Protein 3OQP (pdb70)

Organism: Paraburkholderia xenovorans (strain LB400) (NCBI:txid266265)

Foldseek 3Di:
DQAQEAEEAEAQFQCCPVRDQDFDPPPPVQLLVLLLVLVLCVVLVHAYEYEFEADDAPDRALHPPDRRRHHDVSPVVDDGDYYAYYHALASPPPICVVVVCVVSVHQEYEYAYEFQSSVNNLVVCVVVRHAYAYALRNYWAAWDADPVGTDHRVRRSVVRLLVCLAPGHQYHHSVVVSVCSVVSHDHDGHHNVVSVCVVVVVVD/DFALEAEEAEAQFCCCPVRVFDFDPPPVVQLLVLVLVLVLCVVLVHFYEYEFEADDAPDRALHPPDRRRDHDCSPVVDDGDYYAYDHALASPPPTCVVVVCVVVVGQEYEYAEEFQSVVNNLVVQVVVRHAYAYALRNYWAAWDQDPVGTDGRVRRSVVRLLVCLAPGHQYHHSVVVSVCSVVSHDHDGHHNVVSVVVVVCVVVD

CATH classification: 3.40.50.850

Solvent-accessible surface area: 15593 Å² total

Secondary structure (DSSP, 8-state):
----EEEEEE--BGGGTTSSS---BS-HHHHHHHHHH--HHHHHT--EEEEEE-B-TT-SSSBTTSGGGSBPHHHHTS--SEEEEESSS-SSTTSSHHHHHHTTT--EEEEEE-----HHHHHHHHHTT-EEEEEEEEE-B--EEETTEEE-HHHHHHHHHHHIIIII-EEE-HHHHHHHHHHT-PPP---HHHHHHHHHHHH-/----EEEEEE--BGGGTTSSS---BS-HHHHHHHHHH--HHHHHT--EEEEEE-B-TT-SSSBTTSTTTSBPHHHHTS--SEEEEESSSSTTTTSSHHHHHHHTT--EEEEEE-----HHHHHHHHHHT-EEEEEEEEE-B--EEETTEEE-HHHHHHHHHHHIIIII-EEE-HHHHHHHHHHT-------HHHHHHHHHGGG--

InterPro domains:
  IPR000868 Isochorismatase-like domain [PF00857] (7-150)
  IPR036380 Isochorismatase-like superfamily [G3DSA:3.40.50.850] (1-210)
  IPR036380 Isochorismatase-like superfamily [SSF52499] (4-186)
  IPR050272 Isochorismatase-like hydrolase [PTHR43540] (4-186)

Nearest PDB structures (foldseek):
  3oqp-assembly1_B  TM=9.976E-01  e=3.509E-41  Paraburkholderia xenovorans LB400
  3lqy-assembly1_A  TM=9.034E-01  e=1.338E-14  Oleispira antarctica
  3mcw-assembly1_B  TM=8.698E-01  e=2.792E-13  Chromobacterium violaceum ATCC 12472
  3hb7-assembly4_H  TM=8.466E-01  e=3.985E-12  Alkaliphilus metalliredigens QYMF
  3hb7-assembly1_E  TM=8.147E-01  e=5.339E-11  Alkaliphilus metalliredigens QYMF

Sequence (409 aa):
TTPRRALIVIDVQNEYVTGDDLPIEYPDVQSSSLANIARADAARAAGVPVVIVQNFAPAGSPLFARRGSNGAEELHPVVVVSEERARDHYVEEKSSLPSAFTGTDLAGWLAARQIDTLTVTGYTHNDASSTINHAVHSSGLAVEFLHDATGSVPYEENSAGFASAEEIHRVFSVVLQSRFAAVASTDEEWIAAVQGGTPLARGNIYYASNQKKARARRATTPRRALIVIDVQNEYVTGDLPIEYYPDVQSSSSLANIARRADAARAAGVPVVIIVQNFAPAGSPLFARGSNGAELHPVVVVSERARDHYVVEEKSLPSAFTGTDLAGWLAARQIDTLTVTGYTHNDASSTINHAVHSSGLAVEFLHDATGSVPYENSAGFFASAEEIHRVFSVVLQSRFAAVASTDEWIAAVQGGTPLARGNIYASNQQKARRARRAT

B-factor: mean 15.44, std 7.1, range [7.75, 54.43]

Structure (mmCIF, N/CA/C/O backbone):
data_3OQP
#
_entry.id   3OQP
#
_cell.length_a   37.369
_cell.length_b   103.135
_cell.length_c   45.062
_cell.angle_alpha   90.000
_cell.angle_beta   98.940
_cell.angle_gamma   90.000
#
_symmetry.space_group_name_H-M   'P 1 21 1'
#
loop_
_entity.id
_entity.type
_entity.pdbx_description
1 polymer 'Putative isochorismatase'
2 non-polymer 'TETRAETHYLENE GLYCOL'
3 non-polymer 'CHLORIDE ION'
4 water water
#
loop_
_atom_site.group_PDB
_atom_site.id
_atom_site.type_symbol
_atom_site.label_atom_id
_atom_site.label_alt_id
_atom_site.label_comp_id
_atom_site.label_asym_id
_atom_site.label_entity_id
_atom_site.label_seq_id
_atom_site.pdbx_PDB_ins_code
_atom_site.Cartn_x
_atom_site.Cartn_y
_atom_site.Cartn_z
_atom_site.occupancy
_atom_site.B_iso_or_equiv
_atom_site.auth_seq_id
_atom_site.auth_comp_id
_atom_site.auth_asym_id
_atom_site.auth_atom_id
_atom_site.pdbx_PDB_model_num
ATOM 9 N N . THR A 1 3 ? 14.778 6.991 12.166 1.00 25.76 2 THR A N 1
ATOM 10 C CA . THR A 1 3 ? 15.242 6.373 13.419 1.00 22.30 2 THR A CA 1
ATOM 11 C C . THR A 1 3 ? 14.052 6.055 14.320 1.00 18.48 2 THR A C 1
ATOM 12 O O . THR A 1 3 ? 13.160 6.867 14.488 1.00 20.74 2 THR A O 1
ATOM 16 N N . THR A 1 4 ? 14.054 4.880 14.929 1.00 14.11 3 THR A N 1
ATOM 17 C CA . THR A 1 4 ? 12.994 4.506 15.873 1.00 13.45 3 THR A CA 1
ATOM 18 C C . THR A 1 4 ? 12.964 5.470 17.072 1.00 12.20 3 THR A C 1
ATOM 19 O O . THR A 1 4 ? 14.034 5.700 17.681 1.00 14.08 3 THR A O 1
ATOM 23 N N . PRO A 1 5 ? 11.800 6.027 17.447 1.00 12.84 4 PRO A N 1
ATOM 24 C CA . PRO A 1 5 ? 11.820 6.828 18.708 1.00 12.62 4 PRO A CA 1
ATOM 25 C C . PRO A 1 5 ? 12.362 6.045 19.871 1.00 11.20 4 PRO A C 1
ATOM 26 O O . PRO A 1 5 ? 12.075 4.858 20.039 1.00 12.72 4 PRO A O 1
ATOM 30 N N . ARG A 1 6 ? 13.175 6.708 20.695 1.00 10.08 5 ARG A N 1
ATOM 31 C CA . ARG A 1 6 ? 13.709 6.157 21.952 1.00 9.92 5 ARG A CA 1
ATOM 32 C C . ARG A 1 6 ? 13.044 6.924 23.093 1.00 11.24 5 ARG A C 1
ATOM 33 O O . ARG A 1 6 ? 13.410 8.053 23.394 1.00 9.96 5 ARG A O 1
ATOM 41 N N . ARG A 1 7 ? 11.957 6.347 23.583 1.00 10.75 6 ARG A N 1
ATOM 42 C CA . ARG A 1 7 ? 11.006 6.986 24.459 1.00 10.39 6 ARG A CA 1
ATOM 43 C C . ARG A 1 7 ? 11.352 6.678 25.923 1.00 10.33 6 ARG A C 1
ATOM 44 O O . ARG A 1 7 ? 11.801 5.578 26.248 1.00 11.58 6 ARG A O 1
ATOM 52 N N . ALA A 1 8 ? 11.057 7.641 26.781 1.00 9.42 7 ALA A N 1
ATOM 53 C CA . ALA A 1 8 ? 10.937 7.421 28.218 1.00 9.53 7 ALA A CA 1
ATOM 54 C C . ALA A 1 8 ? 9.490 7.853 28.549 1.00 10.85 7 ALA A C 1
ATOM 55 O O . ALA A 1 8 ? 9.062 8.907 28.132 1.00 11.62 7 ALA A O 1
ATOM 57 N N . LEU A 1 9 ? 8.823 7.082 29.379 1.00 9.18 8 LEU A N 1
ATOM 58 C CA . LEU A 1 9 ? 7.529 7.471 29.908 1.00 9.45 8 LEU A CA 1
ATOM 59 C C . LEU A 1 9 ? 7.735 8.145 31.283 1.00 10.03 8 LEU A C 1
ATOM 60 O O . LEU A 1 9 ? 8.269 7.529 32.207 1.00 11.12 8 LEU A O 1
ATOM 65 N N . ILE A 1 10 ? 7.287 9.399 31.407 1.00 8.74 9 ILE A N 1
ATOM 66 C CA . ILE A 1 10 ? 7.370 10.082 32.721 1.00 8.90 9 ILE A CA 1
ATOM 67 C C . ILE A 1 10 ? 5.960 10.215 33.275 1.00 8.66 9 ILE A C 1
ATOM 68 O O . ILE A 1 10 ? 5.019 10.540 32.509 1.00 10.23 9 ILE A O 1
ATOM 73 N N . VAL A 1 11 ? 5.787 9.808 34.508 1.00 8.86 10 VAL A N 1
ATOM 74 C CA . VAL A 1 11 ? 4.521 9.733 35.193 1.00 9.59 10 VAL A CA 1
ATOM 75 C C . VAL A 1 11 ? 4.535 10.791 36.251 1.00 8.45 10 VAL A C 1
ATOM 76 O O . VAL A 1 11 ? 5.207 10.625 37.310 1.00 9.22 10 VAL A O 1
ATOM 80 N N . ILE A 1 12 ? 3.928 11.952 36.030 1.00 8.84 11 ILE A N 1
ATOM 81 C CA . ILE A 1 12 ? 4.125 13.157 36.828 1.00 9.78 11 ILE A CA 1
ATOM 82 C C . ILE A 1 12 ? 3.071 13.277 37.903 1.00 8.59 11 ILE A C 1
ATOM 83 O O . ILE A 1 12 ? 1.855 13.388 37.640 1.00 9.54 11 ILE A O 1
ATOM 88 N N . ASP A 1 13 ? 3.537 13.258 39.144 1.00 10.05 12 ASP A N 1
ATOM 89 C CA . ASP A 1 13 ? 2.742 13.631 40.321 1.00 9.21 12 ASP A CA 1
ATOM 90 C C . ASP A 1 13 ? 1.410 12.896 40.423 1.00 8.93 12 ASP A C 1
ATOM 91 O O . ASP A 1 13 ? 0.377 13.498 40.764 1.00 10.45 12 ASP A O 1
ATOM 96 N N . VAL A 1 14 ? 1.437 11.576 40.246 1.00 9.62 13 VAL A N 1
ATOM 97 C CA . VAL A 1 14 ? 0.265 10.761 40.396 1.00 9.62 13 VAL A CA 1
ATOM 98 C C . VAL A 1 14 ? 0.110 10.370 41.844 1.00 9.73 13 VAL A C 1
ATOM 99 O O . VAL A 1 14 ? 0.451 9.260 42.267 1.00 12.60 13 VAL A O 1
ATOM 103 N N . GLN A 1 15 ? -0.411 11.356 42.568 1.00 9.94 14 GLN A N 1
ATOM 104 C CA . GLN A 1 15 ? -0.491 11.376 44.013 1.00 10.18 14 GLN A CA 1
ATOM 105 C C . GLN A 1 15 ? -1.898 11.508 44.513 1.00 10.40 14 GLN A C 1
ATOM 106 O O . GLN A 1 15 ? -2.820 11.960 43.791 1.00 11.80 14 GLN A O 1
ATOM 112 N N . ASN A 1 16 ? -2.140 11.035 45.746 1.00 10.59 15 ASN A N 1
ATOM 113 C CA . ASN A 1 16 ? -3.480 10.950 46.273 1.00 11.26 15 ASN A CA 1
ATOM 114 C C . ASN A 1 16 ? -4.204 12.265 46.365 1.00 10.57 15 ASN A C 1
ATOM 115 O O . ASN A 1 16 ? -5.448 12.266 46.239 1.00 11.66 15 ASN A O 1
ATOM 120 N N . GLU A 1 17 ? -3.508 13.391 46.459 1.00 11.18 16 GLU A N 1
ATOM 121 C CA . GLU A 1 17 ? -4.094 14.701 46.559 1.00 11.74 16 GLU A CA 1
ATOM 122 C C . GLU A 1 17 ? -5.055 14.952 45.413 1.00 11.25 16 GLU A C 1
ATOM 123 O O . GLU A 1 17 ? -6.069 15.645 45.569 1.00 12.08 16 GLU A O 1
ATOM 129 N N . TYR A 1 18 ? -4.688 14.446 44.218 1.00 11.51 17 TYR A N 1
ATOM 130 C CA . TYR A 1 18 ? -5.450 14.600 43.012 1.00 11.07 17 TYR A CA 1
ATOM 131 C C . TYR A 1 18 ? -6.689 13.692 42.898 1.00 12.30 17 TYR A C 1
ATOM 132 O O . TYR A 1 18 ? -7.557 13.891 42.015 1.00 12.31 17 TYR A O 1
ATOM 141 N N . VAL A 1 19 ? -6.791 12.695 43.741 1.00 12.14 18 VAL A N 1
ATOM 142 C CA . VAL A 1 19 ? -7.790 11.664 43.652 1.00 12.48 18 VAL A CA 1
ATOM 143 C C . VAL A 1 19 ? -8.712 11.698 44.847 1.00 13.52 18 VAL A C 1
ATOM 144 O O . VAL A 1 19 ? -9.885 12.045 44.743 1.00 15.62 18 VAL A O 1
ATOM 148 N N . THR A 1 20 ? -8.170 11.383 46.009 1.00 14.27 19 THR A N 1
ATOM 149 C CA . THR A 1 20 ? -8.922 11.362 47.269 1.00 15.18 19 THR A CA 1
ATOM 150 C C . THR A 1 20 ? -8.738 12.611 48.092 1.00 15.15 19 THR A C 1
ATOM 151 O O . THR A 1 20 ? -9.453 12.802 49.084 1.00 17.13 19 THR A O 1
ATOM 155 N N . GLY A 1 21 ? -7.797 13.489 47.702 1.00 14.19 20 GLY A N 1
ATOM 156 C CA . GLY A 1 21 ? -7.469 14.659 48.468 1.00 14.63 20 GLY A CA 1
ATOM 157 C C . GLY A 1 21 ? -8.132 15.939 48.038 1.00 14.05 20 GLY A C 1
ATOM 158 O O . GLY A 1 21 ? -9.261 15.926 47.493 1.00 15.26 20 GLY A O 1
ATOM 159 N N A ASP A 1 22 ? -7.482 17.079 48.304 0.50 14.71 21 ASP A N 1
ATOM 160 N N B ASP A 1 22 ? -7.430 17.055 48.254 0.50 14.17 21 ASP A N 1
ATOM 161 C CA A ASP A 1 22 ? -8.136 18.369 48.132 0.50 15.15 21 ASP A CA 1
ATOM 162 C CA B ASP A 1 22 ? -8.017 18.377 48.220 0.50 14.05 21 ASP A CA 1
ATOM 163 C C A ASP A 1 22 ? -7.778 19.153 46.892 0.50 14.62 21 ASP A C 1
ATOM 164 C C B ASP A 1 22 ? -7.716 19.158 46.933 0.50 14.06 21 ASP A C 1
ATOM 165 O O A ASP A 1 22 ? -8.080 20.339 46.815 0.50 15.64 21 ASP A O 1
ATOM 166 O O B ASP A 1 22 ? -7.968 20.356 46.882 0.50 15.39 21 ASP A O 1
ATOM 175 N N . LEU A 1 23 ? -7.232 18.467 45.890 1.00 13.52 22 LEU A N 1
ATOM 176 C CA . LEU A 1 23 ? -7.078 19.081 44.563 1.00 12.71 22 LEU A CA 1
ATOM 177 C C . LEU A 1 23 ? -7.624 18.123 43.524 1.00 12.74 22 LEU A C 1
ATOM 178 O O . LEU A 1 23 ? -6.892 17.607 42.710 1.00 12.29 22 LEU A O 1
ATOM 183 N N . PRO A 1 24 ? -8.951 17.911 43.524 1.00 12.20 23 PRO A N 1
ATOM 184 C CA . PRO A 1 24 ? -9.423 16.786 42.761 1.00 12.99 23 PRO A CA 1
ATOM 185 C C . PRO A 1 24 ? -9.464 17.037 41.269 1.00 12.07 23 PRO A C 1
ATOM 186 O O . PRO A 1 24 ? -10.099 17.984 40.799 1.00 12.62 23 PRO A O 1
ATOM 190 N N . ILE A 1 25 ? -8.796 16.174 40.526 1.00 12.11 24 ILE A N 1
ATOM 191 C CA . ILE A 1 25 ? -8.867 16.236 39.062 1.00 10.20 24 ILE A CA 1
ATOM 192 C C . ILE A 1 25 ? -10.323 16.088 38.577 1.00 10.56 24 ILE A C 1
ATOM 193 O O . ILE A 1 25 ? -11.022 15.157 39.033 1.00 11.89 24 ILE A O 1
ATOM 198 N N . GLU A 1 26 ? -10.739 16.946 37.649 1.00 10.31 25 GLU A N 1
ATOM 199 C CA . GLU A 1 26 ? -12.119 16.924 37.117 1.00 9.67 25 GLU A CA 1
ATOM 200 C C . GLU A 1 26 ? -12.215 16.610 35.637 1.00 9.61 25 GLU A C 1
ATOM 201 O O . GLU A 1 26 ? -13.284 16.242 35.213 1.00 12.05 25 GLU A O 1
ATOM 207 N N . TYR A 1 27 ? -11.185 16.751 34.811 1.00 10.13 26 TYR A N 1
ATOM 208 C CA . TYR A 1 27 ? -11.331 16.405 33.398 1.00 10.71 26 TYR A CA 1
ATOM 209 C C . TYR A 1 27 ? -9.971 16.102 32.817 1.00 9.81 26 TYR A C 1
ATOM 210 O O . TYR A 1 27 ? -9.027 16.854 33.070 1.00 10.65 26 TYR A O 1
ATOM 219 N N . PRO A 1 28 ? -9.837 14.986 32.097 1.00 8.97 27 PRO A N 1
ATOM 220 C CA . PRO A 1 28 ? -10.786 13.890 31.979 1.00 10.12 27 PRO A CA 1
ATOM 221 C C . PRO A 1 28 ? -11.120 13.326 33.360 1.00 10.45 27 PRO A C 1
ATOM 222 O O . PRO A 1 28 ? -10.486 13.599 34.390 1.00 10.88 27 PRO A O 1
ATOM 226 N N . ASP A 1 29 ? -12.130 12.470 33.390 1.00 10.52 28 ASP A N 1
ATOM 227 C CA . ASP A 1 29 ? -12.467 11.753 34.619 1.00 10.58 28 ASP A CA 1
ATOM 228 C C . ASP A 1 29 ? -11.220 11.100 35.220 1.00 10.55 28 ASP A C 1
ATOM 229 O O . ASP A 1 29 ? -10.487 10.398 34.537 1.00 10.67 28 ASP A O 1
ATOM 234 N N . VAL A 1 30 ? -11.039 11.238 36.517 1.00 10.39 29 VAL A N 1
ATOM 235 C CA . VAL A 1 30 ? -9.812 10.811 37.090 1.00 9.92 29 VAL A CA 1
ATOM 236 C C . VAL A 1 30 ? -9.657 9.307 37.132 1.00 10.19 29 VAL A C 1
ATOM 237 O O . VAL A 1 30 ? -8.549 8.779 37.063 1.00 10.08 29 VAL A O 1
ATOM 241 N N . GLN A 1 31 ? -10.746 8.574 37.295 1.00 11.03 30 GLN A N 1
ATOM 242 C CA . GLN A 1 31 ? -10.620 7.133 37.246 1.00 11.47 30 GLN A CA 1
ATOM 243 C C . GLN A 1 31 ? -10.211 6.643 35.887 1.00 11.08 30 GLN A C 1
ATOM 244 O O . GLN A 1 31 ? -9.446 5.692 35.757 1.00 11.90 30 GLN A O 1
ATOM 250 N N A SER A 1 32 ? -10.664 7.325 34.852 0.50 11.23 31 SER A N 1
ATOM 251 N N B SER A 1 32 ? -10.697 7.321 34.884 0.50 10.39 31 SER A N 1
ATOM 252 C CA A SER A 1 32 ? -10.294 6.941 33.473 0.50 10.96 31 SER A CA 1
ATOM 253 C CA B SER A 1 32 ? -10.350 6.967 33.521 0.50 9.50 31 SER A CA 1
ATOM 254 C C A SER A 1 32 ? -8.823 7.253 33.171 0.50 10.82 31 SER A C 1
ATOM 255 C C B SER A 1 32 ? -8.833 7.182 33.332 0.50 9.61 31 SER A C 1
ATOM 256 O O A SER A 1 32 ? -8.146 6.557 32.411 0.50 10.50 31 SER A O 1
ATOM 257 O O 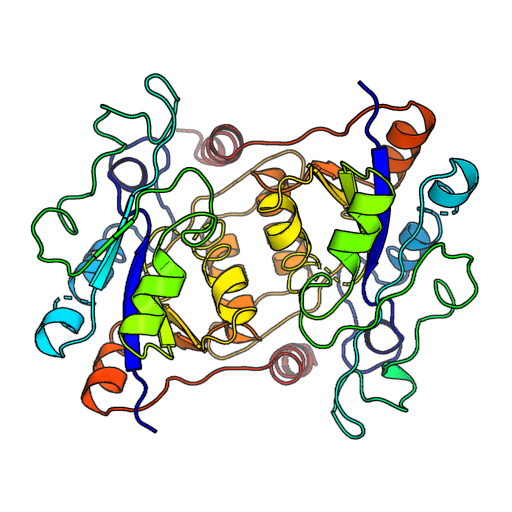B SER A 1 32 ? -8.129 6.297 32.847 0.50 9.89 31 SER A O 1
ATOM 262 N N . SER A 1 33 ? -8.353 8.380 33.660 1.00 9.39 32 SER A N 1
ATOM 263 C CA . SER A 1 33 ? -6.916 8.685 33.468 1.00 10.09 32 SER A CA 1
ATOM 264 C C . SER A 1 33 ? -6.002 7.829 34.320 1.00 10.07 32 SER A C 1
ATOM 265 O O . SER A 1 33 ? -4.954 7.414 33.836 1.00 10.28 32 SER A O 1
ATOM 268 N N . LEU A 1 34 ? -6.408 7.525 35.553 1.00 9.97 33 LEU A N 1
ATOM 269 C CA . LEU A 1 34 ? -5.594 6.610 36.363 1.00 10.76 33 LEU A CA 1
ATOM 270 C C . LEU A 1 34 ? -5.444 5.272 35.664 1.00 10.78 33 LEU A C 1
ATOM 271 O O . LEU A 1 34 ? -4.331 4.716 35.634 1.00 10.24 33 LEU A O 1
ATOM 276 N N . ALA A 1 35 ? -6.536 4.762 35.092 1.00 10.81 34 ALA A N 1
ATOM 277 C CA . ALA A 1 35 ? -6.477 3.486 34.396 1.00 11.04 34 ALA A CA 1
ATOM 278 C C . ALA A 1 35 ? -5.540 3.542 33.184 1.00 10.70 34 ALA A C 1
ATOM 279 O O . ALA A 1 35 ? -4.819 2.588 32.911 1.00 11.27 34 ALA A O 1
ATOM 281 N N . ASN A 1 36 ? -5.538 4.671 32.483 1.00 10.06 35 ASN A N 1
ATOM 282 C CA . ASN A 1 36 ? -4.685 4.787 31.316 1.00 10.19 35 ASN A CA 1
ATOM 283 C C . ASN A 1 36 ? -3.230 4.960 31.641 1.00 10.62 35 ASN A C 1
ATOM 284 O O . ASN A 1 36 ? -2.356 4.466 30.965 1.00 10.10 35 ASN A O 1
ATOM 289 N N . ILE A 1 37 ? -2.969 5.641 32.750 1.00 9.63 36 ILE A N 1
ATOM 290 C CA . ILE A 1 37 ? -1.594 5.764 33.332 1.00 9.46 36 ILE A CA 1
ATOM 291 C C . ILE A 1 37 ? -1.087 4.348 33.575 1.00 10.48 36 ILE A C 1
ATOM 292 O O . ILE A 1 37 ? 0.060 4.012 33.220 1.00 11.24 36 ILE A O 1
ATOM 297 N N . ALA A 1 38 ? -1.897 3.526 34.240 1.00 10.68 37 ALA A N 1
ATOM 298 C CA . ALA A 1 38 ? -1.478 2.158 34.574 1.00 11.34 37 ALA A CA 1
ATOM 299 C C . ALA A 1 38 ? -1.200 1.361 33.288 1.00 11.57 37 ALA A C 1
ATOM 300 O O . ALA A 1 38 ? -0.269 0.601 33.223 1.00 12.76 37 ALA A O 1
ATOM 302 N N . ARG A 1 39 ? -2.074 1.477 32.283 1.00 11.30 38 ARG A N 1
ATOM 303 C CA . ARG A 1 39 ? -1.861 0.769 30.998 1.00 11.88 38 ARG A CA 1
ATOM 304 C C . ARG A 1 39 ? -0.574 1.241 30.359 1.00 11.71 38 ARG A C 1
ATOM 305 O O . ARG A 1 39 ? 0.199 0.429 29.888 1.00 11.75 38 ARG A O 1
ATOM 313 N N . ALA A 1 40 ? -0.344 2.548 30.368 1.00 10.74 39 ALA A N 1
ATOM 314 C CA . ALA A 1 40 ? 0.876 3.072 29.765 1.00 9.82 39 ALA A CA 1
ATOM 315 C C . ALA A 1 40 ? 2.142 2.554 30.477 1.00 10.37 39 ALA A C 1
ATOM 316 O O . ALA A 1 40 ? 3.080 2.132 29.811 1.00 10.48 39 ALA A O 1
ATOM 326 N N . ASP A 1 42 ? 2.329 -0.309 32.205 1.00 11.01 41 ASP A N 1
ATOM 327 C CA . ASP A 1 42 ? 2.454 -1.736 31.948 1.00 11.80 41 ASP A CA 1
ATOM 328 C C . ASP A 1 42 ? 2.970 -1.985 30.555 1.00 12.16 41 ASP A C 1
ATOM 329 O O . ASP A 1 42 ? 3.772 -2.888 30.323 1.00 11.45 41 ASP A O 1
ATOM 334 N N . ALA A 1 43 ? 2.478 -1.205 29.597 1.00 12.22 42 ALA A N 1
ATOM 335 C CA . ALA A 1 43 ? 2.934 -1.316 28.226 1.00 11.84 42 ALA A CA 1
ATOM 336 C C . ALA A 1 43 ? 4.397 -0.932 28.123 1.00 12.79 42 ALA A C 1
ATOM 337 O O . ALA A 1 43 ? 5.172 -1.607 27.415 1.00 13.83 42 ALA A O 1
ATOM 339 N N . ALA A 1 44 ? 4.781 0.151 28.795 1.00 12.38 43 ALA A N 1
ATOM 340 C CA . ALA A 1 44 ? 6.189 0.608 28.775 1.00 11.87 43 ALA A CA 1
ATOM 341 C C . ALA A 1 44 ? 7.095 -0.489 29.305 1.00 11.77 43 ALA A C 1
ATOM 342 O O . ALA A 1 44 ? 8.143 -0.776 28.716 1.00 12.84 43 ALA A O 1
ATOM 344 N N . ARG A 1 45 ? 6.727 -1.097 30.433 1.00 13.32 44 ARG A N 1
ATOM 345 C CA . ARG A 1 45 ? 7.591 -2.122 31.060 1.00 14.87 44 ARG A CA 1
ATOM 346 C C . ARG A 1 45 ? 7.758 -3.301 30.089 1.00 15.78 44 ARG A C 1
ATOM 347 O O . ARG A 1 45 ? 8.851 -3.800 29.898 1.00 17.20 44 ARG A O 1
ATOM 355 N N . ALA A 1 46 ? 6.670 -3.680 29.400 1.00 15.23 45 ALA A N 1
ATOM 356 C CA . ALA A 1 46 ? 6.706 -4.825 28.484 1.00 16.53 45 ALA A CA 1
ATOM 357 C C . ALA A 1 46 ? 7.583 -4.536 27.254 1.00 16.26 45 ALA A C 1
ATOM 358 O O . ALA A 1 46 ? 8.263 -5.436 26.751 1.00 18.64 45 ALA A O 1
ATOM 360 N N . ALA A 1 47 ? 7.640 -3.269 26.847 1.00 15.55 46 ALA A N 1
ATOM 361 C CA . ALA A 1 47 ? 8.346 -2.828 25.670 1.00 16.11 46 ALA A CA 1
ATOM 362 C C . ALA A 1 47 ? 9.751 -2.303 25.952 1.00 17.36 46 ALA A C 1
ATOM 363 O O . ALA A 1 47 ? 10.455 -1.892 25.039 1.00 18.75 46 ALA A O 1
ATOM 365 N N . GLY A 1 48 ? 10.160 -2.246 27.213 1.00 16.92 47 GLY A N 1
ATOM 366 C CA . GLY A 1 48 ? 11.483 -1.757 27.521 1.00 17.90 47 GLY A CA 1
ATOM 367 C C . GLY A 1 48 ? 11.618 -0.249 27.419 1.00 16.98 47 GLY A C 1
ATOM 368 O O . GLY A 1 48 ? 12.698 0.270 27.244 1.00 19.75 47 GLY A O 1
ATOM 369 N N . VAL A 1 49 ? 10.506 0.470 27.512 1.00 13.97 48 VAL A N 1
ATOM 370 C CA . VAL A 1 49 ? 10.509 1.934 27.622 1.00 12.10 48 VAL A CA 1
ATOM 371 C C . VAL A 1 49 ? 10.758 2.292 29.083 1.00 11.42 48 VAL A C 1
ATOM 372 O O . VAL A 1 49 ? 9.953 1.897 29.906 1.00 13.12 48 VAL A O 1
ATOM 376 N N . PRO A 1 50 ? 11.835 3.040 29.397 1.00 12.88 49 PRO A N 1
ATOM 377 C CA . PRO A 1 50 ? 12.069 3.394 30.788 1.00 13.47 49 PRO A CA 1
ATOM 378 C C . PRO A 1 50 ? 10.906 4.211 31.335 1.00 12.73 49 PRO A C 1
ATOM 379 O O . PRO A 1 50 ? 10.367 5.083 30.646 1.00 14.20 49 PRO A O 1
ATOM 383 N N . VAL A 1 51 ? 10.562 3.937 32.583 1.00 10.61 50 VAL A N 1
ATOM 384 C CA . VAL A 1 51 ? 9.496 4.575 33.281 1.00 10.41 50 VAL A CA 1
ATOM 385 C C . VAL A 1 51 ? 10.061 5.410 34.411 1.00 10.25 50 VAL A C 1
ATOM 386 O O . VAL A 1 51 ? 10.822 4.911 35.296 1.00 11.84 50 VAL A O 1
ATOM 390 N N . VAL A 1 52 ? 9.771 6.711 34.432 1.00 9.83 51 VAL A N 1
ATOM 391 C CA . VAL A 1 52 ? 10.283 7.668 35.436 1.00 10.15 51 VAL A CA 1
ATOM 392 C C . VAL A 1 52 ? 9.121 8.189 36.245 1.00 9.52 51 VAL A C 1
ATOM 393 O O . VAL A 1 52 ? 8.137 8.676 35.641 1.00 10.92 51 VAL A O 1
ATOM 397 N N . ILE A 1 53 ? 9.136 8.022 37.555 1.00 9.72 52 ILE A N 1
ATOM 398 C CA . ILE A 1 53 ? 8.124 8.533 38.442 1.00 9.95 52 ILE A CA 1
ATOM 399 C C . ILE A 1 53 ? 8.598 9.855 39.050 1.00 9.45 52 ILE A C 1
ATOM 400 O O . ILE A 1 53 ? 9.713 9.967 39.539 1.00 10.75 52 ILE A O 1
ATOM 405 N N . VAL A 1 54 ? 7.702 10.837 39.078 1.00 9.48 53 VAL A N 1
ATOM 406 C CA . VAL A 1 54 ? 7.942 12.161 39.663 1.00 9.90 53 VAL A CA 1
ATOM 407 C C . VAL A 1 54 ? 6.965 12.309 40.831 1.00 9.34 53 VAL A C 1
ATOM 408 O O . VAL A 1 54 ? 5.759 12.040 40.641 1.00 10.44 53 VAL A O 1
ATOM 412 N N . GLN A 1 55 ? 7.458 12.786 41.976 1.00 9.90 54 GLN A N 1
ATOM 413 C CA . GLN A 1 55 ? 6.636 13.051 43.143 1.00 10.71 54 GLN A CA 1
ATOM 414 C C . GLN A 1 55 ? 6.890 14.491 43.579 1.00 9.89 54 GLN A C 1
ATOM 415 O O . GLN A 1 55 ? 8.056 14.880 43.799 1.00 11.93 54 GLN A O 1
ATOM 421 N N . ASN A 1 56 ? 5.817 15.232 43.819 1.00 10.57 55 ASN A N 1
ATOM 422 C CA . ASN A 1 56 ? 5.861 16.641 44.148 1.00 10.55 55 ASN A CA 1
ATOM 423 C C . ASN A 1 56 ? 5.633 16.807 45.663 1.00 11.46 55 ASN A C 1
ATOM 424 O O . ASN A 1 56 ? 4.629 16.297 46.176 1.00 12.93 55 ASN A O 1
ATOM 429 N N . PHE A 1 57 ? 6.533 17.506 46.357 1.00 13.87 56 PHE A N 1
ATOM 430 C CA . PHE A 1 57 ? 6.309 17.800 47.745 1.00 14.15 56 PHE A CA 1
ATOM 431 C C . PHE A 1 57 ? 6.296 19.286 48.041 1.00 15.32 56 PHE A C 1
ATOM 432 O O . PHE A 1 57 ? 7.068 20.057 47.486 1.00 16.10 56 PHE A O 1
ATOM 440 N N . ALA A 1 58 ? 5.452 19.641 49.013 1.00 16.14 57 ALA A N 1
ATOM 441 C CA . ALA A 1 58 ? 5.450 20.936 49.681 1.00 17.79 57 ALA A CA 1
ATOM 442 C C . ALA A 1 58 ? 5.811 20.623 51.146 1.00 18.37 57 ALA A C 1
ATOM 443 O O . ALA A 1 58 ? 5.750 19.466 51.596 1.00 19.05 57 ALA A O 1
ATOM 445 N N . PRO A 1 59 ? 6.186 21.669 51.908 1.00 19.57 58 PRO A N 1
ATOM 446 C CA . PRO A 1 59 ? 6.509 21.419 53.334 1.00 20.54 58 PRO A CA 1
ATOM 447 C C . PRO A 1 59 ? 5.397 20.746 54.144 1.00 20.42 58 PRO A C 1
ATOM 448 O O . PRO A 1 59 ? 4.200 20.906 53.817 1.00 20.42 58 PRO A O 1
ATOM 452 N N . ALA A 1 60 ? 5.789 20.038 55.219 1.00 21.57 59 ALA A N 1
ATOM 453 C CA . ALA A 1 60 ? 4.833 19.481 56.176 1.00 21.98 59 ALA A CA 1
ATOM 454 C C . ALA A 1 60 ? 3.901 20.592 56.653 1.00 22.04 59 ALA A C 1
ATOM 455 O O . ALA A 1 60 ? 4.327 21.749 56.806 1.00 22.75 59 ALA A O 1
ATOM 457 N N . GLY A 1 61 ? 2.629 20.273 56.852 1.00 22.68 60 GLY A N 1
ATOM 458 C CA . GLY A 1 61 ? 1.618 21.299 57.211 1.00 23.22 60 GLY A CA 1
ATOM 459 C C . GLY A 1 61 ? 0.994 22.145 56.087 1.00 23.31 60 GLY A C 1
ATOM 460 O O . GLY A 1 61 ? 0.000 22.902 56.315 1.00 24.77 60 GLY A O 1
ATOM 461 N N . SER A 1 62 ? 1.569 22.041 54.878 1.00 22.91 61 SER A N 1
ATOM 462 C CA . SER A 1 62 ? 1.071 22.791 53.715 1.00 21.68 61 SER A CA 1
ATOM 463 C C . SER A 1 62 ? -0.332 22.291 53.423 1.00 20.32 61 SER A C 1
ATOM 464 O O . SER A 1 62 ? -0.666 21.162 53.770 1.00 20.96 61 SER A O 1
ATOM 467 N N . PRO A 1 63 ? -1.141 23.103 52.772 1.00 20.25 62 PRO A N 1
ATOM 468 C CA . PRO A 1 63 ? -2.485 22.601 52.539 1.00 19.53 62 PRO A CA 1
ATOM 469 C C . PRO A 1 63 ? -2.590 21.474 51.499 1.00 18.38 62 PRO A C 1
ATOM 470 O O . PRO A 1 63 ? -3.556 20.691 51.551 1.00 20.27 62 PRO A O 1
ATOM 474 N N . LEU A 1 64 ? -1.590 21.398 50.609 1.00 16.37 63 LEU A N 1
ATOM 475 C CA . LEU A 1 64 ? -1.552 20.407 49.541 1.00 16.08 63 LEU A CA 1
ATOM 476 C C . LEU A 1 64 ? -0.157 19.826 49.384 1.00 15.32 63 LEU A C 1
ATOM 477 O O . LEU A 1 64 ? 0.841 20.528 49.530 1.00 16.16 63 LEU A O 1
ATOM 482 N N . PHE A 1 65 ? -0.082 18.536 49.097 1.00 14.22 64 PHE A N 1
ATOM 483 C CA . PHE A 1 65 ? 1.187 17.845 48.852 1.00 14.10 64 PHE A CA 1
ATOM 484 C C . PHE A 1 65 ? 2.140 17.914 50.025 1.00 15.86 64 PHE A C 1
ATOM 485 O O . PHE A 1 65 ? 3.326 17.832 49.870 1.00 13.29 64 PHE A O 1
ATOM 493 N N . ALA A 1 66 ? 1.594 18.007 51.226 1.00 15.71 65 ALA A N 1
ATOM 494 C CA . ALA A 1 66 ? 2.467 18.180 52.395 1.00 15.99 65 ALA A CA 1
ATOM 495 C C . ALA A 1 66 ? 3.236 16.920 52.696 1.00 16.72 65 ALA A C 1
ATOM 496 O O . ALA A 1 66 ? 2.673 15.842 52.807 1.00 15.40 65 ALA A O 1
ATOM 498 N N A ARG A 1 67 ? 4.545 17.060 52.823 0.50 16.89 66 ARG A N 1
ATOM 499 N N B ARG A 1 67 ? 4.550 17.035 52.789 0.50 17.18 66 ARG A N 1
ATOM 500 C CA A ARG A 1 67 ? 5.383 15.966 53.317 0.50 18.75 66 ARG A CA 1
ATOM 501 C CA B ARG A 1 67 ? 5.373 15.872 53.124 0.50 19.39 66 ARG A CA 1
ATOM 502 C C A ARG A 1 67 ? 4.764 15.224 54.506 0.50 18.67 66 ARG A C 1
ATOM 503 C C B ARG A 1 67 ? 4.894 15.220 54.445 0.50 19.12 66 ARG A C 1
ATOM 504 O O A ARG A 1 67 ? 4.302 15.839 55.488 0.50 19.33 66 ARG A O 1
ATOM 505 O O B ARG A 1 67 ? 4.657 15.902 55.444 0.50 20.54 66 ARG A O 1
ATOM 520 N N . GLY A 1 68 ? 4.713 13.903 54.413 1.00 19.82 67 GLY A N 1
ATOM 521 C CA . GLY A 1 68 ? 4.195 13.103 55.533 1.00 20.97 67 GLY A CA 1
ATOM 522 C C . GLY A 1 68 ? 2.694 12.874 55.520 1.00 21.39 67 GLY A C 1
ATOM 523 O O . GLY A 1 68 ? 2.170 12.117 56.323 1.00 23.52 67 GLY A O 1
ATOM 524 N N . SER A 1 69 ? 1.988 13.524 54.592 1.00 19.05 68 SER A N 1
ATOM 525 C CA . SER A 1 69 ? 0.540 13.446 54.503 1.00 17.62 68 SER A CA 1
ATOM 526 C C . SER A 1 69 ? 0.129 12.378 53.495 1.00 16.39 68 SER A C 1
ATOM 527 O O . SER A 1 69 ? 0.874 12.079 52.548 1.00 17.13 68 SER A O 1
ATOM 530 N N . ASN A 1 70 ? -1.083 11.859 53.659 1.00 16.14 69 ASN A N 1
ATOM 531 C CA . ASN A 1 70 ? -1.663 10.929 52.679 1.00 16.11 69 ASN A CA 1
ATOM 532 C C . ASN A 1 70 ? -1.702 11.550 51.293 1.00 14.95 69 ASN A C 1
ATOM 533 O O . ASN A 1 70 ? -1.450 10.858 50.301 1.00 14.78 69 ASN A O 1
ATOM 538 N N . GLY A 1 71 ? -2.054 12.824 51.228 1.00 12.89 70 GLY A N 1
ATOM 539 C CA . GLY A 1 71 ? -2.210 13.435 49.909 1.00 13.55 70 GLY A CA 1
ATOM 540 C C . GLY A 1 71 ? -0.911 13.458 49.101 1.00 12.10 70 GLY A C 1
ATOM 541 O O . GLY A 1 71 ? -0.985 13.444 47.849 1.00 12.73 70 GLY A O 1
ATOM 542 N N . ALA A 1 72 ? 0.235 13.538 49.794 1.00 12.25 71 ALA A N 1
ATOM 543 C CA . ALA A 1 72 ? 1.494 13.550 49.057 1.00 11.92 71 ALA A CA 1
ATOM 544 C C . ALA A 1 72 ? 1.956 12.184 48.592 1.00 11.22 71 ALA A C 1
ATOM 545 O O . ALA A 1 72 ? 2.878 12.082 47.772 1.00 12.82 71 ALA A O 1
ATOM 547 N N . GLU A 1 73 ? 1.374 11.123 49.110 1.00 10.72 72 GLU A N 1
ATOM 548 C CA A GLU A 1 73 ? 1.809 9.814 48.710 0.60 11.13 72 GLU A CA 1
ATOM 549 C CA B GLU A 1 73 ? 1.719 9.755 48.747 0.40 11.58 72 GLU A CA 1
ATOM 550 C C . GLU A 1 73 ? 1.376 9.523 47.267 1.00 10.62 72 GLU A C 1
ATOM 551 O O . GLU A 1 73 ? 0.340 9.982 46.769 1.00 12.21 72 GLU A O 1
ATOM 562 N N . LEU A 1 74 ? 2.206 8.741 46.614 1.00 11.82 73 LEU A N 1
ATOM 563 C CA . LEU A 1 74 ? 1.910 8.250 45.284 1.00 12.62 73 LEU A CA 1
ATOM 564 C C . LEU A 1 74 ? 0.688 7.346 45.369 1.00 13.47 73 LEU A C 1
ATOM 565 O O . LEU A 1 74 ? 0.512 6.578 46.306 1.00 15.23 73 LEU A O 1
ATOM 570 N N . HIS A 1 75 ? -0.177 7.489 44.376 1.00 12.52 74 HIS A N 1
ATOM 571 C CA . HIS A 1 75 ? -1.395 6.689 44.280 1.00 11.29 74 HIS A CA 1
ATOM 572 C C . HIS A 1 75 ? -1.017 5.233 44.087 1.00 12.40 74 HIS A C 1
ATOM 573 O O . HIS A 1 75 ? -0.010 4.946 43.465 1.00 12.84 74 HIS A O 1
ATOM 580 N N . PRO A 1 76 ? -1.809 4.287 44.627 1.00 13.35 75 PRO A N 1
ATOM 581 C CA . PRO A 1 76 ? -1.544 2.878 44.362 1.00 14.94 75 PRO A CA 1
ATOM 582 C C . PRO A 1 76 ? -1.266 2.430 42.912 1.00 14.60 75 PRO A C 1
ATOM 583 O O . PRO A 1 76 ? -0.510 1.502 42.710 1.00 15.75 75 PRO A O 1
ATOM 587 N N A VAL A 1 77 ? -1.782 3.129 41.900 0.50 14.22 76 VAL A N 1
ATOM 588 N N B VAL A 1 77 ? -1.900 3.022 41.916 0.50 15.75 76 VAL A N 1
ATOM 589 C CA A VAL A 1 77 ? -1.435 2.810 40.505 0.50 12.90 76 VAL A CA 1
ATOM 590 C CA B VAL A 1 77 ? -1.670 2.530 40.576 0.50 15.64 76 VAL A CA 1
ATOM 591 C C A VAL A 1 77 ? 0.069 2.884 40.240 0.50 12.82 76 VAL A C 1
ATOM 592 C C B VAL A 1 77 ? -0.189 2.597 40.289 0.50 15.50 76 VAL A C 1
ATOM 593 O O A VAL A 1 77 ? 0.635 2.085 39.494 0.50 11.32 76 VAL A O 1
ATOM 594 O O B VAL A 1 77 ? 0.351 1.755 39.592 0.50 15.52 76 VAL A O 1
ATOM 601 N N A VAL A 1 78 ? 0.703 3.889 40.835 0.50 11.52 77 VAL A N 1
ATOM 602 N N B VAL A 1 78 ? 0.465 3.594 40.889 0.50 15.04 77 VAL A N 1
ATOM 603 C CA A VAL A 1 78 ? 2.148 4.012 40.773 0.50 11.70 77 VAL A CA 1
ATOM 604 C CA B VAL A 1 78 ? 1.885 3.815 40.687 0.50 14.69 77 VAL A CA 1
ATOM 605 C C A VAL A 1 78 ? 2.811 3.112 41.766 0.50 13.20 77 VAL A C 1
ATOM 606 C C B VAL A 1 78 ? 2.786 3.185 41.747 0.50 15.11 77 VAL A C 1
ATOM 607 O O A VAL A 1 78 ? 3.682 2.333 41.413 0.50 13.68 77 VAL A O 1
ATOM 608 O O B VAL A 1 78 ? 3.840 2.685 41.409 0.50 15.69 77 VAL A O 1
ATOM 615 N N . SER A 1 79 ? 2.363 3.186 43.012 1.00 15.25 78 SER A N 1
ATOM 616 C CA . SER A 1 79 ? 3.166 2.601 44.089 1.00 17.15 78 SER A CA 1
ATOM 617 C C . SER A 1 79 ? 3.233 1.081 44.001 1.00 19.23 78 SER A C 1
ATOM 618 O O . SER A 1 79 ? 4.195 0.470 44.510 1.00 23.34 78 SER A O 1
ATOM 621 N N . GLU A 1 80 ? 2.237 0.449 43.392 1.00 20.08 79 GLU A N 1
ATOM 622 C CA A GLU A 1 80 ? 2.280 -0.998 43.279 0.70 20.31 79 GLU A CA 1
ATOM 623 C CA B GLU A 1 80 ? 2.168 -1.011 43.232 0.30 20.08 79 GLU A CA 1
ATOM 624 C C . GLU A 1 80 ? 2.937 -1.495 41.993 1.00 20.04 79 GLU A C 1
ATOM 625 O O . GLU A 1 80 ? 2.927 -2.702 41.712 1.00 22.69 79 GLU A O 1
ATOM 636 N N . ARG A 1 81 ? 3.561 -0.586 41.242 1.00 17.89 80 ARG A N 1
ATOM 637 C CA . ARG A 1 81 ? 4.254 -0.949 40.011 1.00 15.07 80 ARG A CA 1
ATOM 638 C C . ARG A 1 81 ? 5.746 -0.670 40.078 1.00 16.16 80 ARG A C 1
ATOM 639 O O . ARG A 1 81 ? 6.196 0.151 40.891 1.00 18.04 80 ARG A O 1
ATOM 647 N N . ALA A 1 82 ? 6.488 -1.344 39.196 1.00 16.54 81 ALA A N 1
ATOM 648 C CA . ALA A 1 82 ? 7.919 -1.109 39.045 1.00 16.23 81 ALA A CA 1
ATOM 649 C C . ALA A 1 82 ? 8.168 0.243 38.391 1.00 16.91 81 ALA A C 1
ATOM 650 O O . ALA A 1 82 ? 7.261 0.868 37.813 1.00 18.18 81 ALA A O 1
ATOM 652 N N . ARG A 1 83 ? 9.396 0.713 38.512 1.00 15.47 82 ARG A N 1
ATOM 653 C CA . ARG A 1 83 ? 9.814 1.928 37.847 1.00 14.78 82 ARG A CA 1
ATOM 654 C C . ARG A 1 83 ? 11.301 1.810 37.561 1.00 12.75 82 ARG A C 1
ATOM 655 O O . ARG A 1 83 ? 12.024 1.037 38.233 1.00 14.43 82 ARG A O 1
ATOM 663 N N . ASP A 1 84 ? 11.813 2.627 36.650 1.00 11.56 83 ASP A N 1
ATOM 664 C CA . ASP A 1 84 ? 13.272 2.671 36.423 1.00 12.57 83 ASP A CA 1
ATOM 665 C C . ASP A 1 84 ? 13.992 3.849 36.992 1.00 12.34 83 ASP A C 1
ATOM 666 O O . ASP A 1 84 ? 15.218 3.785 37.188 1.00 13.82 83 ASP A O 1
ATOM 671 N N . HIS A 1 85 ? 13.269 4.909 37.310 1.00 10.91 84 HIS A N 1
ATOM 672 C CA . HIS A 1 85 ? 13.860 6.096 37.938 1.00 11.61 84 HIS A CA 1
ATOM 673 C C . HIS A 1 85 ? 12.784 6.849 38.713 1.00 11.52 84 HIS A C 1
ATOM 674 O O . HIS A 1 85 ? 11.590 6.695 38.455 1.00 12.31 84 HIS A O 1
ATOM 681 N N . TYR A 1 86 ? 13.236 7.634 39.686 1.00 11.88 85 TYR A N 1
ATOM 682 C CA . TYR A 1 86 ? 12.450 8.466 40.586 1.00 12.25 85 TYR A CA 1
ATOM 683 C C . TYR A 1 86 ? 13.061 9.841 40.715 1.00 11.10 85 TYR A C 1
ATOM 684 O O . TYR A 1 86 ? 14.266 9.958 40.808 1.00 12.67 85 TYR A O 1
ATOM 693 N N . VAL A 1 87 ? 12.234 10.878 40.672 1.00 10.42 86 VAL A N 1
ATOM 694 C CA . VAL A 1 87 ? 12.601 12.286 40.788 1.00 10.43 86 VAL A CA 1
ATOM 695 C C . VAL A 1 87 ? 11.603 12.956 41.741 1.00 11.43 86 VAL A C 1
ATOM 696 O O . VAL A 1 87 ? 10.397 12.843 41.502 1.00 11.45 86 VAL A O 1
ATOM 700 N N A GLU A 1 88 ? 12.089 13.545 42.850 0.50 11.72 87 GLU A N 1
ATOM 701 N N B GLU A 1 88 ? 12.147 13.593 42.787 0.50 11.84 87 GLU A N 1
ATOM 702 C CA A GLU A 1 88 ? 11.232 14.423 43.643 0.50 11.76 87 GLU A CA 1
ATOM 703 C CA B GLU A 1 88 ? 11.379 14.464 43.632 0.50 11.93 87 GLU A CA 1
ATOM 704 C C A GLU A 1 88 ? 11.424 15.874 43.211 0.50 11.78 87 GLU A C 1
ATOM 705 C C B GLU A 1 88 ? 11.441 15.894 43.116 0.50 11.68 87 GLU A C 1
ATOM 706 O O A GLU A 1 88 ? 12.512 16.291 42.880 0.50 12.59 87 GLU A O 1
ATOM 707 O O B GLU A 1 88 ? 12.466 16.318 42.609 0.50 11.75 87 GLU A O 1
ATOM 718 N N . LYS A 1 89 ? 10.342 16.648 43.225 1.00 11.69 88 LYS A N 1
ATOM 719 C CA . LYS A 1 89 ? 10.365 18.067 42.858 1.00 12.14 88 LYS A CA 1
ATOM 720 C C . LYS A 1 89 ? 9.467 18.878 43.808 1.00 12.38 88 LYS A C 1
ATOM 721 O O . LYS A 1 89 ? 8.602 18.322 44.486 1.00 12.72 88 LYS A O 1
ATOM 727 N N A SER A 1 90 ? 9.703 20.186 43.801 0.70 12.10 89 SER A N 1
ATOM 728 N N B SER A 1 90 ? 9.666 20.192 43.852 0.30 13.29 89 SER A N 1
ATOM 729 C CA A SER A 1 90 ? 8.954 21.197 44.532 0.70 13.41 89 SER A CA 1
ATOM 730 C CA B SER A 1 90 ? 8.714 21.115 44.488 0.30 14.24 89 SER A CA 1
ATOM 731 C C A SER A 1 90 ? 8.643 22.423 43.656 0.70 13.81 89 SER A C 1
ATOM 732 C C B SER A 1 90 ? 8.165 22.138 43.492 0.30 13.80 89 SER A C 1
ATOM 733 O O A SER A 1 90 ? 8.373 23.511 44.172 0.70 15.18 89 SER A O 1
ATOM 734 O O B SER A 1 90 ? 7.118 22.744 43.736 0.30 14.08 89 SER A O 1
ATOM 739 N N . LEU A 1 91 ? 8.826 22.277 42.345 1.00 13.73 90 LEU A N 1
ATOM 740 C CA . LEU A 1 91 ? 8.477 23.254 41.346 1.00 12.14 90 LEU A CA 1
ATOM 741 C C . LEU A 1 91 ? 7.644 22.538 40.283 1.00 10.85 90 LEU A C 1
ATOM 742 O O . LEU A 1 91 ? 7.685 21.326 40.226 1.00 11.33 90 LEU A O 1
ATOM 747 N N . PRO A 1 92 ? 6.919 23.288 39.433 1.00 11.05 91 PRO A N 1
ATOM 748 C CA . PRO A 1 92 ? 6.149 22.629 38.385 1.00 11.63 91 PRO A CA 1
ATOM 749 C C . PRO A 1 92 ? 6.951 21.718 37.460 1.00 10.25 91 PRO A C 1
ATOM 750 O O . PRO A 1 92 ? 6.590 20.547 37.274 1.00 10.35 91 PRO A O 1
ATOM 754 N N . SER A 1 93 ? 8.105 22.194 37.003 1.00 9.45 92 SER A N 1
ATOM 755 C CA . SER A 1 93 ? 8.898 21.406 36.077 1.00 9.49 92 SER A CA 1
ATOM 756 C C . SER A 1 93 ? 9.732 20.321 36.801 1.00 9.70 92 SER A C 1
ATOM 757 O O . SER A 1 93 ? 10.393 20.566 37.806 1.00 11.33 92 SER A O 1
ATOM 760 N N . ALA A 1 94 ? 9.692 19.102 36.267 1.00 10.06 93 ALA A N 1
ATOM 761 C CA . ALA A 1 94 ? 10.450 17.963 36.742 1.00 10.49 93 ALA A CA 1
ATOM 762 C C . ALA A 1 94 ? 11.929 18.065 36.362 1.00 9.86 93 ALA A C 1
ATOM 763 O O . ALA A 1 94 ? 12.737 17.310 36.906 1.00 11.17 93 ALA A O 1
ATOM 765 N N . PHE A 1 95 ? 12.316 19.046 35.547 1.00 9.63 94 PHE A N 1
ATOM 766 C CA . PHE A 1 95 ? 13.722 19.220 35.183 1.00 10.23 94 PHE A CA 1
ATOM 767 C C . PHE A 1 95 ? 14.525 20.120 36.090 1.00 11.11 94 PHE A C 1
ATOM 768 O O . PHE A 1 95 ? 15.699 19.865 36.270 1.00 10.89 94 PHE A O 1
ATOM 776 N N . THR A 1 96 ? 13.926 21.197 36.550 1.00 11.49 95 THR A N 1
ATOM 777 C CA . THR A 1 96 ? 14.718 22.243 37.216 1.00 11.87 95 THR A CA 1
ATOM 778 C C . THR A 1 96 ? 15.426 21.792 38.465 1.00 12.83 95 THR A C 1
ATOM 779 O O . THR A 1 96 ? 14.821 21.434 39.433 1.00 13.18 95 THR A O 1
ATOM 783 N N . GLY A 1 97 ? 16.740 21.754 38.329 1.00 13.56 96 GLY A N 1
ATOM 784 C CA . GLY A 1 97 ? 17.632 21.402 39.362 1.00 14.97 96 GLY A CA 1
ATOM 785 C C . GLY A 1 97 ? 17.750 19.914 39.637 1.00 14.94 96 GLY A C 1
ATOM 786 O O . GLY A 1 97 ? 18.457 19.560 40.573 1.00 17.52 96 GLY A O 1
ATOM 787 N N . THR A 1 98 ? 17.050 19.065 38.873 1.00 11.80 97 THR A N 1
ATOM 788 C CA . THR A 1 98 ? 16.985 17.618 39.159 1.00 12.01 97 THR A CA 1
ATOM 789 C C . THR A 1 98 ? 17.983 16.855 38.313 1.00 10.59 97 THR A C 1
ATOM 790 O O . THR A 1 98 ? 18.698 17.452 37.490 1.00 12.72 97 THR A O 1
ATOM 794 N N . ASP A 1 99 ? 17.988 15.531 38.447 1.00 10.55 98 ASP A N 1
ATOM 795 C CA . ASP A 1 99 ? 18.851 14.721 37.627 1.00 11.14 98 ASP A CA 1
ATOM 796 C C . ASP A 1 99 ? 18.198 14.246 36.320 1.00 11.51 98 ASP A C 1
ATOM 797 O O . ASP A 1 99 ? 18.795 13.426 35.624 1.00 11.52 98 ASP A O 1
ATOM 802 N N . LEU A 1 100 ? 17.004 14.777 35.980 1.00 10.60 99 LEU A N 1
ATOM 803 C CA . LEU A 1 100 ? 16.197 14.192 34.922 1.00 10.10 99 LEU A CA 1
ATOM 804 C C . LEU A 1 100 ? 16.878 14.296 33.551 1.00 10.57 99 LEU A C 1
ATOM 805 O O . LEU A 1 100 ? 17.002 13.298 32.866 1.00 10.72 99 LEU A O 1
ATOM 810 N N . ALA A 1 101 ? 17.339 15.489 33.167 1.00 11.16 100 ALA A N 1
ATOM 811 C CA . ALA A 1 101 ? 17.926 15.674 31.862 1.00 11.27 100 ALA A CA 1
ATOM 812 C C . ALA A 1 101 ? 19.121 14.739 31.664 1.00 11.24 100 ALA A C 1
ATOM 813 O O . ALA A 1 101 ? 19.277 14.122 30.626 1.00 11.84 100 ALA A O 1
ATOM 815 N N . GLY A 1 102 ? 19.996 14.671 32.659 1.00 10.59 101 GLY A N 1
ATOM 816 C CA . GLY A 1 102 ? 21.166 13.783 32.576 1.00 11.27 101 GLY A CA 1
ATOM 817 C C . GLY A 1 102 ? 20.790 12.307 32.494 1.00 11.14 101 GLY A C 1
ATOM 818 O O . GLY A 1 102 ? 21.366 11.540 31.744 1.00 11.06 101 GLY A O 1
ATOM 819 N N . TRP A 1 103 ? 19.767 11.921 33.248 1.00 9.03 102 TRP A N 1
ATOM 820 C CA . TRP A 1 103 ? 19.389 10.524 33.312 1.00 9.91 102 TRP A CA 1
ATOM 821 C C . TRP A 1 103 ? 18.862 10.091 31.960 1.00 10.76 102 TRP A C 1
ATOM 822 O O . TRP A 1 103 ? 19.177 9.005 31.448 1.00 11.91 102 TRP A O 1
ATOM 833 N N . LEU A 1 104 ? 17.973 10.922 31.403 1.00 10.35 103 LEU A N 1
ATOM 834 C CA . LEU A 1 104 ? 17.456 10.703 30.061 1.00 9.86 103 LEU A CA 1
ATOM 835 C C . LEU A 1 104 ? 18.551 10.618 29.008 1.00 10.36 103 LEU A C 1
ATOM 836 O O . LEU A 1 104 ? 18.576 9.726 28.148 1.00 10.90 103 LEU A O 1
ATOM 841 N N . ALA A 1 105 ? 19.499 11.570 29.040 1.00 10.61 104 ALA A N 1
ATOM 842 C CA . ALA A 1 105 ? 20.572 11.602 28.054 1.00 11.02 104 ALA A CA 1
ATOM 843 C C . ALA A 1 105 ? 21.452 10.373 28.092 1.00 11.73 104 ALA A C 1
ATOM 844 O O . ALA A 1 105 ? 21.851 9.861 27.048 1.00 12.79 104 ALA A O 1
ATOM 846 N N . ALA A 1 106 ? 21.631 9.839 29.293 1.00 11.40 105 ALA A N 1
ATOM 847 C CA . ALA A 1 106 ? 22.467 8.657 29.530 1.00 12.85 105 ALA A CA 1
ATOM 848 C C . ALA A 1 106 ? 21.793 7.411 28.944 1.00 13.66 105 ALA A C 1
ATOM 849 O O . ALA A 1 106 ? 22.416 6.364 28.820 1.00 16.22 105 ALA A O 1
ATOM 851 N N . ARG A 1 107 ? 20.511 7.511 28.596 1.00 13.41 106 ARG A N 1
ATOM 852 C CA . ARG A 1 107 ? 19.745 6.377 28.058 1.00 12.92 106 ARG A CA 1
ATOM 853 C C . ARG A 1 107 ? 19.341 6.645 26.614 1.00 11.45 106 ARG A C 1
ATOM 854 O O . ARG A 1 107 ? 18.424 6.002 26.036 1.00 12.15 106 ARG A O 1
ATOM 862 N N . GLN A 1 108 ? 20.000 7.628 26.033 1.00 11.64 107 GLN A N 1
ATOM 863 C CA . GLN A 1 108 ? 19.753 7.949 24.623 1.00 12.49 107 GLN A CA 1
ATOM 864 C C . GLN A 1 108 ? 18.310 8.416 24.311 1.00 11.52 107 GLN A C 1
ATOM 865 O O . GLN A 1 108 ? 17.835 8.313 23.181 1.00 11.96 107 GLN A O 1
ATOM 871 N N . ILE A 1 109 ? 17.596 8.918 25.311 1.00 9.94 108 ILE A N 1
ATOM 872 C CA . ILE A 1 109 ? 16.201 9.298 25.082 1.00 10.16 108 ILE A CA 1
ATOM 873 C C . ILE A 1 109 ? 16.099 10.478 24.137 1.00 11.12 108 ILE A C 1
ATOM 874 O O . ILE A 1 109 ? 16.745 11.516 24.365 1.00 12.41 108 ILE A O 1
ATOM 879 N N . ASP A 1 110 ? 15.285 10.347 23.084 1.00 11.04 109 ASP A N 1
ATOM 880 C CA . ASP A 1 110 ? 15.045 11.427 22.160 1.00 10.99 109 ASP A CA 1
ATOM 881 C C . ASP A 1 110 ? 13.601 11.912 22.242 1.00 10.44 109 ASP A C 1
ATOM 882 O O . ASP A 1 110 ? 13.275 12.968 21.650 1.00 12.38 109 ASP A O 1
ATOM 887 N N . THR A 1 111 ? 12.751 11.196 22.981 1.00 9.94 110 THR A N 1
ATOM 888 C CA . THR A 1 111 ? 11.303 11.425 23.015 1.00 10.01 110 THR A CA 1
ATOM 889 C C . THR A 1 111 ? 10.795 11.206 24.427 1.00 10.75 110 THR A C 1
ATOM 890 O O . THR A 1 111 ? 10.988 10.123 24.972 1.00 11.27 110 THR A O 1
ATOM 894 N N . LEU A 1 112 ? 10.172 12.245 25.023 1.00 10.26 111 LEU A N 1
ATOM 895 C CA . LEU A 1 112 ? 9.672 12.136 26.383 1.00 9.94 111 LEU A CA 1
ATOM 896 C C . LEU A 1 112 ? 8.167 12.048 26.303 1.00 8.73 111 LEU A C 1
ATOM 897 O O . LEU A 1 112 ? 7.534 12.961 25.751 1.00 9.75 111 LEU A O 1
ATOM 902 N N . THR A 1 113 ? 7.598 10.941 26.779 1.00 8.81 112 THR A N 1
ATOM 903 C CA . THR A 1 113 ? 6.143 10.728 26.735 1.00 8.33 112 THR A CA 1
ATOM 904 C C . THR A 1 113 ? 5.579 11.087 28.129 1.00 8.17 112 THR A C 1
ATOM 905 O O . THR A 1 113 ? 5.923 10.490 29.162 1.00 9.69 112 THR A O 1
ATOM 909 N N . VAL A 1 114 ? 4.694 12.091 28.170 1.00 8.89 113 VAL A N 1
ATOM 910 C CA . VAL A 1 114 ? 4.207 12.687 29.410 1.00 9.81 113 VAL A CA 1
ATOM 911 C C . VAL A 1 114 ? 2.808 12.169 29.746 1.00 8.21 113 VAL A C 1
ATOM 912 O O . VAL A 1 114 ? 1.859 12.196 28.926 1.00 9.63 113 VAL A O 1
ATOM 916 N N . THR A 1 115 ? 2.679 11.726 30.995 1.00 8.80 114 THR A N 1
ATOM 917 C CA . THR A 1 115 ? 1.433 11.370 31.637 1.00 8.78 114 THR A CA 1
ATOM 918 C C . THR A 1 115 ? 1.457 11.985 33.063 1.00 8.47 114 THR A C 1
ATOM 919 O O . THR A 1 115 ? 2.521 12.398 33.584 1.00 8.95 114 THR A O 1
ATOM 923 N N . GLY A 1 116 ? 0.308 11.995 33.668 1.00 8.90 115 GLY A N 1
ATOM 924 C CA . GLY A 1 116 ? 0.142 12.486 35.006 1.00 8.40 115 GLY A CA 1
ATOM 925 C C . GLY A 1 116 ? -0.425 13.902 35.024 1.00 8.42 115 GLY A C 1
ATOM 926 O O . GLY A 1 116 ? -1.014 14.368 34.055 1.00 9.90 115 GLY A O 1
ATOM 927 N N . TYR A 1 117 ? -0.306 14.525 36.182 1.00 8.37 116 TYR A N 1
ATOM 928 C CA . TYR A 1 117 ? -1.053 15.716 36.525 1.00 10.17 116 TYR A CA 1
ATOM 929 C C . TYR A 1 117 ? -0.165 16.844 37.024 1.00 8.58 116 TYR A C 1
ATOM 930 O O . TYR A 1 117 ? 0.870 16.606 37.638 1.00 9.84 116 TYR A O 1
ATOM 947 N N . THR A 1 119 ? -2.166 18.751 33.714 1.00 8.25 118 THR A N 1
ATOM 948 C CA . THR A 1 119 ? -2.006 19.125 32.271 1.00 7.75 118 THR A CA 1
ATOM 949 C C . THR A 1 119 ? -1.321 20.508 32.134 1.00 8.60 118 THR A C 1
ATOM 950 O O . THR A 1 119 ? -0.305 20.679 31.457 1.00 8.77 118 THR A O 1
ATOM 954 N N . HIS A 1 120 ? -1.900 21.491 32.802 1.00 8.64 119 HIS A N 1
ATOM 955 C CA . HIS A 1 120 ? -1.587 22.908 32.664 1.00 8.42 119 HIS A CA 1
ATOM 956 C C . HIS A 1 120 ? -0.496 23.463 33.576 1.00 8.64 119 HIS A C 1
ATOM 957 O O . HIS A 1 120 ? -0.216 24.659 33.470 1.00 9.52 119 HIS A O 1
ATOM 964 N N . ASN A 1 121 ? 0.081 22.624 34.406 1.00 9.22 120 ASN A N 1
ATOM 965 C CA . ASN A 1 121 ? 0.982 23.117 35.397 1.00 9.23 120 ASN A CA 1
ATOM 966 C C . ASN A 1 121 ? 2.242 22.268 35.353 1.00 8.81 120 ASN A C 1
ATOM 967 O O . ASN A 1 121 ? 3.197 22.618 34.642 1.00 9.51 120 ASN A O 1
ATOM 980 N N . ASP A 1 123 ? 2.738 19.225 34.012 1.00 8.91 122 ASP A N 1
ATOM 981 C CA . ASP A 1 123 ? 2.949 18.611 32.701 1.00 8.37 122 ASP A CA 1
ATOM 982 C C . ASP A 1 123 ? 3.435 19.675 31.699 1.00 9.04 122 ASP A C 1
ATOM 983 O O . ASP A 1 123 ? 4.477 19.474 31.084 1.00 8.97 122 ASP A O 1
ATOM 988 N N . ALA A 1 124 ? 2.733 20.801 31.619 1.00 9.18 123 ALA A N 1
ATOM 989 C CA . ALA A 1 124 ? 3.096 21.811 30.630 1.00 8.76 123 ALA A CA 1
ATOM 990 C C . ALA A 1 124 ? 4.497 22.396 30.913 1.00 8.63 123 ALA A C 1
ATOM 991 O O . ALA A 1 124 ? 5.231 22.668 29.936 1.00 8.91 123 ALA A O 1
ATOM 993 N N . SER A 1 125 ? 4.824 22.627 32.193 1.00 8.36 124 SER A N 1
ATOM 994 C CA A SER A 1 125 ? 6.137 23.159 32.551 0.70 8.67 124 SER A CA 1
ATOM 995 C CA B SER A 1 125 ? 6.119 23.179 32.497 0.30 8.83 124 SER A CA 1
ATOM 996 C C . SER A 1 125 ? 7.248 22.215 32.142 1.00 8.46 124 SER A C 1
ATOM 997 O O . SER A 1 125 ? 8.279 22.628 31.576 1.00 9.11 124 SER A O 1
ATOM 1002 N N . THR A 1 126 ? 7.051 20.944 32.434 1.00 8.29 125 THR A N 1
ATOM 1003 C CA . THR A 1 126 ? 8.010 19.924 32.134 1.00 8.40 125 THR A CA 1
ATOM 1004 C C . THR A 1 126 ? 8.199 19.828 30.615 1.00 8.60 125 THR A C 1
ATOM 1005 O O . THR A 1 126 ? 9.360 19.757 30.109 1.00 9.19 125 THR A O 1
ATOM 1009 N N . ILE A 1 127 ? 7.095 19.853 29.855 1.00 8.76 126 ILE A N 1
ATOM 1010 C CA . ILE A 1 127 ? 7.149 19.827 28.404 1.00 8.92 126 ILE A CA 1
ATOM 1011 C C . ILE A 1 127 ? 7.881 21.050 27.836 1.00 8.95 126 ILE A C 1
ATOM 1012 O O . ILE A 1 127 ? 8.699 20.913 26.914 1.00 9.69 126 ILE A O 1
ATOM 1017 N N . ASN A 1 128 ? 7.636 22.241 28.383 1.00 10.41 127 ASN A N 1
ATOM 1018 C CA . ASN A 1 128 ? 8.267 23.459 27.892 1.00 10.67 127 ASN A CA 1
ATOM 1019 C C . ASN A 1 128 ? 9.781 23.340 28.001 1.00 11.91 127 ASN A C 1
ATOM 1020 O O . ASN A 1 128 ? 10.510 23.643 27.040 1.00 12.22 127 ASN A O 1
ATOM 1025 N N . HIS A 1 129 ? 10.268 22.839 29.136 1.00 11.55 128 HIS A N 1
ATOM 1026 C CA . HIS A 1 129 ? 11.693 22.638 29.320 1.00 11.83 128 HIS A CA 1
ATOM 1027 C C . HIS A 1 129 ? 12.207 21.603 28.318 1.00 11.44 128 HIS A C 1
ATOM 1028 O O . HIS A 1 129 ? 13.250 21.794 27.682 1.00 11.40 128 HIS A O 1
ATOM 1035 N N . ALA A 1 130 ? 11.513 20.476 28.224 1.00 10.67 129 ALA A N 1
ATOM 1036 C CA . ALA A 1 130 ? 11.944 19.420 27.297 1.00 10.60 129 ALA A CA 1
ATOM 1037 C C . ALA A 1 130 ? 12.097 19.888 25.865 1.00 9.59 129 ALA A C 1
ATOM 1038 O O . ALA A 1 130 ? 13.132 19.634 25.232 1.00 11.50 129 ALA A O 1
ATOM 1040 N N . VAL A 1 131 ? 11.067 20.577 25.369 1.00 9.79 130 VAL A N 1
ATOM 1041 C CA . VAL A 1 131 ? 11.090 21.069 23.975 1.00 11.23 130 VAL A CA 1
ATOM 1042 C C . VAL A 1 131 ? 12.287 22.007 23.742 1.00 12.16 130 VAL A C 1
ATOM 1043 O O . VAL A 1 131 ? 12.980 21.899 22.739 1.00 12.54 130 VAL A O 1
ATOM 1047 N N . HIS A 1 132 ? 12.504 22.938 24.660 1.00 11.40 131 HIS A N 1
ATOM 1048 C CA . HIS A 1 132 ? 13.564 23.926 24.460 1.00 11.28 131 HIS A CA 1
ATOM 1049 C C . HIS A 1 132 ? 14.951 23.348 24.723 1.00 12.83 131 HIS A C 1
ATOM 1050 O O . HIS A 1 132 ? 15.955 23.992 24.370 1.00 16.23 131 HIS A O 1
ATOM 1057 N N . SER A 1 133 ? 15.022 22.128 25.237 1.00 12.95 132 SER A N 1
ATOM 1058 C CA A SER A 1 133 ? 16.271 21.355 25.379 0.70 13.85 132 SER A CA 1
ATOM 1059 C CA B SER A 1 133 ? 16.295 21.420 25.329 0.30 14.03 132 SER A CA 1
ATOM 1060 C C . SER A 1 133 ? 16.555 20.475 24.145 1.00 14.11 132 SER A C 1
ATOM 1061 O O . SER A 1 133 ? 17.594 19.851 24.050 1.00 16.34 132 SER A O 1
ATOM 1066 N N . GLY A 1 134 ? 15.625 20.413 23.218 1.00 14.32 133 GLY A N 1
ATOM 1067 C CA . GLY A 1 134 ? 15.805 19.570 22.053 1.00 14.87 133 GLY A CA 1
ATOM 1068 C C . GLY A 1 134 ? 15.173 18.190 22.053 1.00 14.95 133 GLY A C 1
ATOM 1069 O O . GLY A 1 134 ? 15.385 17.416 21.124 1.00 15.58 133 GLY A O 1
ATOM 1070 N N . LEU A 1 135 ? 14.412 17.872 23.074 1.00 12.90 134 LEU A N 1
ATOM 1071 C CA . LEU A 1 135 ? 13.693 16.585 23.088 1.00 12.20 134 LEU A CA 1
ATOM 1072 C C . LEU A 1 135 ? 12.396 16.717 22.305 1.00 12.25 134 LEU A C 1
ATOM 1073 O O . LEU A 1 135 ? 11.750 17.777 22.338 1.00 14.07 134 LEU A O 1
ATOM 1078 N N . ALA A 1 136 ? 12.012 15.644 21.604 1.00 11.18 135 ALA A N 1
ATOM 1079 C CA . ALA A 1 136 ? 10.644 15.514 21.128 1.00 11.52 135 ALA A CA 1
ATOM 1080 C C . ALA A 1 136 ? 9.786 15.149 22.318 1.00 10.27 135 ALA A C 1
ATOM 1081 O O . ALA A 1 136 ? 10.291 14.514 23.263 1.00 11.13 135 ALA A O 1
ATOM 1083 N N . VAL A 1 137 ? 8.522 15.543 22.308 1.00 10.48 136 VAL A N 1
ATOM 1084 C CA . VAL A 1 137 ? 7.648 15.299 23.430 1.00 10.49 136 VAL A CA 1
ATOM 1085 C C . VAL A 1 137 ? 6.343 14.712 22.910 1.00 9.92 136 VAL A C 1
ATOM 1086 O O . VAL A 1 137 ? 5.857 15.084 21.813 1.00 10.19 136 VAL A O 1
ATOM 1090 N N . GLU A 1 138 ? 5.787 13.762 23.636 1.00 9.30 137 GLU A N 1
ATOM 1091 C CA . GLU A 1 138 ? 4.461 13.212 23.409 1.00 9.46 137 GLU A CA 1
ATOM 1092 C C . GLU A 1 138 ? 3.637 13.477 24.671 1.00 8.36 137 G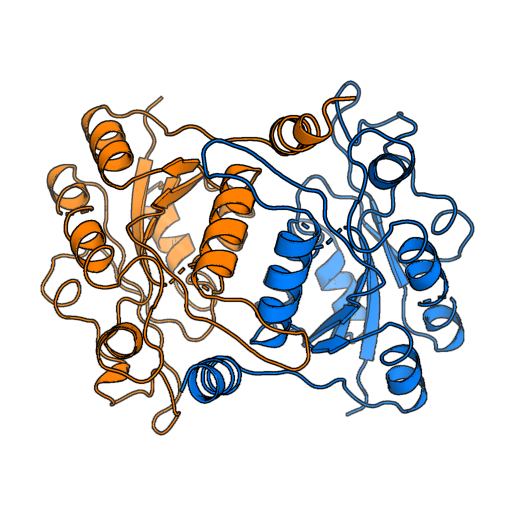LU A C 1
ATOM 1093 O O . GLU A 1 138 ? 4.159 13.502 25.807 1.00 10.23 137 GLU A O 1
ATOM 1099 N N . PHE A 1 139 ? 2.328 13.691 24.486 1.00 8.89 138 PHE A N 1
ATOM 1100 C CA . PHE A 1 139 ? 1.399 13.991 25.611 1.00 9.72 138 PHE A CA 1
ATOM 1101 C C . PHE A 1 139 ? 0.177 13.121 25.447 1.00 8.01 138 PHE A C 1
ATOM 1102 O O . PHE A 1 139 ? -0.482 13.180 24.379 1.00 9.42 138 PHE A O 1
ATOM 1110 N N . LEU A 1 140 ? -0.092 12.272 26.441 1.00 8.75 139 LEU A N 1
ATOM 1111 C CA . LEU A 1 140 ? -1.199 11.355 26.399 1.00 9.63 139 LEU A CA 1
ATOM 1112 C C . LEU A 1 140 ? -2.444 12.033 26.997 1.00 8.90 139 LEU A C 1
ATOM 1113 O O . LEU A 1 140 ? -2.561 12.170 28.233 1.00 9.28 139 LEU A O 1
ATOM 1118 N N . HIS A 1 141 ? -3.366 12.469 26.115 1.00 9.77 140 HIS A N 1
ATOM 1119 C CA . HIS A 1 141 ? -4.442 13.373 26.529 1.00 9.42 140 HIS A CA 1
ATOM 1120 C C . HIS A 1 141 ? -5.435 12.667 27.480 1.00 9.14 140 HIS A C 1
ATOM 1121 O O . HIS A 1 141 ? -6.241 13.328 28.128 1.00 11.89 140 HIS A O 1
ATOM 1128 N N . ASP A 1 142 ? -5.425 11.348 27.506 1.00 8.65 141 ASP A N 1
ATOM 1129 C CA . ASP A 1 142 ? -6.366 10.559 28.306 1.00 8.43 141 ASP A CA 1
ATOM 1130 C C . ASP A 1 142 ? -5.701 9.950 29.543 1.00 8.68 141 ASP A C 1
ATOM 1131 O O . ASP A 1 142 ? -6.336 9.181 30.279 1.00 10.33 141 ASP A O 1
ATOM 1136 N N . ALA A 1 143 ? -4.418 10.312 29.794 1.00 8.47 142 ALA A N 1
ATOM 1137 C CA . ALA A 1 143 ? -3.623 9.876 30.931 1.00 8.29 142 ALA A CA 1
ATOM 1138 C C . ALA A 1 143 ? -3.063 11.059 31.693 1.00 9.00 142 ALA A C 1
ATOM 1139 O O . ALA A 1 143 ? -2.076 10.921 32.419 1.00 9.43 142 ALA A O 1
ATOM 1141 N N . THR A 1 144 ? -3.770 12.158 31.596 1.00 8.82 143 THR A N 1
ATOM 1142 C CA . THR A 1 144 ? -3.434 13.453 32.160 1.00 8.70 143 THR A CA 1
ATOM 1143 C C . THR A 1 144 ? -4.717 14.125 32.669 1.00 8.41 143 THR A C 1
ATOM 1144 O O . THR A 1 144 ? -5.780 13.525 32.611 1.00 10.08 143 THR A O 1
ATOM 1148 N N . GLY A 1 145 ? -4.685 15.368 33.112 1.00 8.69 144 GL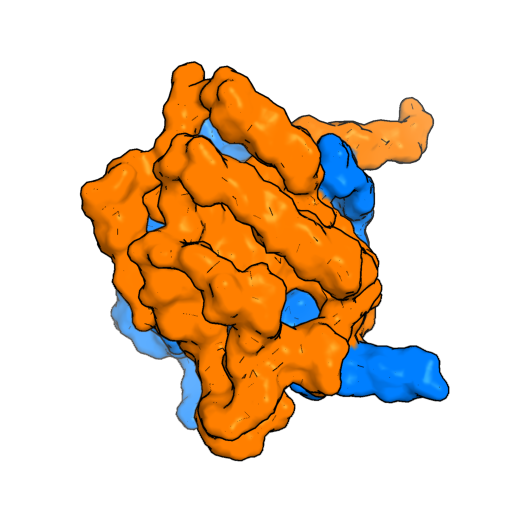Y A N 1
ATOM 1149 C CA . GLY A 1 145 ? -5.912 16.061 33.473 1.00 8.41 144 GLY A CA 1
ATOM 1150 C C . GLY A 1 145 ? -5.726 17.354 34.236 1.00 8.48 144 GLY A C 1
ATOM 1151 O O . GLY A 1 145 ? -4.589 17.668 34.695 1.00 9.19 144 GLY A O 1
ATOM 1152 N N . SER A 1 146 ? -6.847 18.059 34.382 1.00 9.16 145 SER A N 1
ATOM 1153 C CA . SER A 1 146 ? -6.910 19.388 34.974 1.00 9.55 145 SER A CA 1
ATOM 1154 C C . SER A 1 146 ? -7.995 19.485 36.026 1.00 9.93 145 SER A C 1
ATOM 1155 O O . SER A 1 146 ? -8.770 18.537 36.242 1.00 9.97 145 SER A O 1
ATOM 1158 N N . VAL A 1 147 ? -7.973 20.622 36.707 1.00 9.22 146 VAL A N 1
ATOM 1159 C CA . VAL A 1 147 ? -8.941 21.016 37.745 1.00 9.81 146 VAL A CA 1
ATOM 1160 C C . VAL A 1 147 ? -9.487 22.366 37.246 1.00 9.84 146 VAL A C 1
ATOM 1161 O O . VAL A 1 147 ? -8.842 23.046 36.477 1.00 10.37 146 VAL A O 1
ATOM 1165 N N . PRO A 1 148 ? -10.676 22.795 37.712 1.00 10.47 147 PRO A N 1
ATOM 1166 C CA . PRO A 1 148 ? -11.183 24.145 37.358 1.00 9.96 147 PRO A CA 1
ATOM 1167 C C . PRO A 1 148 ? -10.506 25.195 38.267 1.00 9.00 147 PRO A C 1
ATOM 1168 O O . PRO A 1 148 ? -10.081 24.908 39.403 1.00 10.27 147 PRO A O 1
ATOM 1172 N N . TYR A 1 149 ? -10.418 26.421 37.766 1.00 9.85 148 TYR A N 1
ATOM 1173 C CA . TYR A 1 149 ? -9.830 27.523 38.501 1.00 10.56 148 TYR A CA 1
ATOM 1174 C C . TYR A 1 149 ? -10.725 28.777 38.320 1.00 9.29 148 TYR A C 1
ATOM 1175 O O . TYR A 1 149 ? -11.267 29.040 37.220 1.00 10.86 148 TYR A O 1
ATOM 1184 N N . GLU A 1 150 ? -10.835 29.526 39.383 1.00 12.50 149 GLU A N 1
ATOM 1185 C CA A GLU A 1 150 ? -11.390 30.859 39.313 0.70 13.28 149 GLU A CA 1
ATOM 1186 C CA B GLU A 1 150 ? -11.406 30.860 39.326 0.30 13.11 149 GLU A CA 1
ATOM 1187 C C . GLU A 1 150 ? -10.548 31.769 40.187 1.00 12.87 149 GLU A C 1
ATOM 1188 O O . GLU A 1 150 ? -10.291 31.464 41.349 1.00 12.48 149 GLU A O 1
ATOM 1199 N N . ASN A 1 151 ? -10.109 32.874 39.650 1.00 12.63 150 ASN A N 1
ATOM 1200 C CA . ASN A 1 151 ? -9.251 33.790 40.372 1.00 13.47 150 ASN A CA 1
ATOM 1201 C C . ASN A 1 15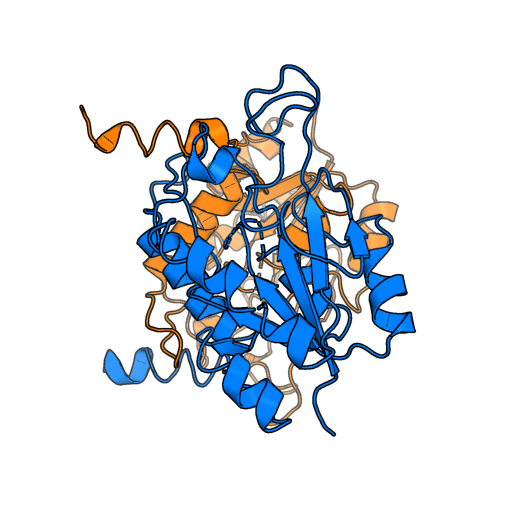1 ? -9.468 35.201 39.787 1.00 13.59 150 ASN A C 1
ATOM 1202 O O . ASN A 1 151 ? -10.405 35.424 39.036 1.00 15.26 150 ASN A O 1
ATOM 1207 N N . SER A 1 152 ? -8.592 36.148 40.108 1.00 14.05 151 SER A N 1
ATOM 1208 C CA . SER A 1 152 ? -8.815 37.485 39.626 1.00 14.50 151 SER A CA 1
ATOM 1209 C C . SER A 1 152 ? -8.767 37.633 38.125 1.00 14.72 151 SER A C 1
ATOM 1210 O O . SER A 1 152 ? -9.273 38.627 37.617 1.00 16.30 151 SER A O 1
ATOM 1213 N N . ALA A 1 153 ? -8.180 36.657 37.416 1.00 13.77 152 ALA A N 1
ATOM 1214 C CA . ALA A 1 153 ? -8.078 36.710 35.978 1.00 13.69 152 ALA A CA 1
ATOM 1215 C C . ALA A 1 153 ? -9.306 36.135 35.256 1.00 12.20 152 ALA A C 1
ATOM 1216 O O . ALA A 1 153 ? -9.440 36.277 34.035 1.00 13.61 152 ALA A O 1
ATOM 1218 N N . GLY A 1 154 ? -10.174 35.445 35.982 1.00 12.92 153 GLY A N 1
ATOM 1219 C CA . GLY A 1 154 ? -11.401 34.882 35.423 1.00 13.73 153 GLY A CA 1
ATOM 1220 C C . GLY A 1 154 ? -11.634 33.453 35.856 1.00 13.99 153 GLY A C 1
ATOM 1221 O O . GLY A 1 154 ? -11.098 32.989 36.841 1.00 13.19 153 GLY A O 1
ATOM 1222 N N . PHE A 1 155 ? -12.545 32.791 35.167 1.00 13.19 154 PHE A N 1
ATOM 1223 C CA . PHE A 1 155 ? -12.926 31.427 35.420 1.00 12.90 154 PHE A CA 1
ATOM 1224 C C . PHE A 1 155 ? -12.565 30.582 34.209 1.00 12.45 154 PHE A C 1
ATOM 1225 O O . PHE A 1 155 ? -12.777 31.007 33.039 1.00 13.95 154 PHE A O 1
ATOM 1233 N N . ALA A 1 156 ? -12.096 29.347 34.455 1.00 11.64 155 ALA A N 1
ATOM 1234 C CA . ALA A 1 156 ? -11.970 28.350 33.371 1.00 12.01 155 ALA A CA 1
ATOM 1235 C C . ALA A 1 156 ? -12.246 26.979 33.977 1.00 12.11 155 ALA A C 1
ATOM 1236 O O . ALA A 1 156 ? -11.696 26.644 35.043 1.00 12.16 155 ALA A O 1
ATOM 1238 N N . SER A 1 157 ? -13.083 26.180 33.311 1.00 11.69 156 SER A N 1
ATOM 1239 C CA . SER A 1 157 ? -13.386 24.831 33.767 1.00 10.76 156 SER A CA 1
ATOM 1240 C C . SER A 1 157 ? -12.190 23.897 33.518 1.00 11.02 156 SER A C 1
ATOM 1241 O O . SER A 1 157 ? -11.311 24.179 32.698 1.00 10.57 156 SER A O 1
ATOM 1244 N N . ALA A 1 158 ? -12.234 22.732 34.137 1.00 9.70 157 ALA A N 1
ATOM 1245 C CA . ALA A 1 158 ? -11.217 21.727 33.906 1.00 11.16 157 ALA A CA 1
ATOM 1246 C C . ALA A 1 158 ? -11.241 21.277 32.452 1.00 10.44 157 ALA A C 1
ATOM 1247 O O . ALA A 1 158 ? -10.177 21.084 31.852 1.00 10.13 157 ALA A O 1
ATOM 1249 N N . GLU A 1 159 ? -12.432 21.116 31.842 1.00 10.60 158 GLU A N 1
ATOM 1250 C CA . GLU A 1 159 ? -12.507 20.714 30.464 1.00 9.88 158 GLU A CA 1
ATOM 1251 C C . GLU A 1 159 ? -11.879 21.780 29.563 1.00 10.04 158 GLU A C 1
ATOM 1252 O O . GLU A 1 159 ? -11.147 21.462 28.629 1.00 10.79 158 GLU A O 1
ATOM 1258 N N . GLU A 1 160 ? -12.170 23.044 29.821 1.00 10.22 159 GLU A N 1
ATOM 1259 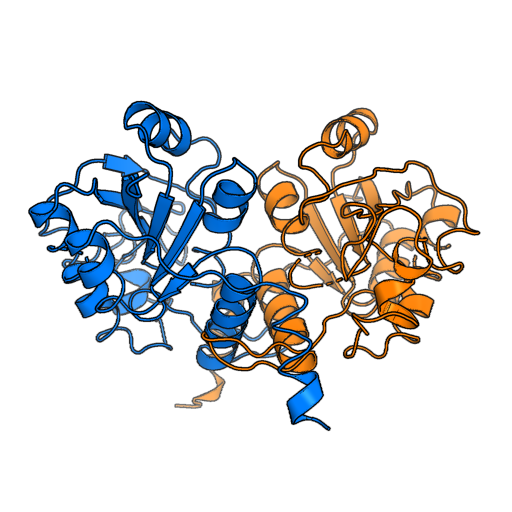C CA . GLU A 1 160 ? -11.646 24.116 28.971 1.00 9.85 159 GLU A CA 1
ATOM 1260 C C . GLU A 1 160 ? -10.113 24.147 29.108 1.00 9.72 159 GLU A C 1
ATOM 1261 O O . GLU A 1 160 ? -9.382 24.277 28.133 1.00 9.69 159 GLU A O 1
ATOM 1267 N N . ILE A 1 161 ? -9.616 24.049 30.333 1.00 9.08 160 ILE A N 1
ATOM 1268 C CA . ILE A 1 161 ? -8.161 24.097 30.569 1.00 8.32 160 ILE A CA 1
ATOM 1269 C C . ILE A 1 161 ? -7.489 22.921 29.824 1.00 9.16 160 ILE A C 1
ATOM 1270 O O . ILE A 1 161 ? -6.495 23.107 29.142 1.00 9.63 160 ILE A O 1
ATOM 1275 N N . HIS A 1 162 ? -7.959 21.708 30.047 1.00 9.46 161 HIS A N 1
ATOM 1276 C CA . HIS A 1 162 ? -7.359 20.545 29.469 1.00 9.46 161 HIS A CA 1
ATOM 1277 C C . HIS A 1 162 ? -7.404 20.547 27.963 1.00 9.46 161 HIS A C 1
ATOM 1278 O O . HIS A 1 162 ? -6.430 20.220 27.300 1.00 9.02 161 HIS A O 1
ATOM 1285 N N . ARG A 1 163 ? -8.548 20.951 27.426 1.00 9.42 162 ARG A N 1
ATOM 1286 C CA . ARG A 1 163 ? -8.701 21.069 25.984 1.00 9.40 162 ARG A CA 1
ATOM 1287 C C . ARG A 1 163 ? -7.775 22.121 25.371 1.00 8.95 162 ARG A C 1
ATOM 1288 O O . ARG A 1 163 ? -7.107 21.865 24.337 1.00 9.74 162 ARG A O 1
ATOM 1296 N N . VAL A 1 164 ? -7.811 23.313 25.911 1.00 8.75 163 VAL A N 1
ATOM 1297 C CA . VAL A 1 164 ? -6.936 24.381 25.456 1.00 9.14 163 VAL A CA 1
ATOM 1298 C C . VAL A 1 164 ? -5.492 23.893 25.425 1.00 9.22 163 VAL A C 1
ATOM 1299 O O . VAL A 1 164 ? -4.791 24.076 24.480 1.00 9.49 163 VAL A O 1
ATOM 1303 N N . PHE A 1 165 ? -5.020 23.336 26.542 1.00 9.14 164 PHE A N 1
ATOM 1304 C CA . PHE A 1 165 ? -3.647 22.890 26.603 1.00 8.78 164 PHE A CA 1
ATOM 1305 C C . PHE A 1 165 ? -3.385 21.764 25.614 1.00 8.54 164 PHE A C 1
ATOM 1306 O O . PHE A 1 165 ? -2.344 21.762 24.950 1.00 9.18 164 PHE A O 1
ATOM 1314 N N . SER A 1 166 ? -4.324 20.836 25.431 1.00 8.78 165 SER A N 1
ATOM 1315 C CA . SER A 1 166 ? -4.137 19.756 24.489 1.00 9.20 165 SER A CA 1
ATOM 1316 C C . SER A 1 166 ? -3.983 20.290 23.062 1.00 8.82 165 SER A C 1
ATOM 1317 O O . SER A 1 166 ? -3.118 19.859 22.332 1.00 8.99 165 SER A O 1
ATOM 1320 N N . VAL A 1 167 ? -4.843 21.245 22.707 1.00 8.86 166 VAL A N 1
ATOM 1321 C CA . VAL A 1 167 ? -4.787 21.845 21.377 1.00 9.52 166 VAL A CA 1
ATOM 1322 C C . VAL A 1 167 ? -3.526 22.695 21.119 1.00 9.23 166 VAL A C 1
ATOM 1323 O O . VAL A 1 167 ? -2.837 22.592 20.124 1.00 9.71 166 VAL A O 1
ATOM 1327 N N . VAL A 1 168 ? -3.155 23.472 22.148 1.00 9.57 167 VAL A N 1
ATOM 1328 C CA . VAL A 1 168 ? -1.929 24.255 22.061 1.00 9.38 167 VAL A CA 1
ATOM 1329 C C . VAL A 1 168 ? -0.707 23.348 22.005 1.00 9.00 167 VAL A C 1
ATOM 1330 O O . VAL A 1 168 ? 0.197 23.551 21.206 1.00 9.75 167 VAL A O 1
ATOM 1334 N N . LEU A 1 169 ? -0.713 22.303 22.794 1.00 8.79 168 LEU A N 1
ATOM 1335 C CA . LEU A 1 169 ? 0.429 21.377 22.753 1.00 9.35 168 LEU A CA 1
ATOM 1336 C C . LEU A 1 169 ? 0.562 20.791 21.350 1.00 9.05 168 LEU A C 1
ATOM 1337 O O . LEU A 1 169 ? 1.655 20.711 20.788 1.00 9.31 168 LEU A O 1
ATOM 1342 N N . GLN A 1 170 ? -0.545 20.318 20.797 1.00 9.08 169 GLN A N 1
ATOM 1343 C CA . GLN A 1 170 ? -0.531 19.710 19.446 1.00 9.47 169 GLN A CA 1
ATOM 1344 C C . GLN A 1 170 ? -0.048 20.676 18.387 1.00 9.52 169 GLN A C 1
ATOM 1345 O O . GLN A 1 170 ? 0.567 20.258 17.392 1.00 10.65 169 GLN A O 1
ATOM 1351 N N . SER A 1 171 ? -0.300 21.956 18.573 1.00 9.31 170 SER A N 1
ATOM 1352 C CA . SER A 1 171 ? 0.083 22.975 17.570 1.00 9.41 170 SER A CA 1
ATOM 1353 C C . SER A 1 171 ? 1.579 23.203 17.490 1.00 9.52 170 SER A C 1
ATOM 1354 O O . SER A 1 171 ? 2.011 23.771 16.465 1.00 11.77 170 SER A O 1
ATOM 1357 N N . ARG A 1 172 ? 2.357 22.842 18.499 1.00 10.09 171 ARG A N 1
ATOM 1358 C CA . ARG A 1 172 ? 3.736 23.239 18.518 1.00 10.87 171 ARG A CA 1
ATOM 1359 C C . ARG A 1 172 ? 4.655 22.411 19.404 1.00 10.22 171 ARG A C 1
ATOM 1360 O O . ARG A 1 172 ? 5.826 22.255 19.055 1.00 12.70 171 ARG A O 1
ATOM 1368 N N . PHE A 1 173 ? 4.174 21.950 20.568 1.00 9.99 172 PHE A N 1
ATOM 1369 C CA . PHE A 1 173 ? 5.074 21.447 21.570 1.00 10.43 172 PHE A CA 1
ATOM 1370 C C . PHE A 1 173 ? 5.191 19.924 21.667 1.00 10.30 172 PHE A C 1
ATOM 1371 O O . PHE A 1 173 ? 6.219 19.424 22.110 1.00 12.59 172 PHE A O 1
ATOM 1379 N N . ALA A 1 174 ? 4.175 19.177 21.306 1.00 10.06 173 ALA A N 1
ATOM 1380 C CA . ALA A 1 174 ? 4.132 17.752 21.568 1.00 10.40 173 ALA A CA 1
ATOM 1381 C C . ALA A 1 174 ? 3.252 17.080 20.552 1.00 10.21 173 ALA A C 1
ATOM 1382 O O . ALA A 1 174 ? 2.364 17.727 19.920 1.00 13.78 173 ALA A O 1
ATOM 1384 N N . ALA A 1 175 ? 3.457 15.776 20.356 1.00 9.14 174 ALA A N 1
ATOM 1385 C CA . ALA A 1 175 ? 2.484 14.932 19.700 1.00 10.35 174 ALA A CA 1
ATOM 1386 C C . ALA A 1 175 ? 1.505 14.478 20.755 1.00 9.71 174 ALA A C 1
ATOM 1387 O O . ALA A 1 175 ? 1.867 13.746 21.687 1.00 11.23 174 ALA A O 1
ATOM 1389 N N . VAL A 1 176 ? 0.255 14.932 20.557 1.00 9.10 175 VAL A N 1
ATOM 1390 C CA . VAL A 1 176 ? -0.864 14.643 21.468 1.00 9.34 175 VAL A CA 1
ATOM 1391 C C . VAL A 1 176 ? -1.600 13.422 20.970 1.00 10.06 175 VAL A C 1
ATOM 1392 O O . VAL A 1 176 ? -1.986 13.373 19.788 1.00 10.94 175 VAL A O 1
ATOM 1396 N N . ALA A 1 177 ? -1.775 12.398 21.789 1.00 8.70 176 ALA A N 1
ATOM 1397 C CA . ALA A 1 177 ? -2.367 11.139 21.345 1.00 10.64 176 ALA A CA 1
ATOM 1398 C C . ALA A 1 177 ? -3.025 10.432 22.456 1.00 9.35 176 ALA A C 1
ATOM 1399 O O . ALA A 1 177 ? -2.777 10.728 23.639 1.00 9.05 176 ALA A O 1
ATOM 1401 N N . SER A 1 178 ? -3.833 9.434 22.165 1.00 9.82 177 SER A N 1
ATOM 1402 C CA . SER A 1 178 ? -4.395 8.583 23.177 1.00 9.22 177 SER A CA 1
ATOM 1403 C C . SER A 1 178 ? -3.352 7.563 23.641 1.00 9.85 177 SER A C 1
ATOM 1404 O O . SER A 1 178 ? -2.391 7.269 22.942 1.00 9.84 177 SER A O 1
ATOM 1407 N N . THR A 1 179 ? -3.635 6.980 24.786 1.00 9.81 178 THR A N 1
ATOM 1408 C CA . THR A 1 179 ? -2.813 5.888 25.293 1.00 10.82 178 THR A CA 1
ATOM 1409 C C . THR A 1 179 ? -2.810 4.705 24.336 1.00 10.01 178 THR A C 1
ATOM 1410 O O . THR A 1 179 ? -1.771 4.120 24.073 1.00 9.23 178 THR A O 1
ATOM 1414 N N . ASP A 1 180 ? -3.971 4.410 23.722 1.00 10.28 179 ASP A N 1
ATOM 1415 C CA . ASP A 1 180 ? -4.036 3.307 22.767 1.00 11.05 179 ASP A CA 1
ATOM 1416 C C . ASP A 1 180 ? -3.084 3.568 21.570 1.00 9.53 179 ASP A C 1
ATOM 1417 O O . ASP A 1 180 ? -2.331 2.665 21.142 1.00 10.91 179 ASP A O 1
ATOM 1422 N N A GLU A 1 181 ? -3.128 4.809 21.089 0.50 9.90 180 GLU A N 1
ATOM 1423 N N B GLU A 1 181 ? -3.094 4.782 21.045 0.50 9.86 180 GLU A N 1
ATOM 1424 C CA A GLU A 1 181 ? -2.308 5.289 19.986 0.50 10.01 180 GLU A CA 1
ATOM 1425 C CA B GLU A 1 181 ? -2.223 5.074 19.926 0.50 9.91 180 GLU A CA 1
ATOM 1426 C C A GLU A 1 181 ? -0.806 5.203 20.283 0.50 9.49 180 GLU A C 1
ATOM 1427 C C B GLU A 1 181 ? -0.761 5.064 20.302 0.50 9.59 180 GLU A C 1
ATOM 1428 O O A GLU A 1 181 ? -0.022 4.774 19.453 0.50 9.55 180 GLU A O 1
ATOM 1429 O O B GLU A 1 181 ? 0.054 4.572 19.522 0.50 9.42 180 GLU A O 1
ATOM 1440 N N . TRP A 1 182 ? -0.436 5.561 21.498 1.00 8.69 181 TRP A N 1
ATOM 1441 C CA . TRP A 1 182 ? 0.958 5.506 21.973 1.00 9.30 181 TRP A CA 1
ATOM 1442 C C . TRP A 1 182 ? 1.447 4.077 22.053 1.00 9.43 181 TRP A C 1
ATOM 1443 O O . TRP A 1 182 ? 2.545 3.754 21.553 1.00 9.99 181 TRP A O 1
ATOM 1454 N N . ILE A 1 183 ? 0.664 3.217 22.685 1.00 9.64 182 ILE A N 1
ATOM 1455 C CA . ILE A 1 183 ? 1.032 1.810 22.807 1.00 9.63 182 ILE A CA 1
ATOM 1456 C C . ILE A 1 183 ? 1.304 1.184 21.434 1.00 10.23 182 ILE A C 1
ATOM 1457 O O . ILE A 1 183 ? 2.301 0.461 21.248 1.00 11.31 182 ILE A O 1
ATOM 1462 N N . ALA A 1 184 ? 0.418 1.454 20.479 1.00 10.20 183 ALA A N 1
ATOM 1463 C CA . ALA A 1 184 ? 0.612 0.982 19.111 1.00 10.27 183 ALA A CA 1
ATOM 1464 C C . ALA A 1 184 ? 1.864 1.516 18.428 1.00 11.58 183 ALA A C 1
ATOM 1465 O O . ALA A 1 184 ? 2.562 0.773 17.703 1.00 11.26 183 ALA A O 1
ATOM 1467 N N . ALA A 1 185 ? 2.130 2.804 18.631 1.00 11.03 184 ALA A N 1
ATOM 1468 C CA . ALA A 1 185 ? 3.320 3.426 18.073 1.00 11.46 184 ALA A CA 1
ATOM 1469 C C . ALA A 1 185 ? 4.623 2.857 18.692 1.00 10.76 184 ALA A C 1
ATOM 1470 O O . ALA A 1 185 ? 5.616 2.649 18.000 1.00 12.43 184 ALA A O 1
ATOM 1472 N N . VAL A 1 186 ? 4.585 2.529 19.970 1.00 11.12 185 VAL A N 1
ATOM 1473 C CA . VAL A 1 186 ? 5.710 1.815 20.620 1.00 11.60 185 VAL A CA 1
ATOM 1474 C C . VAL A 1 186 ? 5.910 0.438 19.972 1.00 12.76 185 VAL A C 1
ATOM 1475 O O . VAL A 1 186 ? 7.017 0.058 19.635 1.00 13.11 185 VAL A O 1
ATOM 1479 N N . GLN A 1 187 ? 4.829 -0.323 19.834 1.00 13.30 186 GLN A N 1
ATOM 1480 C CA . GLN A 1 187 ? 4.893 -1.624 19.174 1.00 14.13 186 GLN A CA 1
ATOM 1481 C C . GLN A 1 187 ? 5.475 -1.551 17.769 1.00 13.87 186 GLN A C 1
ATOM 1482 O O . GLN A 1 187 ? 6.269 -2.399 17.358 1.00 15.26 186 GLN A O 1
ATOM 1488 N N . GLY A 1 188 ? 5.095 -0.535 17.014 1.00 12.90 187 GLY A N 1
ATOM 1489 C CA . GLY A 1 188 ? 5.491 -0.414 15.625 1.00 14.12 187 GLY A CA 1
ATOM 1490 C C . GLY A 1 188 ? 6.819 0.304 15.422 1.00 14.37 187 GLY A C 1
ATOM 1491 O O . GLY A 1 188 ? 7.381 0.284 14.360 1.00 16.47 187 GLY A O 1
ATOM 1492 N N . GLY A 1 189 ? 7.299 0.989 16.448 1.00 13.56 188 GLY A N 1
ATOM 1493 C CA . GLY A 1 189 ? 8.511 1.772 16.358 1.00 13.08 188 GLY A CA 1
ATOM 1494 C C . GLY A 1 189 ? 8.393 3.019 15.535 1.00 12.38 188 GLY A C 1
ATOM 1495 O O . GLY A 1 189 ? 9.349 3.414 14.877 1.00 13.89 188 GLY A O 1
ATOM 1496 N N . THR A 1 190 ? 7.229 3.668 15.616 1.00 12.62 189 THR A N 1
ATOM 1497 C CA . THR A 1 190 ? 6.932 4.839 14.800 1.00 13.39 189 THR A CA 1
ATOM 1498 C C . THR A 1 190 ? 6.677 6.058 15.669 1.00 12.49 189 THR A C 1
ATOM 1499 O O . THR A 1 190 ? 6.247 5.907 16.811 1.00 13.17 189 THR A O 1
ATOM 1503 N N . PRO A 1 191 ? 6.971 7.245 15.160 1.00 13.86 190 PRO A N 1
ATOM 1504 C CA . PRO A 1 191 ? 6.641 8.468 15.874 1.00 14.34 190 PRO A CA 1
ATOM 1505 C C . PRO A 1 191 ? 5.172 8.780 15.827 1.00 14.77 190 PRO A C 1
ATOM 1506 O O . PRO A 1 191 ? 4.451 8.287 14.956 1.00 16.55 190 PRO A O 1
ATOM 1510 N N . LEU A 1 192 ? 4.721 9.603 16.741 1.00 12.62 191 LEU A N 1
ATOM 1511 C CA . LEU A 1 192 ? 3.362 10.092 16.701 1.00 12.11 191 LEU A CA 1
ATOM 1512 C C . LEU A 1 192 ? 3.374 11.430 15.949 1.00 13.78 191 LEU A C 1
ATOM 1513 O O . LEU A 1 192 ? 4.376 12.122 15.928 1.00 14.02 191 LEU A O 1
ATOM 1518 N N . ALA A 1 193 ? 2.233 11.791 15.375 1.00 13.03 192 ALA A N 1
ATOM 1519 C CA . ALA A 1 193 ? 2.100 12.994 14.562 1.00 13.63 192 ALA A CA 1
ATOM 1520 C C . ALA A 1 193 ? 2.035 14.293 15.365 1.00 14.38 192 ALA A C 1
ATOM 1521 O O . ALA A 1 193 ? 1.290 14.365 16.329 1.00 14.28 192 ALA A O 1
ATOM 1523 N N . ARG A 1 194 ? 2.807 15.283 14.935 1.00 15.24 193 ARG A N 1
ATOM 1524 C CA . ARG A 1 194 ? 2.835 16.628 15.506 1.00 15.11 193 ARG A CA 1
ATOM 1525 C C . ARG A 1 194 ? 2.169 17.606 14.560 1.00 14.65 193 ARG A C 1
ATOM 1526 O O . ARG A 1 194 ? 2.374 17.533 13.326 1.00 16.32 193 ARG A O 1
ATOM 1534 N N . GLY A 1 195 ? 1.396 18.542 15.102 1.00 13.01 194 GLY A N 1
ATOM 1535 C CA . GLY A 1 195 ? 0.815 19.601 14.330 1.00 12.60 194 GLY A CA 1
ATOM 1536 C C . GLY A 1 195 ? 1.747 20.792 14.209 1.00 12.12 194 GLY A C 1
ATOM 1537 O O . GLY A 1 195 ? 2.924 20.768 14.625 1.00 13.41 194 GLY A O 1
ATOM 1538 N N . ASN A 1 196 ? 1.217 21.887 13.711 1.00 12.54 195 ASN A N 1
ATOM 1539 C CA . ASN A 1 196 ? 1.992 23.104 13.564 1.00 11.83 195 ASN A CA 1
ATOM 1540 C C . ASN A 1 196 ? 1.067 24.298 13.614 1.00 10.43 195 ASN A C 1
ATOM 1541 O O . ASN A 1 196 ? -0.146 24.189 13.486 1.00 12.10 195 ASN A O 1
ATOM 1546 N N . ILE A 1 197 ? 1.618 25.459 13.917 1.00 10.53 196 ILE A N 1
ATOM 1547 C CA . ILE A 1 197 ? 0.809 26.638 14.221 1.00 10.37 196 ILE A CA 1
ATOM 1548 C C . ILE A 1 197 ? 0.050 27.145 13.038 1.00 10.81 196 ILE A C 1
ATOM 1549 O O . ILE A 1 197 ? -1.126 27.477 13.155 1.00 11.49 196 ILE A O 1
ATOM 1554 N N . TYR A 1 198 ? 0.727 27.179 11.883 1.00 10.92 197 TYR A N 1
ATOM 1555 C CA A TYR A 1 198 ? 0.052 27.650 10.670 0.50 11.28 197 TYR A CA 1
ATOM 1556 C CA B TYR A 1 198 ? 0.135 27.559 10.625 0.50 11.22 197 TYR A CA 1
ATOM 1557 C C . TYR A 1 198 ? -1.120 26.723 10.306 1.00 11.77 197 TYR A C 1
ATOM 1558 O O . TYR A 1 198 ? -2.225 27.234 10.129 1.00 12.72 197 TYR A O 1
ATOM 1575 N N . ALA A 1 199 ? -0.924 25.400 10.250 1.00 11.38 198 ALA A N 1
ATOM 1576 C CA . ALA A 1 199 ? -2.033 24.481 9.932 1.00 13.03 198 ALA A CA 1
ATOM 1577 C C . ALA A 1 199 ? -3.129 24.630 10.947 1.00 13.13 198 ALA A C 1
ATOM 1578 O O . ALA A 1 199 ? -4.287 24.602 10.658 1.00 14.17 198 ALA A O 1
ATOM 1580 N N . SER A 1 200 ? -2.766 24.763 12.226 1.00 12.36 199 SER A N 1
ATOM 1581 C CA . SER A 1 200 ? -3.769 24.817 13.261 1.00 11.33 199 SER A CA 1
ATOM 1582 C C . SER A 1 200 ? -4.604 26.062 13.160 1.00 10.77 199 SER A C 1
ATOM 1583 O O . SER A 1 200 ? -5.839 26.034 13.358 1.00 12.23 199 SER A O 1
ATOM 1586 N N . ASN A 1 201 ? -3.967 27.184 12.896 1.00 10.96 200 ASN A N 1
ATOM 1587 C CA . ASN A 1 201 ? -4.720 28.407 12.781 1.00 11.36 200 ASN A CA 1
ATOM 1588 C C . ASN A 1 201 ? -5.509 28.469 11.478 1.00 12.12 200 ASN A C 1
ATOM 1589 O O . ASN A 1 201 ? -6.658 28.895 11.488 1.00 13.39 200 ASN A O 1
ATOM 1594 N N . GLN A 1 202 ? -4.940 27.971 10.385 1.00 11.62 201 GLN A N 1
ATOM 1595 C CA . GLN A 1 202 ? -5.663 27.909 9.086 1.00 12.80 201 GLN A CA 1
ATOM 1596 C C . GLN A 1 202 ? -6.922 27.078 9.166 1.00 14.51 201 GLN A C 1
ATOM 1597 O O . GLN A 1 202 ? -7.988 27.480 8.624 1.00 16.31 201 GLN A O 1
ATOM 1603 N N . LYS A 1 203 ? -6.858 25.932 9.834 1.00 14.97 202 LYS A N 1
ATOM 1604 C CA A LYS A 1 203 ? -8.005 25.052 9.933 0.50 16.68 202 LYS A CA 1
ATOM 1605 C CA B LYS A 1 203 ? -8.015 25.047 9.940 0.50 16.73 202 LYS A CA 1
ATOM 1606 C C . LYS A 1 203 ? -9.129 25.744 10.696 1.00 16.61 202 LYS A C 1
ATOM 1607 O O . LYS A 1 203 ? -10.326 25.688 10.308 1.00 17.67 202 LYS A O 1
ATOM 1618 N N . ALA A 1 204 ? -8.796 26.429 11.785 1.00 17.06 203 ALA A N 1
ATOM 1619 C CA . ALA A 1 204 ? -9.819 27.125 12.556 1.00 17.00 203 ALA A CA 1
ATOM 1620 C C . ALA A 1 204 ? -10.410 28.278 11.749 1.00 18.21 203 ALA A C 1
ATOM 1621 O O . ALA A 1 204 ? -11.615 28.510 11.767 1.00 21.31 203 ALA A O 1
ATOM 1623 N N . ARG A 1 205 ? -9.589 28.993 11.039 1.00 18.09 204 ARG A N 1
ATOM 1624 C CA . ARG A 1 205 ? -10.094 30.099 10.238 1.00 18.64 204 ARG A CA 1
ATOM 1625 C C . ARG A 1 205 ? -10.949 29.660 9.051 1.00 21.05 204 ARG A C 1
ATOM 1626 O O . ARG A 1 205 ? -11.893 30.384 8.679 1.00 21.18 204 ARG A O 1
ATOM 1634 N N . ALA A 1 206 ? -10.587 28.520 8.456 1.00 23.56 205 ALA A N 1
ATOM 1635 C CA . ALA A 1 206 ? -11.238 28.028 7.230 1.00 26.67 205 ALA A CA 1
ATOM 1636 C C . ALA A 1 206 ? -12.612 27.611 7.591 1.00 28.94 205 ALA A C 1
ATOM 1637 O O . ALA A 1 206 ? -13.557 27.817 6.788 1.00 30.28 205 ALA A O 1
ATOM 1639 N N . ARG A 1 207 ? -12.750 27.056 8.793 1.00 31.66 206 ARG A N 1
ATOM 1640 C CA . ARG A 1 207 ? -14.029 26.633 9.316 1.00 34.35 206 ARG A CA 1
ATOM 1641 C C . ARG A 1 207 ? -14.928 27.834 9.638 1.00 35.88 206 ARG A C 1
ATOM 1642 O O . ARG A 1 207 ? -16.126 27.832 9.291 1.00 36.98 206 ARG A O 1
ATOM 1650 N N . ARG A 1 208 ? -14.362 28.845 10.290 1.00 37.46 207 ARG A N 1
ATOM 1651 C CA . ARG A 1 208 ? -15.095 30.099 10.593 1.00 37.96 207 ARG A CA 1
ATOM 1652 C C . ARG A 1 208 ? -15.602 30.758 9.301 1.00 38.76 207 ARG A C 1
ATOM 1653 O O . ARG A 1 208 ? -16.691 31.340 9.287 1.00 39.41 207 ARG A O 1
ATOM 1655 N N . ALA A 1 209 ? -14.834 30.644 8.219 1.00 38.97 208 ALA A N 1
ATOM 1656 C CA . ALA A 1 209 ? -15.310 31.067 6.901 1.00 39.31 208 ALA A CA 1
ATOM 1657 C C . ALA A 1 209 ? -16.389 30.087 6.434 1.00 39.35 208 ALA A C 1
ATOM 1658 O O . ALA A 1 209 ? -17.309 30.471 5.698 1.00 40.29 208 ALA A O 1
ATOM 1660 N N . THR B 1 3 ? 8.392 45.789 49.311 1.00 33.88 2 THR B N 1
ATOM 1661 C CA . THR B 1 3 ? 9.567 46.390 48.600 1.00 33.88 2 THR B CA 1
ATOM 1662 C C . THR B 1 3 ? 9.273 46.581 47.105 1.00 31.33 2 THR B C 1
ATOM 1663 O O . THR B 1 3 ? 8.332 45.972 46.562 1.00 32.87 2 THR B O 1
ATOM 1667 N N . THR B 1 4 ? 10.069 47.427 46.448 1.00 28.35 3 THR B N 1
ATOM 1668 C CA . THR B 1 4 ? 9.776 47.811 45.063 1.00 25.35 3 THR B CA 1
ATOM 1669 C C . THR B 1 4 ? 10.443 46.848 44.057 1.00 23.31 3 THR B C 1
ATOM 1670 O O . THR B 1 4 ? 11.644 46.667 44.103 1.00 21.95 3 THR B O 1
ATOM 1674 N N . PRO B 1 5 ? 9.659 46.260 43.142 1.00 19.89 4 PRO B N 1
ATOM 1675 C CA . PRO B 1 5 ? 10.244 45.389 42.111 1.00 18.33 4 PRO B CA 1
ATOM 1676 C C . PRO B 1 5 ? 11.270 46.112 41.257 1.00 16.64 4 PRO B C 1
ATOM 1677 O O . PRO B 1 5 ? 11.137 47.317 41.037 1.00 18.07 4 PRO B O 1
ATOM 1681 N N . ARG B 1 6 ? 12.305 45.391 40.814 1.00 13.62 5 ARG B N 1
ATOM 1682 C CA . ARG B 1 6 ? 13.227 45.913 39.802 1.00 13.66 5 ARG B CA 1
ATOM 1683 C C . ARG B 1 6 ? 12.820 45.268 38.457 1.00 12.64 5 ARG B C 1
ATOM 1684 O O . ARG B 1 6 ? 13.142 44.144 38.206 1.00 12.94 5 ARG B O 1
ATOM 1692 N N . ARG B 1 7 ? 11.986 45.987 37.713 1.00 12.67 6 ARG B N 1
ATOM 1693 C CA . ARG B 1 7 ? 11.293 45.483 36.531 1.00 11.61 6 ARG B CA 1
ATOM 1694 C C . ARG B 1 7 ? 12.071 45.705 35.284 1.00 10.81 6 ARG B C 1
ATOM 1695 O O . ARG B 1 7 ? 12.808 46.684 35.122 1.00 11.20 6 ARG B O 1
ATOM 1703 N N . ALA B 1 8 ? 11.885 44.789 34.359 1.00 10.59 7 ALA B N 1
ATOM 1704 C CA . ALA B 1 8 ? 12.062 45.038 32.932 1.00 8.94 7 ALA B CA 1
ATOM 1705 C C . ALA B 1 8 ? 10.773 44.728 32.155 1.00 9.82 7 ALA B C 1
ATOM 1706 O O . ALA B 1 8 ? 10.137 43.719 32.531 1.00 10.29 7 ALA B O 1
ATOM 1708 N N . LEU B 1 9 ? 10.393 45.488 31.110 1.00 8.97 8 LEU B N 1
ATOM 1709 C CA . LEU B 1 9 ? 9.250 45.221 30.276 1.00 8.80 8 LEU B CA 1
ATOM 1710 C C . LEU B 1 9 ? 9.774 44.535 29.038 1.00 10.49 8 LEU B C 1
ATOM 1711 O O . LEU B 1 9 ? 10.658 45.062 28.394 1.00 12.04 8 LEU B O 1
ATOM 1716 N N . ILE B 1 10 ? 9.211 43.372 28.708 1.00 8.98 9 ILE B N 1
ATOM 1717 C CA . ILE B 1 10 ? 9.603 42.644 27.554 1.00 9.82 9 ILE B CA 1
ATOM 1718 C C . ILE B 1 10 ? 8.371 42.659 26.623 1.00 10.27 9 ILE B C 1
ATOM 1719 O O . ILE B 1 10 ? 7.227 42.437 27.038 1.00 10.42 9 ILE B O 1
ATOM 1724 N N . VAL B 1 11 ? 8.639 42.954 25.350 1.00 8.96 10 VAL B N 1
ATOM 1725 C CA . VAL B 1 11 ? 7.632 43.169 24.323 1.00 9.22 10 VAL B CA 1
ATOM 1726 C C . VAL B 1 11 ? 7.896 42.101 23.284 1.00 9.83 10 VAL B C 1
ATOM 1727 O O . VAL B 1 11 ? 8.830 42.210 22.457 1.00 10.73 10 VAL B O 1
ATOM 1731 N N . ILE B 1 12 ? 7.075 41.043 23.317 1.00 9.62 11 ILE B N 1
ATOM 1732 C CA . ILE B 1 12 ? 7.375 39.837 22.574 1.00 8.71 11 ILE B CA 1
ATOM 1733 C C . ILE B 1 12 ? 6.700 39.751 21.223 1.00 9.39 11 ILE B C 1
ATOM 1734 O O . ILE B 1 12 ? 5.454 39.795 21.098 1.00 9.93 11 ILE B O 1
ATOM 1739 N N . ASP B 1 13 ? 7.540 39.681 20.190 1.00 11.91 12 ASP B N 1
ATOM 1740 C CA . ASP B 1 13 ? 7.089 39.343 18.846 1.00 11.54 12 ASP B CA 1
ATOM 1741 C C . ASP B 1 13 ? 5.937 40.197 18.315 1.00 11.26 12 ASP B C 1
ATOM 1742 O O . ASP B 1 13 ? 4.991 39.674 17.701 1.00 11.55 12 ASP B O 1
ATOM 1747 N N . VAL B 1 14 ? 6.006 41.513 18.487 1.00 10.00 13 VAL B N 1
ATOM 1748 C CA . VAL B 1 14 ? 4.931 42.416 17.990 1.00 10.62 13 VAL B CA 1
ATOM 1749 C C . VAL B 1 14 ? 5.280 42.741 16.559 1.00 11.64 13 VAL B C 1
ATOM 1750 O O . VAL B 1 14 ? 5.837 43.761 16.232 1.00 11.64 13 VAL B O 1
ATOM 1754 N N . GLN B 1 15 ? 4.923 41.773 15.735 1.00 11.73 14 GLN B N 1
ATOM 1755 C CA . GLN B 1 15 ? 5.287 41.735 14.331 1.00 10.77 14 GLN B CA 1
ATOM 1756 C C . GLN B 1 15 ? 4.062 41.778 13.430 1.00 10.96 14 GLN B C 1
ATOM 1757 O O . GLN B 1 15 ? 2.955 41.407 13.818 1.00 11.89 14 GLN B O 1
ATOM 1763 N N . ASN B 1 16 ? 4.269 42.205 12.180 1.00 11.69 15 ASN B N 1
ATOM 1764 C CA . ASN B 1 16 ? 3.159 42.446 11.258 1.00 11.34 15 ASN B CA 1
ATOM 1765 C C . ASN B 1 16 ? 2.344 41.203 10.993 1.00 11.80 15 ASN B C 1
ATOM 1766 O O . ASN B 1 16 ? 1.157 41.307 10.703 1.00 12.70 15 ASN B O 1
ATOM 1771 N N . GLU B 1 17 ? 2.966 40.013 11.078 1.00 11.74 16 GLU B N 1
ATOM 1772 C CA . GLU B 1 17 ? 2.239 38.745 10.838 1.00 12.97 16 GLU B CA 1
ATOM 1773 C C . GLU B 1 17 ? 0.957 38.650 11.631 1.00 12.35 16 GLU B C 1
ATOM 1774 O O . GLU B 1 17 ? -0.060 38.076 11.209 1.00 14.66 16 GLU B O 1
ATOM 1780 N N . TYR B 1 18 ? 1.000 39.195 12.854 1.00 12.55 17 TYR B N 1
ATOM 1781 C CA . TYR B 1 18 ? -0.088 39.158 13.783 1.00 11.84 17 TYR B CA 1
ATOM 1782 C C . TYR B 1 18 ? -1.192 40.193 13.545 1.00 11.91 17 TYR B C 1
ATOM 1783 O O . TYR B 1 18 ? -2.248 40.098 14.131 1.00 12.40 17 TYR B O 1
ATOM 1792 N N . VAL B 1 19 ? -0.915 41.160 12.671 1.00 11.97 18 VAL B N 1
ATOM 1793 C CA . VAL B 1 19 ? -1.778 42.322 12.487 1.00 13.40 18 VAL B CA 1
ATOM 1794 C C . VAL B 1 19 ? -2.302 42.320 11.055 1.00 14.70 18 VAL B C 1
ATOM 1795 O O . VAL B 1 19 ? -3.540 42.207 10.836 1.00 18.30 18 VAL B O 1
ATOM 1799 N N . THR B 1 20 ? -1.410 42.449 10.077 1.00 14.04 19 THR B N 1
ATOM 1800 C CA . THR B 1 20 ? -1.784 42.485 8.657 1.00 15.30 19 THR B CA 1
ATOM 1801 C C . THR B 1 20 ? -1.449 41.200 7.910 1.00 14.90 19 THR B C 1
ATOM 1802 O O . THR B 1 20 ? -1.801 41.083 6.703 1.00 17.22 19 THR B O 1
ATOM 1806 N N . GLY B 1 21 ? -0.763 40.266 8.592 1.00 15.42 20 GLY B N 1
ATOM 1807 C CA . GLY B 1 21 ? -0.281 39.038 7.999 1.00 14.49 20 GLY B CA 1
ATOM 1808 C C . GLY B 1 21 ? -1.189 37.847 8.180 1.00 14.70 20 GLY B C 1
ATOM 1809 O O . GLY B 1 21 ? -2.388 37.990 8.410 1.00 15.45 20 GLY B O 1
ATOM 1810 N N . ASP B 1 22 ? -0.589 36.659 8.138 1.00 15.47 21 ASP B N 1
ATOM 1811 C CA . ASP B 1 22 ? -1.343 35.418 8.042 1.00 15.51 21 ASP B CA 1
ATOM 1812 C C . ASP B 1 22 ? -1.459 34.682 9.368 1.00 14.31 21 ASP B C 1
ATOM 1813 O O . ASP B 1 22 ? -1.744 33.480 9.380 1.00 15.44 21 ASP B O 1
ATOM 1818 N N . LEU B 1 23 ? -1.217 35.354 10.502 1.00 12.19 22 LEU B N 1
ATOM 1819 C CA . LEU B 1 23 ? -1.488 34.776 11.841 1.00 11.49 22 LEU B CA 1
ATOM 1820 C C . LEU B 1 23 ? -2.205 35.831 12.687 1.00 10.79 22 LEU B C 1
ATOM 1821 O O . LEU B 1 23 ? -1.679 36.284 13.704 1.00 11.20 22 LEU B O 1
ATOM 1826 N N . PRO B 1 24 ? -3.440 36.202 12.260 1.00 11.46 23 PRO B N 1
ATOM 1827 C CA . PRO B 1 24 ? -4.056 37.391 12.868 1.00 12.21 23 PRO B CA 1
ATOM 1828 C C . PRO B 1 24 ? -4.526 37.142 14.270 1.00 12.48 23 PRO B C 1
ATOM 1829 O O . PRO B 1 24 ? -5.302 36.240 14.522 1.00 12.99 23 PRO B O 1
ATOM 1833 N N . ILE B 1 25 ? -4.047 37.957 15.196 1.00 12.18 24 ILE B N 1
ATOM 1834 C CA . ILE B 1 25 ? -4.556 37.925 16.537 1.00 11.65 24 ILE B CA 1
ATOM 1835 C C . ILE B 1 25 ? -6.043 38.220 16.586 1.00 12.27 24 ILE B C 1
ATOM 1836 O O . ILE B 1 25 ? -6.485 39.159 15.929 1.00 13.04 24 ILE B O 1
ATOM 1841 N N . GLU B 1 26 ? -6.801 37.431 17.343 1.00 11.10 25 GLU B N 1
ATOM 1842 C CA . GLU B 1 26 ? -8.237 37.578 17.395 1.00 11.87 25 GLU B CA 1
ATOM 1843 C C . GLU B 1 26 ? -8.784 37.957 18.773 1.00 11.36 25 GLU B C 1
ATOM 1844 O O . GLU B 1 26 ? -9.909 38.461 18.844 1.00 14.17 25 GLU B O 1
ATOM 1850 N N . TYR B 1 27 ? -8.074 37.677 19.855 1.00 11.25 26 TYR B N 1
ATOM 1851 C CA A TYR B 1 27 ? -8.580 38.075 21.169 0.50 11.12 26 TYR B CA 1
ATOM 1852 C CA B TYR B 1 27 ? -8.568 37.992 21.179 0.50 10.47 26 TYR B CA 1
ATOM 1853 C C . TYR B 1 27 ? -7.427 38.231 22.158 1.00 10.45 26 TYR B C 1
ATOM 1854 O O . TYR B 1 27 ? -6.540 37.373 22.234 1.00 11.44 26 TYR B O 1
ATOM 1871 N N . PRO B 1 28 ? -7.433 39.368 22.883 1.00 9.89 27 PRO B N 1
ATOM 1872 C CA . PRO B 1 28 ? -8.263 40.547 22.685 1.00 12.23 27 PRO B CA 1
ATOM 1873 C C . PRO B 1 28 ? -8.097 41.152 21.307 1.00 11.37 27 PRO B C 1
ATOM 1874 O O . PRO B 1 28 ? -7.216 40.797 20.557 1.00 10.94 27 PRO B O 1
ATOM 1878 N N . ASP B 1 29 ? -8.976 42.086 20.987 1.00 12.63 28 ASP B N 1
ATOM 1879 C CA . ASP B 1 29 ? -8.868 42.835 19.718 1.00 14.21 28 ASP B CA 1
ATOM 1880 C C . ASP B 1 29 ? -7.468 43.405 19.516 1.00 11.00 28 ASP B C 1
ATOM 1881 O O . ASP B 1 29 ? -6.880 43.944 20.483 1.00 12.13 28 ASP B O 1
ATOM 1886 N N . VAL B 1 30 ? -6.876 43.161 18.352 1.00 11.41 29 VAL B N 1
ATOM 1887 C CA . VAL B 1 30 ? -5.450 43.445 18.195 1.00 11.71 29 VAL B CA 1
ATOM 1888 C C . VAL B 1 30 ? -5.142 44.913 18.245 1.00 12.33 29 VAL B C 1
ATOM 1889 O O . VAL B 1 30 ? -4.093 45.314 18.723 1.00 11.19 29 VAL B O 1
ATOM 1893 N N . GLN B 1 31 ? -6.031 45.791 17.814 1.00 11.62 30 GLN B N 1
ATOM 1894 C CA . GLN B 1 31 ? -5.714 47.213 17.985 1.00 10.76 30 GLN B CA 1
ATOM 1895 C C . GLN B 1 31 ? -5.667 47.648 19.438 1.00 11.38 30 GLN B C 1
ATOM 1896 O O . GLN B 1 31 ? -4.872 48.502 19.769 1.00 12.23 30 GLN B O 1
ATOM 1902 N N A SER B 1 32 ? -6.564 47.081 20.241 0.25 10.62 31 SER B N 1
ATOM 1903 N N B SER B 1 32 ? -6.510 47.046 20.274 0.50 9.64 31 SER B N 1
ATOM 1904 N N C SER B 1 32 ? -6.553 47.100 20.259 0.25 11.19 31 SER B N 1
ATOM 1905 C CA A SER B 1 32 ? -6.615 47.303 21.668 0.25 10.00 31 SER B CA 1
ATOM 1906 C CA B SER B 1 32 ? -6.562 47.362 21.694 0.50 9.01 31 SER B CA 1
ATOM 1907 C CA C SER B 1 32 ? -6.555 47.393 21.673 0.25 11.11 31 SER B CA 1
ATOM 1908 C C A SER B 1 32 ? -5.272 46.957 22.304 0.25 9.79 31 SER B C 1
ATOM 1909 C C B SER B 1 32 ? -5.329 46.886 22.473 0.50 8.93 31 SER B C 1
ATOM 1910 C C C SER B 1 32 ? -5.237 46.971 22.313 0.25 10.32 31 SER B C 1
ATOM 1911 O O A SER B 1 32 ? -4.659 47.806 22.928 0.25 9.42 31 SER B O 1
ATOM 1912 O O B SER B 1 32 ? -4.872 47.555 23.405 0.50 9.95 31 SER B O 1
ATOM 1913 O O C SER B 1 32 ? -4.600 47.785 22.963 0.25 10.09 31 SER B O 1
ATOM 1920 N N . SER B 1 33 ? -4.803 45.732 22.076 1.00 9.20 32 SER B N 1
ATOM 1921 C CA . SER B 1 33 ? -3.560 45.274 22.666 1.00 9.38 32 SER B CA 1
ATOM 1922 C C . SER B 1 33 ? -2.357 46.013 22.136 1.00 9.55 32 SER B C 1
ATOM 1923 O O . SER B 1 33 ? -1.499 46.321 22.941 1.00 10.76 32 SER B O 1
ATOM 1926 N N . LEU B 1 34 ? -2.305 46.349 20.846 1.00 10.43 33 LEU B N 1
ATOM 1927 C CA . LEU B 1 34 ? -1.225 47.181 20.339 1.00 10.95 33 LEU B CA 1
ATOM 1928 C C . LEU B 1 34 ? -1.163 48.516 21.032 1.00 9.10 33 LEU B C 1
ATOM 1929 O O . LEU B 1 34 ? -0.069 48.988 21.458 1.00 10.34 33 LEU B O 1
ATOM 1934 N N . ALA B 1 35 ? -2.325 49.102 21.253 1.00 9.37 34 ALA B N 1
ATOM 1935 C CA . ALA B 1 35 ? -2.414 50.394 21.938 1.00 10.34 34 ALA B CA 1
ATOM 1936 C C . ALA B 1 35 ? -1.911 50.291 23.394 1.00 10.09 34 ALA B C 1
ATOM 1937 O O . ALA B 1 35 ? -1.194 51.162 23.856 1.00 10.00 34 ALA B O 1
ATOM 1939 N N . ASN B 1 36 ? -2.245 49.196 24.066 1.00 9.04 35 ASN B N 1
ATOM 1940 C CA . ASN B 1 36 ? -1.766 49.008 25.409 1.00 8.82 35 ASN B CA 1
ATOM 1941 C C . ASN B 1 36 ? -0.292 48.682 25.462 1.00 11.25 35 ASN B C 1
ATOM 1942 O O . ASN B 1 36 ? 0.370 49.121 26.375 1.00 10.82 35 ASN B O 1
ATOM 1947 N N . ILE B 1 37 ? 0.238 47.959 24.504 1.00 9.51 36 ILE B N 1
ATOM 1948 C CA . ILE B 1 37 ? 1.690 47.761 24.431 1.00 8.96 36 ILE B CA 1
ATOM 1949 C C . ILE B 1 37 ? 2.410 49.090 24.292 1.00 9.10 36 ILE B C 1
ATOM 1950 O O . ILE B 1 37 ? 3.384 49.335 25.018 1.00 9.92 36 ILE B O 1
ATOM 1955 N N . ALA B 1 38 ? 1.887 49.946 23.410 1.00 9.37 37 ALA B N 1
ATOM 1956 C CA . ALA B 1 38 ? 2.410 51.293 23.282 1.00 10.06 37 ALA B CA 1
ATOM 1957 C C . ALA B 1 38 ? 2.412 52.048 24.590 1.00 9.98 37 ALA B C 1
ATOM 1958 O O . ALA B 1 38 ? 3.401 52.679 24.954 1.00 10.02 37 ALA B O 1
ATOM 1960 N N A ARG B 1 39 ? 1.273 52.049 25.260 0.50 9.29 38 ARG B N 1
ATOM 1961 N N B ARG B 1 39 ? 1.281 52.040 25.280 0.50 8.99 38 ARG B N 1
ATOM 1962 C CA A ARG B 1 39 ? 1.198 52.750 26.552 0.50 9.69 38 ARG B CA 1
ATOM 1963 C CA B ARG B 1 39 ? 1.199 52.771 26.575 0.50 8.87 38 ARG B CA 1
ATOM 1964 C C A ARG B 1 39 ? 2.200 52.209 27.563 0.50 9.51 38 ARG B C 1
ATOM 1965 C C B ARG B 1 39 ? 2.092 52.198 27.687 0.50 9.12 38 ARG B C 1
ATOM 1966 O O A ARG B 1 39 ? 2.904 52.979 28.224 0.50 10.00 38 ARG B O 1
ATOM 1967 O O B ARG B 1 39 ? 2.564 52.917 28.595 0.50 8.93 38 ARG B O 1
ATOM 1982 N N . ALA B 1 40 ? 2.262 50.876 27.650 1.00 9.59 39 ALA B N 1
ATOM 1983 C CA . ALA B 1 40 ? 3.175 50.244 28.595 1.00 9.50 39 ALA B CA 1
ATOM 1984 C C . ALA B 1 40 ? 4.668 50.605 28.353 1.00 8.99 39 ALA B C 1
ATOM 1985 O O . ALA B 1 40 ? 5.387 50.938 29.315 1.00 9.64 39 ALA B O 1
ATOM 1995 N N . ASP B 1 42 ? 5.710 53.301 26.826 1.00 9.75 41 ASP B N 1
ATOM 1996 C CA . ASP B 1 42 ? 5.924 54.726 27.144 1.00 1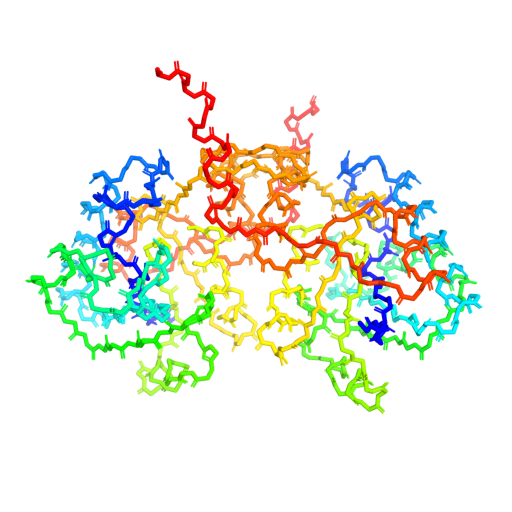1.09 41 ASP B CA 1
ATOM 1997 C C . ASP B 1 42 ? 5.969 54.972 28.658 1.00 11.59 41 ASP B C 1
ATOM 1998 O O . ASP B 1 42 ? 6.754 55.787 29.124 1.00 11.75 41 ASP B O 1
ATOM 2003 N N . ALA B 1 43 ? 5.169 54.245 29.420 1.00 11.62 42 ALA B N 1
ATOM 2004 C CA . ALA B 1 43 ? 5.173 54.326 30.863 1.00 11.47 42 ALA B CA 1
ATOM 2005 C C . ALA B 1 43 ? 6.478 53.768 31.409 1.00 11.77 42 ALA B C 1
ATOM 2006 O O . ALA B 1 43 ? 7.110 54.341 32.315 1.00 11.47 42 ALA B O 1
ATOM 2008 N N . ALA B 1 44 ? 6.936 52.658 30.853 1.00 10.87 43 ALA B N 1
ATOM 2009 C CA . ALA B 1 44 ? 8.246 52.124 31.234 1.00 10.31 43 ALA B CA 1
ATOM 2010 C C . ALA B 1 44 ? 9.320 53.156 30.974 1.00 11.49 43 ALA B C 1
ATOM 2011 O O . ALA B 1 44 ? 10.181 53.442 31.832 1.00 11.27 43 ALA B O 1
ATOM 2013 N N . ARG B 1 45 ? 9.291 53.739 29.787 1.00 11.97 44 ARG B N 1
ATOM 2014 C CA . ARG B 1 45 ? 10.294 54.738 29.414 1.00 12.59 44 ARG B CA 1
ATOM 2015 C C . ARG B 1 45 ? 10.354 55.872 30.404 1.00 12.60 44 ARG B C 1
ATOM 2016 O O . ARG B 1 45 ? 11.431 56.266 30.885 1.00 13.50 44 ARG B O 1
ATOM 2024 N N . ALA B 1 46 ? 9.197 56.409 30.741 1.00 12.20 45 ALA B N 1
ATOM 2025 C CA . ALA B 1 46 ? 9.125 57.541 31.673 1.00 13.21 45 ALA B CA 1
ATOM 2026 C C . ALA B 1 46 ? 9.652 57.219 33.081 1.00 13.59 45 ALA B C 1
ATOM 2027 O O . ALA B 1 46 ? 10.171 58.101 33.786 1.00 15.24 45 ALA B O 1
ATOM 2029 N N . ALA B 1 47 ? 9.466 55.970 33.493 1.00 12.68 46 ALA B N 1
ATOM 2030 C CA . ALA B 1 47 ? 9.921 55.467 34.800 1.00 13.36 46 ALA B CA 1
ATOM 2031 C C . ALA B 1 47 ? 11.350 54.937 34.881 1.00 13.57 46 ALA B C 1
ATOM 2032 O O . ALA B 1 47 ? 11.799 54.582 35.965 1.00 16.69 46 ALA B O 1
ATOM 2034 N N . GLY B 1 48 ? 12.034 54.875 33.762 1.00 13.82 47 GLY B N 1
ATOM 2035 C CA . GLY B 1 48 ? 13.355 54.315 33.677 1.00 13.82 47 GLY B CA 1
ATOM 2036 C C . GLY B 1 48 ? 13.342 52.802 33.794 1.00 14.29 47 GLY B C 1
ATOM 2037 O O . GLY B 1 48 ? 14.347 52.214 34.183 1.00 15.57 47 GLY B O 1
ATOM 2038 N N . VAL B 1 49 ? 12.221 52.153 33.520 1.00 12.74 48 VAL B N 1
ATOM 2039 C CA . VAL B 1 49 ? 12.175 50.697 33.506 1.00 12.17 48 VAL B CA 1
ATOM 2040 C C . VAL B 1 49 ? 12.705 50.283 32.131 1.00 11.90 48 VAL B C 1
ATOM 2041 O O . VAL B 1 49 ? 12.200 50.733 31.078 1.00 11.77 48 VAL B O 1
ATOM 2045 N N . PRO B 1 50 ? 13.687 49.377 32.071 1.00 11.24 49 PRO B N 1
ATOM 2046 C CA . PRO B 1 50 ? 14.195 48.980 30.749 1.00 11.61 49 PRO B CA 1
ATOM 2047 C C . PRO B 1 50 ? 13.169 48.246 29.891 1.00 11.04 49 PRO B C 1
ATOM 2048 O O . PRO B 1 50 ? 12.384 47.470 30.448 1.00 12.11 49 PRO B O 1
ATOM 2052 N N . VAL B 1 51 ? 13.232 48.455 28.571 1.00 11.06 50 VAL B N 1
ATOM 2053 C CA . VAL B 1 51 ? 12.319 47.871 27.577 1.00 11.82 50 VAL B CA 1
ATOM 2054 C C . VAL B 1 51 ? 13.106 46.986 26.624 1.00 11.34 50 VAL B C 1
ATOM 2055 O O . VAL B 1 51 ? 14.101 47.423 26.049 1.00 11.21 50 VAL B O 1
ATOM 2059 N N . VAL B 1 52 ? 12.711 45.717 26.552 1.00 11.04 51 VAL B N 1
ATOM 2060 C CA . VAL B 1 52 ? 13.356 44.699 25.750 1.00 11.15 51 VAL B CA 1
ATOM 2061 C C . VAL B 1 52 ? 12.393 44.300 24.642 1.00 10.86 51 VAL B C 1
ATOM 2062 O O . VAL B 1 52 ? 11.263 43.889 24.930 1.00 11.48 51 VAL B O 1
ATOM 2066 N N . ILE B 1 53 ? 12.873 44.360 23.396 1.00 10.70 52 ILE B N 1
ATOM 2067 C CA A ILE B 1 53 ? 12.074 43.967 22.218 0.50 11.56 52 ILE B CA 1
ATOM 2068 C CA B ILE B 1 53 ? 12.071 43.991 22.232 0.50 11.34 52 ILE B CA 1
ATOM 2069 C C . ILE B 1 53 ? 12.519 42.617 21.740 1.00 11.37 52 ILE B C 1
ATOM 2070 O O . ILE B 1 53 ? 13.720 42.360 21.683 1.00 12.05 52 ILE B O 1
ATOM 2079 N N . VAL B 1 54 ? 11.570 41.731 21.409 1.00 10.90 53 VAL B N 1
ATOM 2080 C CA . VAL B 1 54 ? 11.887 40.389 20.920 1.00 10.44 53 VAL B CA 1
ATOM 2081 C C . VAL B 1 54 ? 11.295 40.242 19.530 1.00 10.80 53 VAL B C 1
ATOM 2082 O O . VAL B 1 54 ? 10.171 40.697 19.320 1.00 11.34 53 VAL B O 1
ATOM 2086 N N . GLN B 1 55 ? 12.078 39.688 18.609 1.00 10.39 54 GLN B N 1
ATOM 2087 C CA . GLN B 1 55 ? 11.627 39.441 17.270 1.00 10.65 54 GLN B CA 1
ATOM 2088 C C . GLN B 1 55 ? 11.880 38.000 16.883 1.00 10.97 54 GLN B C 1
ATOM 2089 O O . GLN B 1 55 ? 12.955 37.476 17.075 1.00 13.05 54 GLN B O 1
ATOM 2095 N N . ASN B 1 56 ? 10.868 37.354 16.345 1.00 12.86 55 ASN B N 1
ATOM 2096 C CA . ASN B 1 56 ? 10.924 35.942 15.999 1.00 13.86 55 ASN B CA 1
ATOM 2097 C C . ASN B 1 56 ? 11.048 35.762 14.514 1.00 12.67 55 ASN B C 1
ATOM 2098 O O . ASN B 1 56 ? 10.276 36.340 13.761 1.00 13.50 55 ASN B O 1
ATOM 2103 N N . PHE B 1 57 ? 12.020 34.972 14.092 1.00 13.78 56 PHE B N 1
ATOM 2104 C CA . PHE B 1 57 ? 12.183 34.693 12.678 1.00 15.14 56 PHE B CA 1
ATOM 2105 C C . PHE B 1 57 ? 12.098 33.186 12.421 1.00 16.90 56 PHE B C 1
ATOM 2106 O O . PHE B 1 57 ? 12.568 32.366 13.186 1.00 18.70 56 PHE B O 1
ATOM 2114 N N . ALA B 1 58 ? 11.522 32.866 11.260 1.00 17.80 57 ALA B N 1
ATOM 2115 C CA . ALA B 1 58 ? 11.574 31.550 10.618 1.00 18.60 57 ALA B CA 1
ATOM 2116 C C . ALA B 1 58 ? 12.387 31.713 9.335 1.00 19.69 57 ALA B C 1
ATOM 2117 O O . ALA B 1 58 ? 12.718 32.834 8.915 1.00 20.25 57 ALA B O 1
ATOM 2119 N N . PRO B 1 59 ? 12.760 30.595 8.712 1.00 20.51 58 PRO B N 1
ATOM 2120 C CA . PRO B 1 59 ? 13.554 30.770 7.498 1.00 20.72 58 PRO B CA 1
ATOM 2121 C C . PRO B 1 59 ? 12.814 31.525 6.385 1.00 20.45 58 PRO B C 1
ATOM 2122 O O . PRO B 1 59 ? 11.591 31.476 6.325 1.00 20.94 58 PRO B O 1
ATOM 2126 N N . ALA B 1 60 ? 13.580 32.206 5.538 1.00 22.00 59 ALA B N 1
ATOM 2127 C CA . ALA B 1 60 ? 13.105 32.839 4.317 1.00 22.10 59 ALA B CA 1
ATOM 2128 C C . ALA B 1 60 ? 12.256 31.847 3.562 1.00 22.43 59 ALA B C 1
ATOM 2129 O O . ALA B 1 60 ? 12.559 30.665 3.469 1.00 23.88 59 ALA B O 1
ATOM 2131 N N . GLY B 1 61 ? 11.123 32.308 3.096 1.00 22.76 60 GLY B N 1
ATOM 2132 C CA . GLY B 1 61 ? 10.197 31.398 2.398 1.00 22.71 60 GLY B CA 1
ATOM 2133 C C . GLY B 1 61 ? 9.208 30.602 3.240 1.00 23.11 60 GLY B C 1
ATOM 2134 O O . GLY B 1 61 ? 8.323 29.946 2.676 1.00 24.01 60 GLY B O 1
ATOM 2135 N N . SER B 1 62 ? 9.321 30.654 4.575 1.00 21.96 61 SER B N 1
ATOM 2136 C CA . SER B 1 62 ? 8.332 30.020 5.473 1.00 21.62 61 SER B CA 1
ATOM 2137 C C . SER B 1 62 ? 7.001 30.734 5.347 1.00 20.53 61 SER B C 1
ATOM 2138 O O . SER B 1 62 ? 7.003 31.918 4.950 1.00 20.26 61 SER B O 1
ATOM 2141 N N . PRO B 1 63 ? 5.882 30.061 5.710 1.00 18.74 62 PRO B N 1
ATOM 2142 C CA . PRO B 1 63 ? 4.573 30.734 5.639 1.00 19.21 62 PRO B CA 1
ATOM 2143 C C . PRO B 1 63 ? 4.390 31.857 6.630 1.00 18.81 62 PRO B C 1
ATOM 2144 O O . PRO B 1 63 ? 3.626 32.771 6.370 1.00 18.95 62 PRO B O 1
ATOM 2148 N N . LEU B 1 64 ? 5.074 31.784 7.773 1.00 17.83 63 LEU B N 1
ATOM 2149 C CA . LEU B 1 64 ? 4.896 32.776 8.851 1.00 16.21 63 LEU B CA 1
ATOM 2150 C C . LEU B 1 64 ? 6.254 33.231 9.355 1.00 15.96 63 LEU B C 1
ATOM 2151 O O . LEU B 1 64 ? 7.172 32.423 9.480 1.00 17.05 63 LEU B O 1
ATOM 2156 N N . PHE B 1 65 ? 6.377 34.523 9.621 1.00 16.67 64 PHE B N 1
ATOM 2157 C CA . PHE B 1 65 ? 7.656 35.094 10.205 1.00 16.02 64 PHE B CA 1
ATOM 2158 C C . PHE B 1 65 ? 8.906 34.892 9.345 1.00 16.47 64 PHE B C 1
ATOM 2159 O O . PHE B 1 65 ? 10.025 34.874 9.825 1.00 16.83 64 PHE B O 1
ATOM 2167 N N . ALA B 1 66 ? 8.707 34.764 8.040 1.00 16.23 65 ALA B N 1
ATOM 2168 C CA . ALA B 1 66 ? 9.835 34.449 7.184 1.00 17.72 65 ALA B CA 1
ATOM 2169 C C . ALA B 1 66 ? 10.818 35.589 7.139 1.00 18.48 65 ALA B C 1
ATOM 2170 O O . ALA B 1 66 ? 10.461 36.731 6.887 1.00 18.85 65 ALA B O 1
ATOM 2172 N N . ARG B 1 67 ? 12.085 35.282 7.349 1.00 19.96 66 ARG B N 1
ATOM 2173 C CA . ARG B 1 67 ? 13.111 36.274 7.211 1.00 22.31 66 ARG B CA 1
ATOM 2174 C C . ARG B 1 67 ? 13.027 36.938 5.836 1.00 22.81 66 ARG B C 1
ATOM 2175 O O . ARG B 1 67 ? 12.848 36.264 4.805 1.00 22.94 66 ARG B O 1
ATOM 2183 N N . GLY B 1 68 ? 13.078 38.268 5.846 1.00 23.86 67 GLY B N 1
ATOM 2184 C CA . GLY B 1 68 ? 12.928 39.057 4.631 1.00 23.86 67 GLY B CA 1
ATOM 2185 C C . GLY B 1 68 ? 11.527 39.532 4.258 1.00 23.75 67 GLY B C 1
ATOM 2186 O O . GLY B 1 68 ? 11.386 40.371 3.361 1.00 26.61 67 GLY B O 1
ATOM 2187 N N . SER B 1 69 ? 10.500 39.019 4.919 1.00 20.68 68 SER B N 1
ATOM 2188 C CA . SER B 1 69 ? 9.106 39.292 4.581 1.00 18.68 68 SER B CA 1
ATOM 2189 C C . SER B 1 69 ? 8.546 40.443 5.442 1.00 17.74 68 SER B C 1
ATOM 2190 O O . SER B 1 69 ? 9.075 40.746 6.502 1.00 18.48 68 SER B O 1
ATOM 2193 N N . ASN B 1 70 ? 7.469 41.063 4.976 1.00 18.01 69 ASN B N 1
ATOM 2194 C CA . ASN B 1 70 ? 6.765 42.075 5.726 1.00 17.21 69 ASN B CA 1
ATOM 2195 C C . ASN B 1 70 ? 6.235 41.516 7.023 1.00 15.54 69 ASN B C 1
ATOM 2196 O O . ASN B 1 70 ? 6.261 42.205 8.044 1.00 15.47 69 ASN B O 1
ATOM 2201 N N . GLY B 1 71 ? 5.699 40.301 6.967 1.00 14.69 70 GLY B N 1
ATOM 2202 C CA . GLY B 1 71 ? 5.157 39.680 8.175 1.00 14.16 70 GLY B CA 1
ATOM 2203 C C . GLY B 1 71 ? 6.135 39.572 9.331 1.00 13.89 70 GLY B C 1
ATOM 2204 O O . GLY B 1 71 ? 5.731 39.679 10.485 1.00 13.22 70 GLY B O 1
ATOM 2205 N N . ALA B 1 72 ? 7.422 39.363 9.052 1.00 14.72 71 ALA B N 1
ATOM 2206 C CA . ALA B 1 72 ? 8.463 39.222 10.051 1.00 14.86 71 ALA B CA 1
ATOM 2207 C C . ALA B 1 72 ? 8.877 40.557 10.644 1.00 13.43 71 ALA B C 1
ATOM 2208 O O . ALA B 1 72 ? 9.453 40.587 11.719 1.00 12.98 71 ALA B O 1
ATOM 2210 N N . GLU B 1 73 ? 8.624 41.678 9.983 1.00 12.65 72 GLU B N 1
ATOM 2211 C CA . GLU B 1 73 ? 9.020 42.986 10.501 1.00 13.79 72 GLU B CA 1
ATOM 2212 C C . GLU B 1 73 ? 8.258 43.306 11.755 1.00 13.30 72 GLU B C 1
ATOM 2213 O O . GLU B 1 73 ? 7.088 42.933 11.903 1.00 12.41 72 GLU B O 1
ATOM 2219 N N . LEU B 1 74 ? 8.923 44.014 12.676 1.00 12.90 73 LEU B N 1
ATOM 2220 C CA . LEU B 1 74 ? 8.228 44.584 13.801 1.00 13.31 73 LEU B CA 1
ATOM 2221 C C . LEU B 1 74 ? 7.183 45.596 13.354 1.00 13.21 73 LEU B C 1
ATOM 2222 O O . LEU B 1 74 ? 7.383 46.385 12.406 1.00 15.06 73 LEU B O 1
ATOM 2227 N N . HIS B 1 75 ? 6.039 45.542 14.000 1.00 11.37 74 HIS B N 1
ATOM 2228 C CA . HIS B 1 75 ? 4.998 46.521 13.787 1.00 12.17 74 HIS B CA 1
ATOM 2229 C C . HIS B 1 75 ? 5.507 47.895 14.197 1.00 10.62 74 HIS B C 1
ATOM 2230 O O . HIS B 1 75 ? 6.239 47.982 15.179 1.00 11.21 74 HIS B O 1
ATOM 2237 N N . PRO B 1 76 ? 5.154 48.943 13.433 1.00 11.93 75 PRO B N 1
ATOM 2238 C CA . PRO B 1 76 ? 5.613 50.280 13.767 1.00 13.47 75 PRO B CA 1
ATOM 2239 C C . PRO B 1 76 ? 5.353 50.782 15.178 1.00 14.09 75 PRO B C 1
ATOM 2240 O O . PRO B 1 76 ? 6.138 51.565 15.659 1.00 14.32 75 PRO B O 1
ATOM 2244 N N A VAL B 1 77 ? 4.270 50.332 15.830 0.50 14.23 76 VAL B N 1
ATOM 2245 N N B VAL B 1 77 ? 4.306 50.312 15.845 0.50 13.80 76 VAL B N 1
ATOM 2246 C CA A VAL B 1 77 ? 4.013 50.661 17.237 0.50 14.81 76 VAL B CA 1
ATOM 2247 C CA B VAL B 1 77 ? 4.060 50.718 17.214 0.50 14.10 76 VAL B CA 1
ATOM 2248 C C A VAL B 1 77 ? 5.274 50.432 18.044 0.50 14.05 76 VAL B C 1
ATOM 2249 C C B VAL B 1 77 ? 5.250 50.346 18.121 0.50 13.70 76 VAL B C 1
ATOM 2250 O O A VAL B 1 77 ? 5.669 51.250 18.902 0.50 14.91 76 VAL B O 1
ATOM 2251 O O B VAL B 1 77 ? 5.592 51.071 19.084 0.50 14.91 76 VAL B O 1
ATOM 2258 N N A VAL B 1 78 ? 5.941 49.332 17.720 0.50 13.12 77 VAL B N 1
ATOM 2259 N N B VAL B 1 78 ? 5.947 49.267 17.766 0.50 13.20 77 VAL B N 1
ATOM 2260 C CA A VAL B 1 78 ? 7.098 48.915 18.479 0.50 12.09 77 VAL B CA 1
ATOM 2261 C CA B VAL B 1 78 ? 7.193 48.926 18.461 0.50 12.35 77 VAL B CA 1
ATOM 2262 C C A VAL B 1 78 ? 8.414 49.302 17.762 0.50 11.14 77 VAL B C 1
ATOM 2263 C C B VAL B 1 78 ? 8.422 49.451 17.735 0.50 11.59 77 VAL B C 1
ATOM 2264 O O A VAL B 1 78 ? 9.358 49.732 18.447 0.50 10.85 77 VAL B O 1
ATOM 2265 O O B VAL B 1 78 ? 9.321 50.059 18.367 0.50 11.35 77 VAL B O 1
ATOM 2272 N N . SER B 1 79 ? 8.477 49.227 16.428 1.00 12.16 78 SER B N 1
ATOM 2273 C CA . SER B 1 79 ? 9.720 49.467 15.707 1.00 14.00 78 SER B CA 1
ATOM 2274 C C . SER B 1 79 ? 10.169 50.909 15.721 1.00 13.13 78 SER B C 1
ATOM 2275 O O . SER B 1 79 ? 11.369 51.178 15.624 1.00 15.82 78 SER B O 1
ATOM 2278 N N . GLU B 1 80 ? 9.243 51.838 15.848 1.00 11.75 79 GLU B N 1
ATOM 2279 C CA . GLU B 1 80 ? 9.513 53.257 15.937 1.00 12.11 79 GLU B CA 1
ATOM 2280 C C . GLU B 1 80 ? 9.796 53.766 17.348 1.00 12.21 79 GLU B C 1
ATOM 2281 O O . GLU B 1 80 ? 10.078 54.947 17.490 1.00 14.77 79 GLU B O 1
ATOM 2287 N N . ARG B 1 81 ? 9.718 52.916 18.366 1.00 12.37 80 ARG B N 1
ATOM 2288 C CA . ARG B 1 81 ? 9.920 53.336 19.719 1.00 12.71 80 ARG B CA 1
ATOM 2289 C C . ARG B 1 81 ? 11.319 53.027 20.200 1.00 12.40 80 ARG B C 1
ATOM 2290 O O . ARG B 1 81 ? 12.031 52.163 19.709 1.00 11.73 80 ARG B O 1
ATOM 2298 N N . ALA B 1 82 ? 11.672 53.746 21.242 1.00 11.92 81 ALA B N 1
ATOM 2299 C CA . ALA B 1 82 ? 12.871 53.490 22.005 1.00 11.56 81 ALA B CA 1
ATOM 2300 C C . ALA B 1 82 ? 12.860 52.085 22.573 1.00 11.71 81 ALA B C 1
ATOM 2301 O O . ALA B 1 82 ? 11.827 51.543 22.943 1.00 12.26 81 ALA B O 1
ATOM 2303 N N . ARG B 1 83 ? 14.065 51.533 22.751 1.00 11.56 82 ARG B N 1
ATOM 2304 C CA . ARG B 1 83 ? 14.267 50.275 23.470 1.00 11.79 82 ARG B CA 1
ATOM 2305 C C . ARG B 1 83 ? 15.641 50.288 24.117 1.00 11.85 82 ARG B C 1
ATOM 2306 O O . ARG B 1 83 ? 16.570 50.916 23.627 1.00 12.24 82 ARG B O 1
ATOM 2314 N N . ASP B 1 84 ? 15.734 49.517 25.179 1.00 10.93 83 ASP B N 1
ATOM 2315 C CA . ASP B 1 84 ? 17.016 49.308 25.844 1.00 10.33 83 ASP B CA 1
ATOM 2316 C C . ASP B 1 84 ? 17.769 48.101 25.365 1.00 11.09 83 ASP B C 1
ATOM 2317 O O . ASP B 1 84 ? 19.001 48.053 25.557 1.00 13.40 83 ASP B O 1
ATOM 2322 N N . HIS B 1 85 ? 17.093 47.115 24.795 1.00 11.63 84 HIS B N 1
ATOM 2323 C CA . HIS B 1 85 ? 17.717 45.879 24.370 1.00 12.29 84 HIS B CA 1
ATOM 2324 C C . HIS B 1 85 ? 16.808 45.197 23.351 1.00 12.25 84 HIS B C 1
ATOM 2325 O O . HIS B 1 85 ? 15.599 45.434 23.325 1.00 12.47 84 HIS B O 1
ATOM 2332 N N . TYR B 1 86 ? 17.405 44.390 22.483 1.00 12.84 85 TYR B N 1
ATOM 2333 C CA . TYR B 1 86 ? 16.726 43.646 21.448 1.00 12.61 85 TYR B CA 1
ATOM 2334 C C . TYR B 1 86 ? 17.263 42.228 21.411 1.00 11.54 85 TYR B C 1
ATOM 2335 O O . TYR B 1 86 ? 18.475 42.026 21.563 1.00 12.41 85 TYR B O 1
ATOM 2344 N N A VAL B 1 87 ? 16.399 41.229 21.248 0.50 11.05 86 VAL B N 1
ATOM 2345 N N B VAL B 1 87 ? 16.365 41.256 21.208 0.50 11.97 86 VAL B N 1
ATOM 2346 C CA A VAL B 1 87 ? 16.867 39.897 20.929 0.50 11.09 86 VAL B CA 1
ATOM 2347 C CA B VAL B 1 87 ? 16.671 39.830 21.231 0.50 12.53 86 VAL B CA 1
ATOM 2348 C C A VAL B 1 87 ? 16.046 39.383 19.769 0.50 11.21 86 VAL B C 1
ATOM 2349 C C B VAL B 1 87 ? 15.969 39.129 20.048 0.50 12.83 86 VAL B C 1
ATOM 2350 O O A VAL B 1 87 ? 14.874 39.724 19.634 0.50 10.37 86 VAL B O 1
ATOM 2351 O O B VAL B 1 87 ? 14.744 39.239 19.869 0.50 12.25 86 VAL B O 1
ATOM 2358 N N A GLU B 1 88 ? 16.692 38.615 18.909 0.50 11.61 87 GLU B N 1
ATOM 2359 N N B GLU B 1 88 ? 16.741 38.424 19.234 0.50 12.99 87 GLU B N 1
ATOM 2360 C CA A GLU B 1 88 ? 15.987 37.766 17.966 0.50 12.13 87 GLU B CA 1
ATOM 2361 C CA B GLU B 1 88 ? 16.179 37.682 18.104 0.50 13.70 87 GLU B CA 1
ATOM 2362 C C A GLU B 1 88 ? 15.981 36.314 18.449 0.50 12.90 87 GLU B C 1
ATOM 2363 C C B GLU B 1 88 ? 15.973 36.271 18.600 0.50 13.99 87 GLU B C 1
ATOM 2364 O O A GLU B 1 88 ? 16.942 35.827 19.018 0.50 13.97 87 GLU B O 1
ATOM 2365 O O B GLU B 1 88 ? 16.797 35.769 19.358 0.50 14.77 87 GLU B O 1
ATOM 2376 N N . LYS B 1 89 ? 14.887 35.613 18.221 1.00 13.39 88 LYS B N 1
ATOM 2377 C CA . LYS B 1 89 ? 14.721 34.228 18.651 1.00 13.27 88 LYS B CA 1
ATOM 2378 C C . LYS B 1 89 ? 14.089 33.439 17.504 1.00 13.05 88 LYS B C 1
ATOM 2379 O O . LYS B 1 89 ? 13.525 33.992 16.524 1.00 14.82 88 LYS B O 1
ATOM 2385 N N . SER B 1 90 ? 14.194 32.128 17.619 1.00 15.54 89 SER B N 1
ATOM 2386 C CA . SER B 1 90 ? 13.548 31.249 16.693 1.00 16.80 89 SER B CA 1
ATOM 2387 C C . SER B 1 90 ? 12.748 30.121 17.337 1.00 15.91 89 SER B C 1
ATOM 2388 O O . SER B 1 90 ? 12.205 29.328 16.585 1.00 19.68 89 SER B O 1
ATOM 2391 N N . LEU B 1 91 ? 12.728 29.996 18.670 1.00 14.25 90 LEU B N 1
ATOM 2392 C CA . LEU B 1 91 ? 11.818 29.113 19.350 1.00 13.31 90 LEU B CA 1
ATOM 2393 C C . LEU B 1 91 ? 10.881 29.938 20.212 1.00 12.31 90 LEU B C 1
ATOM 2394 O O . LEU B 1 91 ? 11.029 31.150 20.300 1.00 12.14 90 LEU B O 1
ATOM 2399 N N . PRO B 1 92 ? 9.873 29.290 20.817 1.00 11.20 91 PRO B N 1
ATOM 2400 C CA . PRO B 1 92 ? 8.870 30.126 21.505 1.00 11.37 91 PRO B CA 1
ATOM 2401 C C . PRO B 1 92 ? 9.443 30.982 22.640 1.00 10.93 91 PRO B C 1
ATOM 2402 O O . PRO B 1 92 ? 9.147 32.182 22.743 1.00 10.79 91 PRO B O 1
ATOM 2406 N N . SER B 1 93 ? 10.295 30.408 23.505 1.00 10.72 92 SER B N 1
ATOM 2407 C CA . SER B 1 93 ? 10.875 31.136 24.637 1.00 11.30 92 SER B CA 1
ATOM 2408 C C . SER B 1 93 ? 11.886 32.185 24.201 1.00 11.46 92 SER B C 1
ATOM 2409 O O . SER B 1 93 ? 12.813 31.852 23.459 1.00 12.49 92 SER B O 1
ATOM 2412 N N . ALA B 1 94 ? 11.757 33.407 24.728 1.00 9.36 93 ALA B N 1
ATOM 2413 C CA . ALA B 1 94 ? 12.678 34.478 24.439 1.00 10.09 93 ALA B CA 1
ATOM 2414 C C . ALA B 1 94 ? 14.025 34.290 25.177 1.00 10.16 93 ALA B C 1
ATOM 2415 O O . ALA B 1 94 ? 14.962 35.052 24.929 1.00 12.80 93 ALA B O 1
ATOM 2417 N N . PHE B 1 95 ? 14.139 33.298 26.084 1.00 10.75 94 PHE B N 1
ATOM 2418 C CA . PHE B 1 95 ? 15.426 32.950 26.709 1.00 11.12 94 PHE B CA 1
ATOM 2419 C C . PHE B 1 95 ? 16.332 32.011 25.905 1.00 14.06 94 PHE B C 1
ATOM 2420 O O . PHE B 1 95 ? 17.562 32.109 25.977 1.00 13.02 94 PHE B O 1
ATOM 2428 N N . THR B 1 96 ? 15.730 31.091 25.167 1.00 14.11 95 THR B N 1
ATOM 2429 C CA . THR B 1 96 ? 16.513 30.023 24.571 1.00 16.43 95 THR B CA 1
ATOM 2430 C C . THR B 1 96 ? 17.234 30.542 23.308 1.00 17.48 95 THR B C 1
ATOM 2431 O O . THR B 1 96 ? 16.652 31.111 22.371 1.00 18.83 95 THR B O 1
ATOM 2435 N N . GLY B 1 97 ? 18.534 30.373 23.304 1.00 18.12 96 GLY B N 1
ATOM 2436 C CA . GLY B 1 97 ? 19.323 30.878 22.170 1.00 18.61 96 GLY B CA 1
ATOM 2437 C C . GLY B 1 97 ? 19.439 32.386 22.098 1.00 18.48 96 GLY B C 1
ATOM 2438 O O . GLY B 1 97 ? 19.724 32.961 21.030 1.00 20.12 96 GLY B O 1
ATOM 2439 N N . THR B 1 98 ? 19.272 33.051 23.240 1.00 16.19 97 THR B N 1
ATOM 2440 C CA . THR B 1 98 ? 19.451 34.483 23.293 1.00 13.71 97 THR B CA 1
ATOM 2441 C C . THR B 1 98 ? 20.275 34.866 24.520 1.00 12.49 97 THR B C 1
ATOM 2442 O O . THR B 1 98 ? 20.547 34.072 25.413 1.00 13.67 97 THR B O 1
ATOM 2446 N N . ASP B 1 99 ? 20.622 36.161 24.619 1.00 13.16 98 ASP B N 1
ATOM 2447 C CA . ASP B 1 99 ? 21.293 36.685 25.806 1.00 12.01 98 ASP B CA 1
ATOM 2448 C C . ASP B 1 99 ? 20.377 37.231 26.896 1.00 12.70 98 ASP B C 1
ATOM 2449 O O . ASP B 1 99 ? 20.805 37.929 27.805 1.00 13.64 98 ASP B O 1
ATOM 2454 N N . LEU B 1 100 ? 19.099 36.907 26.825 1.00 12.22 99 LEU B N 1
ATOM 2455 C CA . LEU B 1 100 ? 18.125 37.603 27.667 1.00 11.06 99 LEU B CA 1
ATOM 2456 C C . LEU B 1 100 ? 18.438 37.416 29.167 1.00 11.08 99 LEU B C 1
ATOM 2457 O O . LEU B 1 100 ? 18.439 38.391 29.939 1.00 11.56 99 LEU B O 1
ATOM 2462 N N . ALA B 1 101 ? 18.687 36.177 29.595 1.00 11.18 100 ALA B N 1
ATOM 2463 C CA . ALA B 1 101 ? 18.896 35.992 31.027 1.00 10.92 100 ALA B CA 1
ATOM 2464 C C . ALA B 1 101 ? 20.124 36.722 31.486 1.00 11.90 100 ALA B C 1
ATOM 2465 O O . ALA B 1 101 ? 20.130 37.276 32.578 1.00 12.72 100 ALA B O 1
ATOM 2467 N N . GLY B 1 102 ? 21.165 36.693 30.685 1.00 11.62 101 GLY B N 1
ATOM 2468 C CA . GLY B 1 102 ? 22.392 37.394 30.990 1.00 12.57 101 GLY B CA 1
ATOM 2469 C C . GLY B 1 102 ? 22.240 38.902 31.064 1.00 12.03 101 GLY B C 1
ATOM 2470 O O . GLY B 1 102 ? 22.796 39.562 31.973 1.00 12.83 101 GLY B O 1
ATOM 2471 N N . TRP B 1 103 ? 21.480 39.444 30.129 1.00 11.67 102 TRP B N 1
ATOM 2472 C CA . TRP B 1 103 ? 21.276 40.881 30.103 1.00 12.04 102 TRP B CA 1
ATOM 2473 C C . TRP B 1 103 ? 20.450 41.345 31.305 1.00 12.05 102 TRP B C 1
ATOM 2474 O O . TRP B 1 103 ? 20.762 42.347 31.975 1.00 12.54 102 TRP B O 1
ATOM 2485 N N . LEU B 1 104 ? 19.436 40.592 31.655 1.00 11.61 103 LEU B N 1
ATOM 2486 C CA . LEU B 1 104 ? 18.608 40.918 32.794 1.00 11.99 103 LEU B CA 1
ATOM 2487 C C . LEU B 1 104 ? 19.397 40.808 34.088 1.00 12.67 103 LEU B C 1
ATOM 2488 O O . LEU B 1 104 ? 19.286 41.661 34.970 1.00 14.30 103 LEU B O 1
ATOM 2493 N N . ALA B 1 105 ? 20.224 39.785 34.152 1.00 12.66 104 ALA B N 1
ATOM 2494 C CA . ALA B 1 105 ? 21.047 39.592 35.354 1.00 13.36 104 ALA B CA 1
ATOM 2495 C C . ALA B 1 105 ? 22.040 40.732 35.537 1.00 14.67 104 ALA B C 1
ATOM 2496 O O . ALA B 1 105 ? 22.230 41.186 36.679 1.00 16.41 104 ALA B O 1
ATOM 2498 N N . ALA B 1 106 ? 22.609 41.230 34.448 1.00 15.19 105 ALA B N 1
ATOM 2499 C CA . ALA B 1 106 ? 23.601 42.290 34.521 1.00 17.00 105 ALA B CA 1
ATOM 2500 C C . ALA B 1 106 ? 22.968 43.565 35.023 1.00 17.79 105 ALA B C 1
ATOM 2501 O O . ALA B 1 106 ? 23.652 44.438 35.579 1.00 20.13 105 ALA B O 1
ATOM 2503 N N . ARG B 1 107 ? 21.662 43.710 34.761 1.00 18.26 106 ARG B N 1
ATOM 2504 C CA . ARG B 1 107 ? 20.905 44.872 35.221 1.00 19.63 106 ARG B CA 1
ATOM 2505 C C . ARG B 1 107 ? 20.127 44.680 36.523 1.00 19.09 106 ARG B C 1
ATOM 2506 O O . ARG B 1 107 ? 19.326 45.543 36.894 1.00 21.58 106 ARG B O 1
ATOM 2514 N N . GLN B 1 108 ? 20.370 43.556 37.175 1.00 18.11 107 GLN B N 1
ATOM 2515 C CA . GLN B 1 108 ? 19.811 43.146 38.454 1.00 18.53 107 GLN B CA 1
ATOM 2516 C C . GLN B 1 108 ? 18.268 43.132 38.455 1.00 17.23 107 GLN B C 1
ATOM 2517 O O . GLN B 1 108 ? 17.602 43.521 39.420 1.00 19.00 107 GLN B O 1
ATOM 2523 N N . ILE B 1 109 ? 17.710 42.690 37.328 1.00 13.70 108 ILE B N 1
ATOM 2524 C CA . ILE B 1 109 ? 16.244 42.606 37.172 1.00 12.59 108 ILE B CA 1
ATOM 2525 C C . ILE B 1 109 ? 15.723 41.438 37.975 1.00 12.72 108 ILE B C 1
ATOM 2526 O O . ILE B 1 109 ? 16.301 40.344 37.914 1.00 14.41 108 ILE B O 1
ATOM 2531 N N . ASP B 1 110 ? 14.705 41.680 38.803 1.00 12.82 109 ASP B N 1
ATOM 2532 C CA . ASP B 1 110 ? 14.046 40.615 39.550 1.00 11.36 109 ASP B CA 1
ATOM 2533 C C . ASP B 1 110 ? 12.601 40.314 39.115 1.00 12.10 109 ASP B C 1
ATOM 2534 O O . ASP B 1 110 ? 12.035 39.309 39.526 1.00 12.83 109 ASP B O 1
ATOM 2539 N N . THR B 1 111 ? 12.027 41.180 38.292 1.00 10.85 110 THR B N 1
ATOM 2540 C CA . THR B 1 111 ? 10.628 41.049 37.870 1.00 11.66 110 THR B CA 1
ATOM 2541 C C . THR B 1 111 ? 10.586 41.333 36.359 1.00 11.59 110 THR B C 1
ATOM 2542 O O . THR B 1 111 ? 11.055 42.357 35.882 1.00 11.83 110 THR B O 1
ATOM 2546 N N . LEU B 1 112 ? 10.020 40.389 35.638 1.00 9.48 111 LEU B N 1
ATOM 2547 C CA . LEU B 1 112 ? 9.817 40.498 34.174 1.00 9.71 111 LEU B CA 1
ATOM 2548 C C . LEU B 1 112 ? 8.353 40.699 33.845 1.00 9.02 111 LEU B C 1
ATOM 2549 O O . LEU B 1 112 ? 7.554 39.855 34.191 1.00 10.50 111 LEU B O 1
ATOM 2554 N N . THR B 1 113 ? 8.042 41.833 33.232 1.00 8.83 112 THR B N 1
ATOM 2555 C CA . THR B 1 113 ? 6.676 42.150 32.827 1.00 8.63 112 THR B CA 1
ATOM 2556 C C . THR B 1 113 ? 6.491 41.810 31.353 1.00 8.82 112 THR B C 1
ATOM 2557 O O . THR B 1 113 ? 7.206 42.353 30.496 1.00 10.84 112 THR B O 1
ATOM 2561 N N . VAL B 1 114 ? 5.559 40.895 31.059 1.00 9.03 113 VAL B N 1
ATOM 2562 C CA . VAL B 1 114 ? 5.391 40.356 29.708 1.00 9.52 113 VAL B CA 1
ATOM 2563 C C . VAL B 1 114 ? 4.195 40.973 29.013 1.00 10.32 113 VAL B C 1
ATOM 2564 O O . VAL B 1 114 ? 3.052 40.975 29.503 1.00 10.45 113 VAL B O 1
ATOM 2568 N N . THR B 1 115 ? 4.478 41.427 27.807 1.00 8.83 114 THR B N 1
ATOM 2569 C CA . THR B 1 115 ? 3.503 41.901 26.805 1.00 9.12 114 THR B CA 1
ATOM 2570 C C . THR B 1 115 ? 3.862 41.295 25.441 1.00 8.70 114 THR B C 1
ATOM 2571 O O . THR B 1 115 ? 4.961 40.759 25.256 1.00 9.72 114 THR B O 1
ATOM 2575 N N . GLY B 1 116 ? 2.933 41.342 24.505 1.00 9.04 115 GLY B N 1
ATOM 2576 C CA . GLY B 1 116 ? 3.098 40.882 23.150 1.00 8.89 115 GLY B CA 1
ATOM 2577 C C . GLY B 1 116 ? 2.501 39.503 22.960 1.00 8.79 115 GLY B C 1
ATOM 2578 O O . GLY B 1 116 ? 1.608 39.082 23.716 1.00 9.15 115 GLY B O 1
ATOM 2579 N N . TYR B 1 117 ? 2.936 38.857 21.892 1.00 10.13 116 TYR B N 1
ATOM 2580 C CA . TYR B 1 117 ? 2.149 37.744 21.306 1.00 9.29 116 TYR B CA 1
ATOM 2581 C C . TYR B 1 117 ? 3.010 36.507 21.120 1.00 9.49 116 TYR B C 1
ATOM 2582 O O . TYR B 1 117 ? 4.196 36.656 20.856 1.00 10.24 116 TYR B O 1
ATOM 2599 N N . THR B 1 119 ? -0.029 34.814 23.673 1.00 8.54 118 THR B N 1
ATOM 2600 C CA . THR B 1 119 ? -0.220 34.478 25.076 1.00 8.88 118 THR B CA 1
ATOM 2601 C C . THR B 1 119 ? 0.205 33.034 25.386 1.00 9.65 118 THR B C 1
ATOM 2602 O O . THR B 1 119 ? 0.938 32.759 26.333 1.00 9.36 118 THR B O 1
ATOM 2606 N N . HIS B 1 120 ? -0.199 32.068 24.589 1.00 8.79 119 HIS B N 1
ATOM 2607 C CA . HIS B 1 120 ? -0.127 30.652 24.839 1.00 8.60 119 HIS B CA 1
ATOM 2608 C C . HIS B 1 120 ? 1.104 29.975 24.265 1.00 8.48 119 HIS B C 1
ATOM 2609 O O . HIS B 1 120 ? 1.267 28.772 24.425 1.00 10.41 119 HIS B O 1
ATOM 2616 N N . ASN B 1 121 ? 1.960 30.724 23.597 1.00 9.33 120 ASN B N 1
ATOM 2617 C CA . ASN B 1 121 ? 3.097 30.171 22.873 1.00 9.10 120 ASN B CA 1
ATOM 2618 C C . ASN B 1 121 ? 4.364 30.899 23.305 1.00 9.13 120 ASN B C 1
ATOM 2619 O O . ASN B 1 121 ? 4.990 30.510 24.319 1.00 9.97 120 ASN B O 1
ATOM 2632 N N . ASP B 1 123 ? 4.680 33.892 24.833 1.00 9.27 122 ASP B N 1
ATOM 2633 C CA . ASP B 1 123 ? 4.568 34.507 26.131 1.00 9.58 122 ASP B CA 1
ATOM 2634 C C . ASP B 1 123 ? 4.644 33.416 27.183 1.00 8.91 122 ASP B C 1
ATOM 2635 O O . ASP B 1 123 ? 5.471 33.516 28.100 1.00 9.20 122 ASP B O 1
ATOM 2640 N N . ALA B 1 124 ? 3.819 32.375 27.109 1.00 9.59 123 ALA B N 1
ATOM 2641 C CA . ALA B 1 124 ? 3.806 31.319 28.160 1.00 9.86 123 ALA B CA 1
ATOM 2642 C C . ALA B 1 124 ? 5.150 30.631 28.281 1.00 8.87 123 ALA B C 1
ATOM 2643 O O . ALA B 1 124 ? 5.610 30.375 29.417 1.00 9.52 123 ALA B O 1
ATOM 2645 N N . SER B 1 125 ? 5.778 30.338 27.148 1.00 8.99 124 SER B N 1
ATOM 2646 C CA A SER B 1 125 ? 7.082 29.678 27.239 0.70 9.45 124 SER B CA 1
ATOM 2647 C CA B SER B 1 125 ? 7.072 29.698 27.176 0.30 9.59 124 SER B CA 1
ATOM 2648 C C . SER B 1 125 ? 8.153 30.536 27.888 1.00 9.49 124 SER B C 1
ATOM 2649 O O . SER B 1 125 ? 8.939 30.035 28.707 1.00 10.05 124 SER B O 1
ATOM 2654 N N . THR B 1 126 ? 8.175 31.809 27.564 1.00 8.82 125 THR B N 1
ATOM 2655 C CA . THR B 1 126 ? 9.081 32.764 28.188 1.00 8.84 125 THR B CA 1
ATOM 2656 C C . THR B 1 126 ? 8.842 32.858 29.692 1.00 8.54 125 THR B C 1
ATOM 2657 O O . THR B 1 126 ? 9.795 32.845 30.510 1.00 9.87 125 THR B O 1
ATOM 2661 N N . ILE B 1 127 ? 7.578 32.933 30.089 1.00 8.83 126 ILE B N 1
ATOM 2662 C CA . ILE B 1 127 ? 7.174 33.043 31.489 1.00 8.59 126 ILE B CA 1
ATOM 2663 C C . ILE B 1 127 ? 7.571 31.778 32.191 1.00 9.60 126 ILE B C 1
ATOM 2664 O O . ILE B 1 127 ? 8.120 31.857 33.302 1.00 10.26 126 ILE B O 1
ATOM 2669 N N . ASN B 1 128 ? 7.384 30.606 31.647 1.00 9.81 127 ASN B N 1
ATOM 2670 C CA . ASN B 1 128 ? 7.708 29.361 32.332 1.00 11.66 127 ASN B CA 1
ATOM 2671 C C . ASN B 1 128 ? 9.215 29.236 32.591 1.00 10.20 127 ASN B C 1
ATOM 2672 O O . ASN B 1 128 ? 9.646 28.933 33.725 1.00 11.83 127 ASN B O 1
ATOM 2677 N N . HIS B 1 129 ? 10.021 29.627 31.609 1.00 11.02 128 HIS B N 1
ATOM 2678 C CA . HIS B 1 129 ? 11.478 29.715 31.813 1.00 10.36 128 HIS B CA 1
ATOM 2679 C C . HIS B 1 129 ? 11.833 30.722 32.930 1.00 10.18 128 HIS B C 1
ATOM 2680 O O . HIS B 1 129 ? 12.647 30.443 33.806 1.00 11.37 128 HIS B O 1
ATOM 2687 N N . ALA B 1 130 ? 11.278 31.935 32.896 1.00 9.47 129 ALA B N 1
ATOM 2688 C CA . ALA B 1 130 ? 11.586 32.955 33.860 1.00 10.58 129 ALA B CA 1
ATOM 2689 C C . ALA B 1 130 ? 11.296 32.538 35.274 1.00 10.58 129 ALA B C 1
ATOM 2690 O O . ALA B 1 130 ? 12.144 32.701 36.138 1.00 11.55 129 ALA B O 1
ATOM 2692 N N . VAL B 1 131 ? 10.107 31.994 35.493 1.00 10.21 130 VAL B N 1
ATOM 2693 C CA . VAL B 1 131 ? 9.734 31.537 36.811 1.00 10.36 130 VAL B CA 1
ATOM 2694 C C . VAL B 1 131 ? 10.709 30.487 37.331 1.00 9.97 130 VAL B C 1
ATOM 2695 O O . VAL B 1 131 ? 11.143 30.512 38.480 1.00 11.46 130 VAL B O 1
ATOM 2699 N N . HIS B 1 132 ? 11.062 29.526 36.491 1.00 11.86 131 HIS B N 1
ATOM 2700 C CA . HIS B 1 132 ? 11.947 28.463 36.919 1.00 11.88 131 HIS B CA 1
ATOM 2701 C C . HIS B 1 132 ? 13.401 28.910 37.141 1.00 12.45 131 HIS B C 1
ATOM 2702 O O . HIS B 1 132 ? 14.141 28.217 37.830 1.00 14.60 131 HIS B O 1
ATOM 2709 N N A SER B 1 133 ? 13.778 30.068 36.597 0.70 11.05 132 SER B N 1
ATOM 2710 N N B SER B 1 133 ? 13.790 30.070 36.606 0.30 12.49 132 SER B N 1
ATOM 2711 C CA A SER B 1 133 ? 15.080 30.677 36.817 0.70 11.97 132 SER B CA 1
ATOM 2712 C CA B SER B 1 133 ? 15.107 30.668 36.870 0.30 12.42 132 SER B CA 1
ATOM 2713 C C A SER B 1 133 ? 15.091 31.533 38.056 0.70 12.99 132 SER B C 1
ATOM 2714 C C B SER B 1 133 ? 15.061 31.713 37.974 0.30 12.47 132 SER B C 1
ATOM 2715 O O A SER B 1 133 ? 16.181 31.871 38.513 0.70 13.94 132 SER B O 1
ATOM 2716 O O B SER B 1 133 ? 16.035 32.455 38.194 0.30 12.19 132 SER B O 1
ATOM 2721 N N . GLY B 1 134 ? 13.926 31.776 38.659 1.00 12.03 133 GLY B N 1
ATOM 2722 C CA . GLY B 1 134 ? 13.813 32.561 39.893 1.00 12.69 133 GLY B CA 1
ATOM 2723 C C . GLY B 1 134 ? 13.318 33.973 39.781 1.00 14.26 133 GLY B C 1
ATOM 2724 O O . GLY B 1 134 ? 13.312 34.710 40.743 1.00 15.61 133 GLY B O 1
ATOM 2725 N N . LEU B 1 135 ? 12.973 34.390 38.580 1.00 13.27 134 LEU B N 1
ATOM 2726 C CA . LEU B 1 135 ? 12.343 35.697 38.375 1.00 11.73 134 LEU B CA 1
ATOM 2727 C C . LEU B 1 135 ? 10.867 35.709 38.793 1.00 11.91 134 LEU B C 1
ATOM 2728 O O . LEU B 1 135 ? 10.167 34.715 38.614 1.00 13.36 134 LEU B O 1
ATOM 2733 N N . ALA B 1 136 ? 10.393 36.855 39.258 1.00 10.78 135 ALA B N 1
ATOM 2734 C CA . ALA B 1 136 ? 9.001 37.161 39.445 1.00 10.05 135 ALA B CA 1
ATOM 2735 C C . ALA B 1 136 ? 8.521 37.585 38.077 1.00 10.30 135 ALA B C 1
ATOM 2736 O O . ALA B 1 136 ? 9.296 38.212 37.320 1.00 12.11 135 ALA B O 1
ATOM 2738 N N . VAL B 1 137 ? 7.274 37.278 37.688 1.00 9.91 136 VAL B N 1
ATOM 2739 C CA . VAL B 1 137 ? 6.737 37.564 36.368 1.00 9.18 136 VAL B CA 1
ATOM 2740 C C . VAL B 1 137 ? 5.400 38.246 36.541 1.00 10.94 136 VAL B C 1
ATOM 2741 O O . VAL B 1 137 ? 4.631 37.954 37.450 1.00 10.22 136 VAL B O 1
ATOM 2745 N N . GLU B 1 138 ? 5.174 39.207 35.689 1.00 9.91 137 GLU B N 1
ATOM 2746 C CA . GLU B 1 138 ? 3.853 39.869 35.488 1.00 9.13 137 GLU B CA 1
ATOM 2747 C C . GLU B 1 138 ? 3.403 39.696 34.048 1.00 8.98 137 GLU B C 1
ATOM 2748 O O . GLU B 1 138 ? 4.257 39.596 33.174 1.00 10.27 137 GLU B O 1
ATOM 2754 N N . PHE B 1 139 ? 2.086 39.622 33.798 1.00 9.09 138 PHE B N 1
ATOM 2755 C CA . PHE B 1 139 ? 1.516 39.385 32.474 1.00 8.66 138 PHE B CA 1
ATOM 2756 C C . PHE B 1 139 ? 0.387 40.348 32.320 1.00 9.31 138 PHE B C 1
ATOM 2757 O O . PHE B 1 139 ? -0.524 40.359 33.135 1.00 9.78 138 PHE B O 1
ATOM 2765 N N . LEU B 1 140 ? 0.454 41.174 31.279 1.00 8.50 139 LEU B N 1
ATOM 2766 C CA . LEU B 1 140 ? -0.577 42.176 31.071 1.00 9.44 139 LEU B CA 1
ATOM 2767 C C . LEU B 1 140 ? -1.619 41.604 30.144 1.00 9.43 139 LEU B C 1
ATOM 2768 O O . LEU B 1 140 ? -1.394 41.480 28.934 1.00 9.94 139 LEU B O 1
ATOM 2773 N N . HIS B 1 141 ? -2.789 41.307 30.689 1.00 9.61 140 HIS B N 1
ATOM 2774 C CA . HIS B 1 141 ? -3.778 40.538 29.953 1.00 10.90 140 HIS B CA 1
ATOM 2775 C C . HIS B 1 141 ? -4.464 41.262 28.779 1.00 10.22 140 HIS B C 1
ATOM 2776 O O . HIS B 1 141 ? -5.106 40.656 27.929 1.00 11.93 140 HIS B O 1
ATOM 2783 N N . ASP B 1 142 ? -4.326 42.591 28.782 1.00 11.00 141 ASP B N 1
ATOM 2784 C CA . ASP B 1 142 ? -4.871 43.423 27.721 1.00 11.17 141 ASP B CA 1
ATOM 2785 C C . ASP B 1 142 ? -3.808 44.007 26.784 1.00 9.58 141 ASP B C 1
ATOM 2786 O O . ASP B 1 142 ? -4.143 44.826 25.905 1.00 11.43 141 ASP B O 1
ATOM 2791 N N . ALA B 1 143 ? -2.578 43.474 26.878 1.00 9.43 142 ALA B N 1
ATOM 2792 C CA . ALA B 1 143 ? -1.453 43.847 26.033 1.00 9.57 142 ALA B CA 1
ATOM 2793 C C . ALA B 1 143 ? -0.793 42.618 25.398 1.00 8.82 142 ALA B C 1
ATOM 2794 O O . ALA B 1 143 ? 0.387 42.622 25.071 1.00 10.68 142 ALA B O 1
ATOM 2796 N N . THR B 1 144 ? -1.555 41.534 25.283 1.00 8.75 143 THR B N 1
ATOM 2797 C CA . THR B 1 144 ? -1.144 40.230 24.833 1.00 8.88 143 THR B CA 1
ATOM 2798 C C . THR B 1 144 ? -2.311 39.689 23.989 1.00 9.22 143 THR B C 1
ATOM 2799 O O . THR B 1 144 ? -3.318 40.408 23.757 1.00 10.06 143 THR B O 1
ATOM 2803 N N . GLY B 1 145 ? -2.237 38.440 23.554 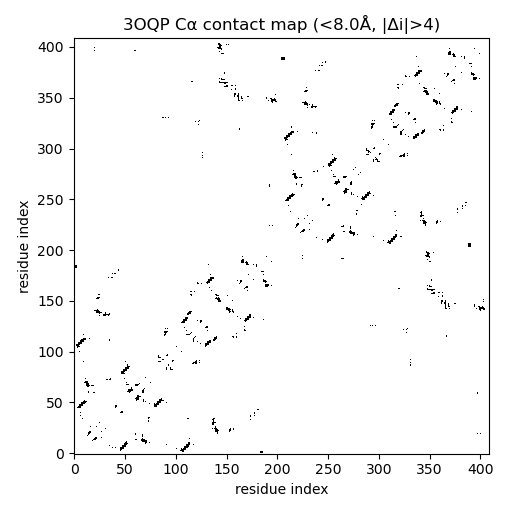1.00 9.41 144 GLY B N 1
ATOM 2804 C CA . GLY B 1 145 ? -3.360 37.886 22.797 1.00 9.13 144 GLY B CA 1
ATOM 2805 C C . GLY B 1 145 ? -3.080 36.555 22.141 1.00 9.18 144 GLY B C 1
ATOM 2806 O O . GLY B 1 145 ? -1.944 36.140 22.035 1.00 9.85 144 GLY B O 1
ATOM 2807 N N . SER B 1 146 ? -4.156 35.975 21.590 1.00 10.03 145 SER B N 1
ATOM 2808 C CA . SER B 1 146 ? -4.166 34.641 20.979 1.00 10.87 145 SER B CA 1
ATOM 2809 C C . SER B 1 146 ? -4.909 34.601 19.614 1.00 11.14 145 SER B C 1
ATOM 2810 O O . SER B 1 146 ? -5.457 35.626 19.174 1.00 10.35 145 SER B O 1
ATOM 2813 N N . VAL B 1 147 ? -4.853 33.411 18.994 1.00 10.00 146 VAL B N 1
ATOM 2814 C CA . VAL B 1 147 ? -5.512 33.080 17.731 1.00 10.25 146 VAL B CA 1
ATOM 2815 C C . VAL B 1 147 ? -6.224 31.767 18.021 1.00 10.09 146 VAL B C 1
ATOM 2816 O O . VAL B 1 147 ? -5.893 31.050 18.968 1.00 11.85 146 VAL B O 1
ATOM 2820 N N . PRO B 1 148 ? -7.225 31.444 17.176 1.00 10.93 147 PRO B N 1
ATOM 2821 C CA . PRO B 1 148 ? -7.862 30.129 17.302 1.00 10.07 147 PRO B CA 1
ATOM 2822 C C . PRO B 1 148 ? -7.062 29.033 16.668 1.00 10.76 147 PRO B C 1
ATOM 2823 O O . PRO B 1 148 ? -6.299 29.283 15.682 1.00 11.27 147 PRO B O 1
ATOM 2827 N N . TYR B 1 149 ? -7.247 27.798 17.179 1.00 10.19 148 TYR B N 1
ATOM 2828 C CA . TYR B 1 149 ? -6.583 26.639 16.652 1.00 10.39 148 TYR B CA 1
ATOM 2829 C C . TYR B 1 149 ? -7.585 25.509 16.460 1.00 10.59 148 TYR B C 1
ATOM 2830 O O . TYR B 1 149 ? -8.489 25.340 17.271 1.00 11.61 148 TYR B O 1
ATOM 2839 N N . GLU B 1 150 ? -7.390 24.730 15.401 1.00 11.87 149 GLU B N 1
ATOM 2840 C CA . GLU B 1 150 ? -8.027 23.421 15.258 1.00 11.49 149 GLU B CA 1
ATOM 2841 C C . GLU B 1 150 ? -7.029 22.449 14.692 1.00 11.53 149 GLU B C 1
ATOM 2842 O O . GLU B 1 150 ? -6.426 22.714 13.630 1.00 12.86 149 GLU B O 1
ATOM 2848 N N . ASN B 1 151 ? -6.843 21.331 15.378 1.00 11.69 150 ASN B N 1
ATOM 2849 C CA . ASN B 1 151 ? -5.905 20.340 14.957 1.00 11.37 150 ASN B CA 1
ATOM 2850 C C . ASN B 1 151 ? -6.410 18.974 15.450 1.00 11.92 150 ASN B C 1
ATOM 2851 O O . ASN B 1 151 ? -7.542 18.864 15.884 1.00 13.25 150 ASN B O 1
ATOM 2856 N N . SER B 1 152 ? -5.612 17.938 15.345 1.00 11.55 151 SER B N 1
ATOM 2857 C CA . SER B 1 152 ? -6.094 16.618 15.684 1.00 12.82 151 SER B CA 1
ATOM 2858 C C . SER B 1 152 ? -6.482 16.503 17.156 1.00 12.87 151 SER B C 1
ATOM 2859 O O . SER B 1 152 ? -7.184 15.570 17.525 1.00 14.51 151 SER B O 1
ATOM 2862 N N . ALA B 1 153 ? -5.980 17.395 18.023 1.00 11.52 152 ALA B N 1
ATOM 2863 C CA . ALA B 1 153 ? -6.305 17.371 19.439 1.00 12.34 152 ALA B CA 1
ATOM 2864 C C . ALA B 1 153 ? -7.633 18.050 19.786 1.00 12.00 152 ALA B C 1
ATOM 2865 O O . ALA B 1 153 ? -8.179 17.873 20.867 1.00 14.20 152 ALA B O 1
ATOM 2867 N N . GLY B 1 154 ? -8.224 18.743 18.819 1.00 12.11 153 GLY B N 1
ATOM 2868 C CA . GLY B 1 154 ? -9.463 19.459 19.029 1.00 13.21 153 GLY B CA 1
ATOM 2869 C C . GLY B 1 154 ? -9.443 20.895 18.506 1.00 12.22 153 GLY B C 1
ATOM 2870 O O . GLY B 1 154 ? -8.590 21.272 17.716 1.00 12.37 153 GLY B O 1
ATOM 2871 N N A PHE B 1 155 ? -10.435 21.651 18.961 0.60 11.64 154 PHE B N 1
ATOM 2872 N N B PHE B 1 155 ? -10.368 21.692 18.984 0.40 11.95 154 PHE B N 1
ATOM 2873 C CA A PHE B 1 155 ? -10.648 23.076 18.666 0.60 12.37 154 PHE B CA 1
ATOM 2874 C CA B PHE B 1 155 ? -10.425 23.080 18.615 0.40 12.38 154 PHE B CA 1
ATOM 2875 C C A PHE B 1 155 ? -10.558 23.907 19.951 0.60 11.36 154 PHE B C 1
ATOM 2876 C C B PHE B 1 155 ? -10.631 23.948 19.861 0.40 11.83 154 PHE B C 1
ATOM 2877 O O A PHE B 1 155 ? -11.013 23.491 21.029 0.60 12.25 154 PHE B O 1
ATOM 2878 O O B PHE B 1 155 ? -11.369 23.609 20.796 0.40 12.61 154 PHE B O 1
ATOM 2893 N N . ALA B 1 156 ? -10.020 25.118 19.826 1.00 11.10 155 ALA B N 1
ATOM 2894 C CA . ALA B 1 156 ? -10.204 26.146 20.862 1.00 11.61 155 ALA B CA 1
ATOM 2895 C C . ALA B 1 156 ? -10.091 27.527 20.213 1.00 10.22 155 ALA B C 1
ATOM 2896 O O . ALA B 1 156 ? -9.248 27.768 19.345 1.00 12.60 155 ALA B O 1
ATOM 2898 N N . SER B 1 157 ? -11.011 28.398 20.583 1.00 11.78 156 SER B N 1
ATOM 2899 C CA . SER B 1 157 ? -11.040 29.721 20.095 1.00 11.06 156 SER B CA 1
ATOM 2900 C C . SER B 1 157 ? -9.914 30.594 20.715 1.00 10.82 156 SER B C 1
ATOM 2901 O O . SER B 1 157 ? -9.319 30.255 21.764 1.00 11.46 156 SER B O 1
ATOM 2904 N N . ALA B 1 158 ? -9.634 31.749 20.124 1.00 10.77 157 ALA B N 1
ATOM 2905 C CA . ALA B 1 158 ? -8.651 32.680 20.707 1.00 10.43 157 ALA B CA 1
ATOM 2906 C C . ALA B 1 158 ? -9.108 33.109 22.085 1.00 10.71 157 ALA B C 1
ATOM 2907 O O . ALA B 1 158 ? -8.287 33.224 23.004 1.00 11.02 157 ALA B O 1
ATOM 2909 N N . GLU B 1 159 ? -10.378 33.391 22.297 1.00 10.48 158 GLU B N 1
ATOM 2910 C CA . GLU B 1 159 ? -10.889 33.765 23.608 1.00 10.81 158 GLU B CA 1
ATOM 2911 C C . GLU B 1 159 ? -10.651 32.690 24.647 1.00 10.53 158 GLU B C 1
ATOM 2912 O O . GLU B 1 159 ? -10.190 32.947 25.785 1.00 11.09 158 GLU B O 1
ATOM 2918 N N . GLU B 1 160 ? -10.938 31.447 24.289 1.00 10.56 159 GLU B N 1
ATOM 2919 C CA . GLU B 1 160 ? -10.736 30.337 25.237 1.00 11.41 159 GLU B CA 1
ATOM 2920 C C . GLU B 1 160 ? -9.260 30.184 25.609 1.00 10.26 159 GLU B C 1
ATOM 2921 O O . GLU B 1 160 ? -8.931 29.972 26.759 1.00 10.96 159 GLU B O 1
ATOM 2927 N N . ILE B 1 161 ? -8.404 30.230 24.610 1.00 9.77 160 ILE B N 1
ATOM 2928 C CA . ILE B 1 161 ? -6.976 30.038 24.795 1.00 10.09 160 ILE B CA 1
ATOM 2929 C C . ILE B 1 161 ? -6.449 31.170 25.675 1.00 9.66 160 ILE B C 1
ATOM 2930 O O . ILE B 1 161 ? -5.805 30.927 26.688 1.00 9.74 160 ILE B O 1
ATOM 2935 N N . HIS B 1 162 ? -6.763 32.419 25.365 1.00 9.14 161 HIS B N 1
ATOM 2936 C CA . HIS B 1 162 ? -6.237 33.531 26.143 1.00 10.54 161 HIS B CA 1
ATOM 2937 C C . HIS B 1 162 ? -6.771 33.532 27.554 1.00 8.73 161 HIS B C 1
ATOM 2938 O O . HIS B 1 162 ? -6.006 33.789 28.500 1.00 9.71 161 HIS B O 1
ATOM 2945 N N . ARG B 1 163 ? -8.053 33.255 27.743 1.00 9.04 162 ARG B N 1
ATOM 2946 C CA . ARG B 1 163 ? -8.621 33.216 29.051 1.00 9.69 162 ARG B CA 1
ATOM 2947 C C . ARG B 1 163 ? -8.034 32.068 29.884 1.00 9.36 162 ARG B C 1
ATOM 2948 O O . ARG B 1 163 ? -7.646 32.256 31.049 1.00 10.41 162 ARG B O 1
ATOM 2956 N N . VAL B 1 164 ? -7.979 30.877 29.335 1.00 9.93 163 VAL B N 1
ATOM 2957 C CA . VAL B 1 164 ? -7.437 29.743 30.063 1.00 9.77 163 VAL B CA 1
ATOM 2958 C C . VAL B 1 164 ? -5.995 30.056 30.479 1.00 8.68 163 VAL B C 1
ATOM 2959 O O . VAL B 1 164 ? -5.617 29.878 31.666 1.00 8.83 163 VAL B O 1
ATOM 2963 N N . PHE B 1 165 ? -5.183 30.569 29.543 1.00 8.97 164 PHE B N 1
ATOM 2964 C CA . PHE B 1 165 ? -3.797 30.869 29.942 1.00 8.78 164 PHE B CA 1
ATOM 2965 C C . PHE B 1 165 ? -3.741 32.010 30.951 1.00 9.21 164 PHE B C 1
ATOM 2966 O O . PHE B 1 165 ? -2.939 31.950 31.874 1.00 9.20 164 PHE B O 1
ATOM 2974 N N . SER B 1 166 ? -4.590 33.039 30.859 1.00 9.14 165 SER B N 1
ATOM 2975 C CA . SER B 1 166 ? -4.580 34.121 31.831 1.00 9.75 165 SER B CA 1
ATOM 2976 C C . SER B 1 166 ? -4.930 33.558 33.205 1.00 9.00 165 SER B C 1
ATOM 2977 O O . SER B 1 166 ? -4.299 33.927 34.198 1.00 9.43 165 SER B O 1
ATOM 2980 N N . VAL B 1 167 ? -5.950 32.710 33.330 1.00 9.19 166 VAL B N 1
ATOM 2981 C CA . VAL B 1 167 ? -6.339 32.137 34.590 1.00 9.93 166 VAL B CA 1
ATOM 2982 C C . VAL B 1 167 ? -5.261 31.203 35.158 1.00 9.86 166 VAL B C 1
ATOM 2983 O O . VAL B 1 167 ? -4.956 31.261 36.354 1.00 9.67 166 VAL B O 1
ATOM 2987 N N . VAL B 1 168 ? -4.698 30.332 34.331 1.00 9.07 167 VAL B N 1
ATOM 2988 C CA . VAL B 1 168 ? -3.616 29.466 34.809 1.00 10.07 167 VAL B CA 1
ATOM 2989 C C . VAL B 1 168 ? -2.362 30.262 35.208 1.00 9.59 167 VAL B C 1
ATOM 2990 O O . VAL B 1 168 ? -1.768 29.981 36.284 1.00 10.43 167 VAL B O 1
ATOM 2994 N N . LEU B 1 169 ? -2.057 31.313 34.448 1.00 8.44 168 LEU B N 1
ATOM 2995 C CA . LEU B 1 169 ? -0.891 32.103 34.870 1.00 9.09 168 LEU B CA 1
ATOM 2996 C C . LEU B 1 169 ? -1.150 32.742 36.214 1.00 9.00 168 LEU B C 1
ATOM 2997 O O . LEU B 1 169 ? -0.261 32.722 37.030 1.00 9.49 168 LEU B O 1
ATOM 3002 N N . GLN B 1 170 ? -2.325 33.281 36.458 1.00 9.17 169 GLN B N 1
ATOM 3003 C CA . GLN B 1 170 ? -2.631 33.935 37.755 1.00 10.15 169 GLN B CA 1
ATOM 3004 C C . GLN B 1 170 ? -2.576 32.944 38.895 1.00 11.10 169 GLN B C 1
ATOM 3005 O O . GLN B 1 170 ? -2.278 33.305 40.053 1.00 11.61 169 GLN B O 1
ATOM 3011 N N . SER B 1 171 ? -2.908 31.678 38.600 1.00 10.83 170 SER B N 1
ATOM 3012 C CA . SER B 1 171 ? -2.916 30.647 39.649 1.00 10.88 170 SER B CA 1
ATOM 3013 C C . SER B 1 171 ? -1.551 30.283 40.184 1.00 9.41 170 SER B C 1
ATOM 3014 O O . SER B 1 171 ? -1.446 29.781 41.288 1.00 11.66 170 SER B O 1
ATOM 3017 N N . ARG B 1 172 ? -0.463 30.591 39.466 1.00 9.81 171 ARG B N 1
ATOM 3018 C CA . ARG B 1 172 ? 0.873 30.089 39.877 1.00 10.53 171 ARG B CA 1
ATOM 3019 C C . ARG B 1 172 ? 2.104 30.801 39.330 1.00 9.67 171 ARG B C 1
ATOM 3020 O O . ARG B 1 172 ? 3.128 30.856 40.030 1.00 12.21 171 ARG B O 1
ATOM 3028 N N . PHE B 1 173 ? 2.009 31.283 38.093 1.00 9.42 172 PHE B N 1
ATOM 3029 C CA . PHE B 1 173 ? 3.221 31.704 37.365 1.00 9.72 172 PHE B CA 1
ATOM 3030 C C . PHE B 1 173 ? 3.450 33.209 37.295 1.00 10.65 172 PHE B C 1
ATOM 3031 O O . PHE B 1 173 ? 4.611 33.616 37.144 1.00 13.27 172 PHE B O 1
ATOM 3039 N N . ALA B 1 174 ? 2.403 34.033 37.314 1.00 10.55 173 ALA B N 1
ATOM 3040 C CA . ALA B 1 174 ? 2.573 35.462 37.109 1.00 9.91 173 ALA B CA 1
ATOM 3041 C C . ALA B 1 174 ? 1.520 36.240 37.863 1.00 10.69 173 ALA B C 1
ATOM 3042 O O . ALA B 1 174 ? 0.450 35.706 38.137 1.00 13.02 173 ALA B O 1
ATOM 3044 N 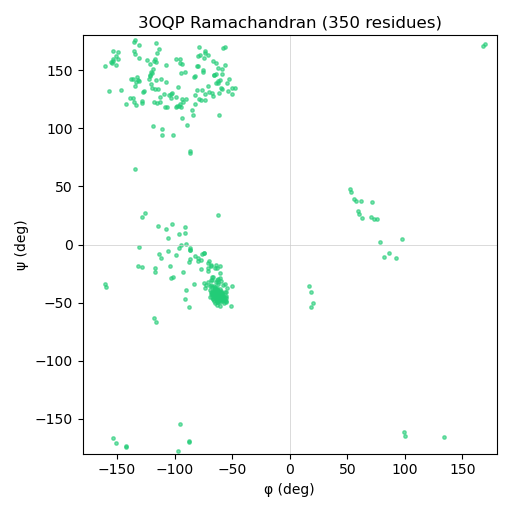N . ALA B 1 175 ? 1.789 37.526 38.112 1.00 10.06 174 ALA B N 1
ATOM 3045 C CA . ALA B 1 175 ? 0.777 38.486 38.504 1.00 9.66 174 ALA B CA 1
ATOM 3046 C C . ALA B 1 175 ? 0.142 38.981 37.197 1.00 10.01 174 ALA B C 1
ATOM 3047 O O . ALA B 1 175 ? 0.788 39.646 36.368 1.00 11.90 174 ALA B O 1
ATOM 3049 N N . VAL B 1 176 ? -1.126 38.614 36.971 1.00 8.92 175 VAL B N 1
ATOM 3050 C CA . VAL B 1 176 ? -1.896 38.987 35.778 1.00 9.22 175 VAL B CA 1
ATOM 3051 C C . VAL B 1 176 ? -2.684 40.272 36.079 1.00 10.47 175 VAL B C 1
ATOM 3052 O O . VAL B 1 176 ? -3.415 40.323 37.068 1.00 11.82 175 VAL B O 1
ATOM 3056 N N . ALA B 1 177 ? -2.477 41.296 35.290 1.00 11.06 176 ALA B N 1
ATOM 3057 C CA . ALA B 1 177 ? -3.058 42.594 35.522 1.00 12.07 176 ALA B CA 1
ATOM 3058 C C . ALA B 1 177 ? -3.323 43.328 34.240 1.00 11.49 176 ALA B C 1
ATOM 3059 O O . ALA B 1 177 ? -2.833 42.929 33.204 1.00 11.08 176 ALA B O 1
ATOM 3061 N N . SER B 1 178 ? -4.124 44.394 34.312 1.00 11.77 177 SER B N 1
ATOM 3062 C CA . SER B 1 178 ? -4.339 45.257 33.167 1.00 10.86 177 SER B CA 1
ATOM 3063 C C . SER B 1 178 ? -3.144 46.214 33.015 1.00 10.87 177 SER B C 1
ATOM 3064 O O . SER B 1 178 ? -2.363 46.412 33.973 1.00 10.53 177 SER B O 1
ATOM 3067 N N . THR B 1 179 ? -3.047 46.790 31.818 1.00 10.53 178 THR B N 1
ATOM 3068 C CA . THR B 1 179 ? -2.015 47.771 31.595 1.00 11.20 178 THR B CA 1
ATOM 3069 C C . THR B 1 179 ? -2.135 48.928 32.580 1.00 12.30 178 THR B C 1
ATOM 3070 O O . THR B 1 179 ? -1.141 49.393 33.081 1.00 12.67 178 THR B O 1
ATOM 3074 N N . ASP B 1 180 ? -3.342 49.422 32.811 1.00 12.31 179 ASP B N 1
ATOM 3075 C CA . ASP B 1 180 ? -3.514 50.510 33.807 1.00 12.08 179 ASP B CA 1
ATOM 3076 C C . ASP B 1 180 ? -3.053 50.138 35.202 1.00 11.56 179 ASP B C 1
ATOM 3077 O O . ASP B 1 180 ? -2.416 50.917 35.837 1.00 13.39 179 ASP B O 1
ATOM 3082 N N . GLU B 1 181 ? -3.385 48.922 35.625 1.00 11.04 180 GLU B N 1
ATOM 3083 C CA . GLU B 1 181 ? -2.925 48.475 36.935 1.00 11.39 180 GLU B CA 1
ATOM 3084 C C . GLU B 1 181 ? -1.382 48.393 37.016 1.00 12.40 180 GLU B C 1
ATOM 3085 O O . GLU B 1 181 ? -0.770 48.721 38.033 1.00 13.66 180 GLU B O 1
ATOM 3091 N N . TRP B 1 182 ? -0.765 47.938 35.925 1.00 11.65 181 TRP B N 1
ATOM 3092 C CA . TRP B 1 182 ? 0.675 47.894 35.891 1.00 11.80 181 TRP B CA 1
ATOM 3093 C C . TRP B 1 182 ? 1.292 49.288 35.915 1.00 12.65 181 TRP B C 1
ATOM 3094 O O . TRP B 1 182 ? 2.256 49.523 36.666 1.00 13.47 181 TRP B O 1
ATOM 3105 N N . ILE B 1 183 ? 0.770 50.190 35.089 1.00 12.46 182 ILE B N 1
ATOM 3106 C CA . ILE B 1 183 ? 1.275 51.563 35.086 1.00 12.69 182 ILE B CA 1
ATOM 3107 C C . ILE B 1 183 ? 1.203 52.162 36.499 1.00 13.95 182 ILE B C 1
ATOM 3108 O O . ILE B 1 183 ? 2.131 52.854 36.929 1.00 14.51 182 ILE B O 1
ATOM 3113 N N . ALA B 1 184 ? 0.085 51.944 37.182 1.00 13.21 183 ALA B N 1
ATOM 3114 C CA . ALA B 1 184 ? -0.080 52.446 38.566 1.00 14.95 183 ALA B CA 1
ATOM 3115 C C . ALA B 1 184 ? 0.934 51.840 39.524 1.00 15.32 183 ALA B C 1
ATOM 3116 O O . ALA B 1 184 ? 1.443 52.536 40.392 1.00 16.03 183 ALA B O 1
ATOM 3118 N N . ALA B 1 185 ? 1.213 50.548 39.387 1.00 14.66 184 ALA B N 1
ATOM 3119 C CA . ALA B 1 185 ? 2.202 49.856 40.209 1.00 15.54 184 ALA B CA 1
ATOM 3120 C C . ALA B 1 185 ? 3.625 50.352 39.963 1.00 14.44 184 ALA B C 1
ATOM 3121 O O . ALA B 1 185 ? 4.404 50.548 40.911 1.00 16.29 184 ALA B O 1
ATOM 3123 N N . VAL B 1 186 ? 3.931 50.654 38.717 1.00 13.79 185 VAL B N 1
ATOM 3124 C CA . VAL B 1 186 ? 5.247 51.220 38.350 1.00 14.69 185 VAL B CA 1
ATOM 3125 C C . VAL B 1 186 ? 5.375 52.642 38.941 1.00 16.72 185 VAL B C 1
ATOM 3126 O O . VAL B 1 186 ? 6.399 52.966 39.548 1.00 18.02 185 VAL B O 1
ATOM 3130 N N . GLN B 1 187 ? 4.331 53.455 38.799 1.00 18.90 186 GLN B N 1
ATOM 3131 C CA . GLN B 1 187 ? 4.338 54.853 39.306 1.00 21.09 186 GLN B CA 1
ATOM 3132 C C . GLN B 1 187 ? 4.434 54.852 40.837 1.00 21.92 186 GLN B C 1
ATOM 3133 O O . GLN B 1 187 ? 5.150 55.698 41.442 1.00 22.81 186 GLN B O 1
ATOM 3139 N N . GLY B 1 188 ? 3.779 53.884 41.481 1.00 21.46 187 GLY B N 1
ATOM 3140 C CA . GLY B 1 188 ? 3.806 53.705 42.936 1.00 22.43 187 GLY B CA 1
ATOM 3141 C C . GLY B 1 188 ? 4.916 52.881 43.540 1.00 22.86 187 GLY B C 1
ATOM 3142 O O . GLY B 1 188 ? 5.005 52.785 44.783 1.00 25.01 187 GLY B O 1
ATOM 3143 N N . GLY B 1 189 ? 5.761 52.284 42.694 1.00 21.78 188 GLY B N 1
ATOM 3144 C CA . GLY B 1 189 ? 6.792 51.345 43.132 1.00 21.73 188 GLY B CA 1
ATOM 3145 C C . GLY B 1 189 ? 6.300 50.133 43.909 1.00 21.23 188 GLY B C 1
ATOM 3146 O O . GLY B 1 189 ? 6.969 49.688 44.830 1.00 22.53 188 GLY B O 1
ATOM 3147 N N . THR B 1 190 ? 5.154 49.568 43.538 1.00 21.24 189 THR B N 1
ATOM 3148 C CA . THR B 1 190 ? 4.590 48.416 44.257 1.00 20.67 189 THR B CA 1
ATOM 3149 C C . THR B 1 190 ? 4.519 47.163 43.375 1.00 19.49 189 THR B C 1
ATOM 3150 O O . THR B 1 190 ? 4.586 47.270 42.159 1.00 18.63 189 THR B O 1
ATOM 3154 N N . PRO B 1 191 ? 4.475 45.988 43.997 1.00 18.88 190 PRO B N 1
ATOM 3155 C CA . PRO B 1 191 ? 4.286 44.741 43.245 1.00 19.22 190 PRO B CA 1
ATOM 3156 C C . PRO B 1 191 ? 2.840 44.559 42.873 1.00 18.32 190 PRO B C 1
ATOM 3157 O O . PRO B 1 191 ? 1.987 45.320 43.328 1.00 20.20 190 PRO B O 1
ATOM 3161 N N . LEU B 1 192 ? 2.573 43.577 42.026 1.00 15.21 191 LEU B N 1
ATOM 3162 C CA . LEU B 1 192 ? 1.196 43.213 41.647 1.00 14.41 191 LEU B CA 1
ATOM 3163 C C . LEU B 1 192 ? 0.850 41.883 42.310 1.00 15.06 191 LEU B C 1
ATOM 3164 O O . LEU B 1 192 ? 1.743 41.080 42.619 1.00 16.29 191 LEU B O 1
ATOM 3169 N N . ALA B 1 193 ? -0.437 41.678 42.522 1.00 14.39 192 ALA B N 1
ATOM 3170 C CA . ALA B 1 193 ? -0.970 40.481 43.182 1.00 15.45 192 ALA B CA 1
ATOM 3171 C C . ALA B 1 193 ? -0.901 39.192 42.390 1.00 13.73 192 ALA B C 1
ATOM 3172 O O . ALA B 1 193 ? -1.293 39.139 41.204 1.00 14.98 192 ALA B O 1
ATOM 3174 N N . ARG B 1 194 ? -0.493 38.132 43.075 1.00 15.77 193 ARG B N 1
ATOM 3175 C CA . ARG B 1 194 ? -0.454 36.770 42.528 1.00 16.08 193 ARG B CA 1
ATOM 3176 C C . ARG B 1 194 ? -1.472 35.880 43.205 1.00 17.24 193 ARG B C 1
ATOM 3177 O O . ARG B 1 194 ? -1.719 36.004 44.397 1.00 19.32 193 ARG B O 1
ATOM 3185 N N . GLY B 1 195 ? -2.100 35.000 42.444 1.00 16.47 194 GLY B N 1
ATOM 3186 C CA . GLY B 1 195 ? -2.998 33.986 42.978 1.00 15.56 194 GLY B CA 1
ATOM 3187 C C . GLY B 1 195 ? -2.239 32.741 43.368 1.00 14.40 194 GLY B C 1
ATOM 3188 O O . GLY B 1 195 ? -0.991 32.695 43.385 1.00 14.99 194 GLY B O 1
ATOM 3189 N N . ASN B 1 196 ? -2.980 31.688 43.661 1.00 12.54 195 ASN B N 1
ATOM 3190 C CA . ASN B 1 196 ? -2.405 30.436 44.058 1.00 12.42 195 ASN B CA 1
ATOM 3191 C C . ASN B 1 196 ? -3.394 29.327 43.696 1.00 10.27 195 ASN B C 1
ATOM 3192 O O . ASN B 1 196 ? -4.582 29.563 43.444 1.00 12.18 195 ASN B O 1
ATOM 3197 N N . ILE B 1 197 ? -2.842 28.134 43.544 1.00 12.16 196 ILE B N 1
ATOM 3198 C CA . ILE B 1 197 ? -3.542 26.991 43.026 1.00 12.24 196 ILE B CA 1
ATOM 3199 C C . ILE B 1 197 ? -4.709 26.547 43.913 1.00 10.66 196 ILE B C 1
ATOM 3200 O O . ILE B 1 197 ? -5.838 26.356 43.429 1.00 12.26 196 ILE B O 1
ATOM 3205 N N . TYR B 1 198 ? -4.458 26.447 45.189 1.00 13.70 197 TYR B N 1
ATOM 3206 C CA . TYR B 1 198 ? -5.522 26.028 46.099 1.00 14.70 197 TYR B CA 1
ATOM 3207 C C . TYR B 1 198 ? -6.700 26.987 46.155 1.00 13.41 197 TYR B C 1
ATOM 3208 O O . TYR B 1 198 ? -7.874 26.584 45.931 1.00 14.03 197 TYR B O 1
ATOM 3217 N N . ALA B 1 199 ? -6.425 28.291 46.290 1.00 14.23 198 ALA B N 1
ATOM 3218 C CA . ALA B 1 199 ? -7.491 29.280 46.228 1.00 14.81 198 ALA B CA 1
ATOM 3219 C C . ALA B 1 199 ? -8.263 29.277 44.909 1.00 14.63 198 ALA B C 1
ATOM 3220 O O . ALA B 1 199 ? -9.500 29.464 44.850 1.00 15.95 198 ALA B O 1
ATOM 3222 N N . SER B 1 200 ? -7.523 29.114 43.801 1.00 12.98 199 SER B N 1
ATOM 3223 C CA . SER B 1 200 ? -8.143 29.183 42.493 1.00 12.73 199 SER B CA 1
ATOM 3224 C C . SER B 1 200 ? -9.114 28.000 42.368 1.00 12.24 199 SER B C 1
ATOM 3225 O O . SER B 1 200 ? -10.216 28.110 41.806 1.00 12.72 199 SER B O 1
ATOM 3228 N N . ASN B 1 201 ? -8.658 26.831 42.800 1.00 11.64 200 ASN B N 1
ATOM 3229 C CA . ASN B 1 201 ? -9.508 25.637 42.680 1.00 12.23 200 ASN B CA 1
ATOM 3230 C C . ASN B 1 201 ? -10.717 25.691 43.623 1.00 13.88 200 ASN B C 1
ATOM 3231 O O . ASN B 1 201 ? -11.842 25.341 43.251 1.00 15.09 200 ASN B O 1
ATOM 3236 N N A GLN B 1 202 ? -10.489 26.158 44.833 0.60 14.65 201 GLN B N 1
ATOM 3237 N N B GLN B 1 202 ? -10.469 26.155 44.844 0.40 14.23 201 GLN B N 1
ATOM 3238 C CA A GLN B 1 202 ? -11.612 26.296 45.777 0.60 15.54 201 GLN B CA 1
ATOM 3239 C CA B GLN B 1 202 ? -11.547 26.411 45.824 0.40 14.78 201 GLN B CA 1
ATOM 3240 C C A GLN B 1 202 ? -12.713 27.261 45.294 0.60 16.15 201 GLN B C 1
ATOM 3241 C C B GLN B 1 202 ? -12.686 27.234 45.253 0.40 15.62 201 GLN B C 1
ATOM 3242 O O A GLN B 1 202 ? -13.912 26.972 45.442 0.60 16.28 201 GLN B O 1
ATOM 3243 O O B GLN B 1 202 ? -13.860 26.835 45.318 0.40 15.92 201 GLN B O 1
ATOM 3254 N N . LYS B 1 203 ? -12.338 28.393 44.711 1.00 16.40 202 LYS B N 1
ATOM 3255 C CA . LYS B 1 203 ? -13.336 29.320 44.212 1.00 16.84 202 LYS B CA 1
ATOM 3256 C C . LYS B 1 203 ? -14.163 28.718 43.055 1.00 17.29 202 LYS B C 1
ATOM 3257 O O . LYS B 1 203 ? -15.395 28.855 42.980 1.00 18.30 202 LYS B O 1
ATOM 3263 N N . ALA B 1 204 ? -13.512 27.957 42.188 1.00 15.22 203 ALA B N 1
ATOM 3264 C CA . ALA B 1 204 ? -14.226 27.324 41.091 1.00 14.66 203 ALA B CA 1
ATOM 3265 C C . ALA B 1 204 ? -15.149 26.223 41.589 1.00 14.28 203 ALA B C 1
ATOM 3266 O O . ALA B 1 204 ? -16.268 26.052 41.086 1.00 15.08 203 ALA B O 1
ATOM 3268 N N . ARG B 1 205 ? -14.677 25.460 42.573 1.00 15.39 204 ARG B N 1
ATOM 3269 C CA A ARG B 1 205 ? -15.475 24.338 43.072 0.50 15.83 204 ARG B CA 1
ATOM 3270 C CA B ARG B 1 205 ? -15.469 24.338 43.096 0.50 16.29 204 ARG B CA 1
ATOM 3271 C C . ARG B 1 205 ? -16.753 24.824 43.758 1.00 16.64 204 ARG B C 1
ATOM 3272 O O . ARG B 1 205 ? -17.769 24.108 43.760 1.00 17.18 204 ARG B O 1
ATOM 3287 N N . ALA B 1 206 ? -16.720 26.037 44.304 1.00 17.15 205 ALA B N 1
ATOM 3288 C CA . ALA B 1 206 ? -17.898 26.631 44.946 1.00 17.46 205 ALA B CA 1
ATOM 3289 C C . ALA B 1 206 ? -19.106 26.817 43.995 1.00 18.30 205 ALA B C 1
ATOM 3290 O O . ALA B 1 206 ? -20.235 26.894 44.463 1.00 19.58 205 ALA B O 1
ATOM 3292 N N . ARG B 1 207 ? -18.862 26.796 42.686 1.00 16.83 206 ARG B N 1
ATOM 3293 C CA . ARG B 1 207 ? -19.978 26.912 41.700 1.00 19.09 206 ARG B CA 1
ATOM 3294 C C . ARG B 1 207 ? -20.937 25.722 41.759 1.00 18.21 206 ARG B C 1
ATOM 3295 O O . ARG B 1 207 ? -22.123 25.834 41.395 1.00 19.60 206 ARG B O 1
ATOM 3303 N N . ARG B 1 208 ? -20.491 24.603 42.310 1.00 17.54 207 ARG B N 1
ATOM 3304 C CA . ARG B 1 208 ? -21.403 23.449 42.483 1.00 17.92 207 ARG B CA 1
ATOM 3305 C C . ARG B 1 208 ? -22.560 23.760 43.464 1.00 18.46 207 ARG B C 1
ATOM 3306 O O . ARG B 1 208 ? -23.707 23.249 43.343 1.00 18.48 207 ARG B O 1
ATOM 3314 N N . ALA B 1 209 ? -22.260 24.608 44.451 1.00 18.39 208 ALA B N 1
ATOM 3315 C CA . ALA B 1 209 ? -23.295 25.174 45.329 1.00 19.50 208 ALA B CA 1
ATOM 3316 C C . ALA B 1 209 ? -24.003 24.050 46.091 1.00 20.28 208 ALA B C 1
ATOM 3317 O O . ALA B 1 209 ? -25.204 24.115 46.320 1.00 21.77 208 ALA B O 1
ATOM 3319 N N . THR B 1 210 ? -23.255 23.026 46.505 1.00 21.45 209 THR B N 1
ATOM 3320 C CA . THR B 1 210 ? -23.823 21.901 47.252 1.00 23.27 209 THR B CA 1
ATOM 3321 C C . THR B 1 210 ? -24.506 22.356 48.547 1.00 24.39 209 THR B C 1
ATOM 3322 O O . THR B 1 210 ? -23.968 23.236 49.247 1.00 25.93 209 THR B O 1
#

Radius of gyration: 20.83 Å; Cα contacts (8 Å, |Δi|>4): 993; chains: 2; bounding box: 47×62×55 Å